Protein AF-0000000075321518 (afdb_homodimer)

Foldseek 3Di:
DPPCVVPPPQFAAAFKDWPLFDPAFAEQVCLQWTKIKGAAGPPDDQQKKKFKDKQRHTADIDRDDPVCHRGIDIDTGHSVSADADKIKMWMWIDDVPDDIHIYDIDIGGYDHAFWLGDAPDPPDLARAQWAEKDFPPCQQPPFAELVPDDPAGKIKTAAGPPDDFQKWKWKDKQPFIDTDGTHHPVCHRHIGIDGHDSVRVVVNDQDQWIWIWMWIAHPRGRTSGIHDIDITGYHHPPPPPPPD/DPPCVVPPPQFAAAFKDWPLFDPAFAEQVCLQWTKIKGAAGPPDDQQKKKFKDKQRHTADIDRDDPVCHRGIDIDTGHSVSADADKIKMWMWIDDVPDDIHIYDIDIGGYDHAFWLGDAPDVPDLARAQWAEKAFPPCQQVPFAELVPDDPAGKIKTAAGPPDDFQKWKWKDKQPFIDTDGTHHPVCHRHIGIDGHDSVRVVVNDQDQWIWIWMWIAHPRGRTSGIHDIDITGYHHPPPPPPPD

Structure (mmCIF, N/CA/C/O backbone):
data_AF-0000000075321518-model_v1
#
loop_
_entity.id
_entity.type
_entity.pdbx_description
1 polymer 'Uncharacterized protein'
#
loop_
_atom_site.group_PDB
_atom_site.id
_atom_site.type_symbol
_atom_site.label_atom_id
_atom_site.label_alt_id
_atom_site.label_comp_id
_atom_site.label_asym_id
_atom_site.label_entity_id
_atom_site.label_seq_id
_atom_site.pdbx_PDB_ins_code
_atom_site.Cartn_x
_atom_site.Cartn_y
_atom_site.Cartn_z
_atom_site.occupancy
_atom_site.B_iso_or_equiv
_atom_site.auth_seq_id
_atom_site.auth_comp_id
_atom_site.auth_asym_id
_atom_site.auth_atom_id
_atom_site.pdbx_PDB_model_num
ATOM 1 N N . MET A 1 1 ? -12.297 -2.121 -39.688 1 29.53 1 MET A N 1
ATOM 2 C CA . MET A 1 1 ? -11.172 -2.217 -38.75 1 29.53 1 MET A CA 1
ATOM 3 C C . MET A 1 1 ? -11.273 -1.158 -37.656 1 29.53 1 MET A C 1
ATOM 5 O O . MET A 1 1 ? -10.75 -0.054 -37.812 1 29.53 1 MET A O 1
ATOM 9 N N . THR A 1 2 ? -12.445 -1.013 -37.031 1 33.06 2 THR A N 1
ATOM 10 C CA . THR A 1 2 ? -12.859 0.023 -36.094 1 33.06 2 THR A CA 1
ATOM 11 C C . THR A 1 2 ? -11.984 0.004 -34.844 1 33.06 2 THR A C 1
ATOM 13 O O . THR A 1 2 ? -11.773 -1.052 -34.25 1 33.06 2 THR A O 1
ATOM 16 N N . ASP A 1 3 ? -10.984 0.856 -34.844 1 35.53 3 ASP A N 1
ATOM 17 C CA . ASP A 1 3 ? -10.055 1.237 -33.781 1 35.53 3 ASP A CA 1
ATOM 18 C C . ASP A 1 3 ? -10.805 1.567 -32.5 1 35.53 3 ASP A C 1
ATOM 20 O O . ASP A 1 3 ? -11.305 2.682 -32.312 1 35.53 3 ASP A O 1
ATOM 24 N N . THR A 1 4 ? -11.766 0.729 -32.062 1 37.41 4 THR A N 1
ATOM 25 C CA . THR A 1 4 ? -12.398 1.045 -30.781 1 37.41 4 THR A CA 1
ATOM 26 C C . THR A 1 4 ? -11.344 1.258 -29.703 1 37.41 4 THR A C 1
ATOM 28 O O . THR A 1 4 ? -10.75 0.297 -29.203 1 37.41 4 THR A O 1
ATOM 31 N N . SER A 1 5 ? -10.516 2.203 -29.844 1 35.72 5 SER A N 1
ATOM 32 C CA . SER A 1 5 ? -9.703 2.793 -28.781 1 35.72 5 SER A CA 1
ATOM 33 C C . SER A 1 5 ? -10.508 2.973 -27.5 1 35.72 5 SER A C 1
ATOM 35 O O . SER A 1 5 ? -11.406 3.818 -27.438 1 35.72 5 SER A O 1
ATOM 37 N N . SER A 1 6 ? -11.18 1.965 -27 1 36.59 6 SER A N 1
ATOM 38 C CA . SER A 1 6 ? -11.828 2.16 -25.703 1 36.59 6 SER A CA 1
ATOM 39 C C . SER A 1 6 ? -10.961 2.984 -24.766 1 36.59 6 SER A C 1
ATOM 41 O O . SER A 1 6 ? -9.844 2.582 -24.438 1 36.59 6 SER A O 1
ATOM 43 N N . ARG A 1 7 ? -11 4.25 -24.984 1 36.53 7 ARG A N 1
ATOM 44 C CA . ARG A 1 7 ? -10.516 5.23 -24.031 1 36.53 7 ARG A CA 1
ATOM 45 C C . ARG A 1 7 ? -10.805 4.785 -22.594 1 36.53 7 ARG A C 1
ATOM 47 O O . ARG A 1 7 ? -11.969 4.68 -22.203 1 36.53 7 ARG A O 1
ATOM 54 N N . THR A 1 8 ? -10.32 3.889 -22.047 1 39.62 8 THR A N 1
ATOM 55 C CA . THR A 1 8 ? -10.438 3.686 -20.609 1 39.62 8 THR A CA 1
ATOM 56 C C . THR A 1 8 ? -10.414 5.02 -19.875 1 39.62 8 THR A C 1
ATOM 58 O O . THR A 1 8 ? -9.438 5.773 -19.969 1 39.62 8 THR A O 1
ATOM 61 N N . LYS A 1 9 ? -11.484 5.723 -19.953 1 46.06 9 LYS A N 1
ATOM 62 C CA . LYS A 1 9 ? -11.727 6.938 -19.188 1 46.06 9 LYS A CA 1
ATOM 63 C C . LYS A 1 9 ? -11.016 6.891 -17.844 1 46.06 9 LYS A C 1
ATOM 65 O O . LYS A 1 9 ? -11.344 6.062 -16.984 1 46.06 9 LYS A O 1
ATOM 70 N N . ARG A 1 10 ? -9.742 7.352 -17.891 1 59.66 10 ARG A N 1
ATOM 71 C CA . ARG A 1 10 ? -8.922 7.516 -16.703 1 59.66 10 ARG A CA 1
ATOM 72 C C . ARG A 1 10 ? -9.742 8.102 -15.555 1 59.66 10 ARG A C 1
ATOM 74 O O . ARG A 1 10 ? -10.367 9.148 -15.703 1 59.66 10 ARG A O 1
ATOM 81 N N . GLN A 1 11 ? -10.203 7.23 -14.719 1 72.94 11 GLN A N 1
ATOM 82 C CA . GLN A 1 11 ? -10.953 7.66 -13.547 1 72.94 11 GLN A CA 1
ATOM 83 C C . GLN A 1 11 ? -10.312 8.883 -12.898 1 72.94 11 GLN A C 1
ATOM 85 O O . GLN A 1 11 ? -9.125 8.867 -12.57 1 72.94 11 GLN A O 1
ATOM 90 N N . LYS A 1 12 ? -11 10.008 -12.961 1 86.62 12 LYS A N 1
ATOM 91 C CA . LYS A 1 12 ? -10.523 11.211 -12.297 1 86.62 12 LYS A CA 1
ATOM 92 C C . LYS A 1 12 ? -10.781 11.148 -10.789 1 86.62 12 LYS A C 1
ATOM 94 O O . LYS A 1 12 ? -11.914 10.961 -10.359 1 86.62 12 LYS A O 1
ATOM 99 N N . LEU A 1 13 ? -9.695 11.078 -10.062 1 95.94 13 LEU A N 1
ATOM 100 C CA . LEU A 1 13 ? -9.805 11.039 -8.609 1 95.94 13 LEU A CA 1
ATOM 101 C C . LEU A 1 13 ? -9.742 12.453 -8.023 1 95.94 13 LEU A C 1
ATOM 103 O O . LEU A 1 13 ? -8.906 13.258 -8.43 1 95.94 13 LEU A O 1
ATOM 107 N N . PHE A 1 14 ? -10.672 12.812 -7.164 1 96.81 14 PHE A N 1
ATOM 108 C CA . PHE A 1 14 ? -10.68 14.109 -6.5 1 96.81 14 PHE A CA 1
ATOM 109 C C . PHE A 1 14 ? -9.477 14.266 -5.582 1 96.81 14 PHE A C 1
ATOM 111 O O . PHE A 1 14 ? -8.961 13.273 -5.059 1 96.81 14 PHE A O 1
ATOM 118 N N . PRO A 1 15 ? -9.078 15.438 -5.395 1 97.44 15 PRO A N 1
ATOM 119 C CA . PRO A 1 15 ? -7.973 15.648 -4.453 1 97.44 15 PRO A CA 1
ATOM 120 C C . PRO A 1 15 ? -8.359 15.328 -3.012 1 97.44 15 PRO A C 1
ATOM 122 O O . PRO A 1 15 ? -9.539 15.398 -2.654 1 97.44 15 PRO A O 1
ATOM 125 N N . PRO A 1 16 ? -7.344 14.938 -2.285 1 97.62 16 PRO A N 1
ATOM 126 C CA . PRO A 1 16 ? -7.629 14.797 -0.854 1 97.62 16 PRO A CA 1
ATOM 127 C C . PRO A 1 16 ? -7.902 16.141 -0.173 1 97.62 16 PRO A C 1
ATOM 129 O O . PRO A 1 16 ? -7.633 17.188 -0.75 1 97.62 16 PRO A O 1
ATOM 132 N N . TYR A 1 17 ? -8.477 16.078 0.976 1 95.5 17 TYR A N 1
ATOM 133 C CA . TYR A 1 17 ? -8.695 17.328 1.693 1 95.5 17 TYR A CA 1
ATOM 134 C C . TYR A 1 17 ? -8.281 17.203 3.154 1 95.5 17 TYR A C 1
ATOM 136 O O . TYR A 1 17 ? -8.07 16.094 3.65 1 95.5 17 TYR A O 1
ATOM 144 N N . VAL A 1 18 ? -8.031 18.312 3.756 1 95.5 18 VAL A N 1
ATOM 145 C CA . VAL A 1 18 ? -7.512 18.422 5.117 1 95.5 18 VAL A CA 1
ATOM 146 C C . VAL A 1 18 ? -8.492 19.203 5.98 1 95.5 18 VAL A C 1
ATOM 148 O O . VAL A 1 18 ? -8.414 20.422 6.066 1 95.5 18 VAL A O 1
ATOM 151 N N . PRO A 1 19 ? -9.344 18.484 6.75 1 93.81 19 PRO A N 1
ATOM 152 C CA . PRO A 1 19 ? -10.367 19.188 7.539 1 93.81 19 PRO A CA 1
ATOM 153 C C . PRO A 1 19 ? -9.766 20.125 8.586 1 93.81 19 PRO A C 1
ATOM 155 O O . PRO A 1 19 ? -10.391 21.109 8.969 1 93.81 19 PRO A O 1
ATOM 158 N N . GLN A 1 20 ? -8.602 19.797 9.055 1 91.88 20 GLN A N 1
ATOM 159 C CA . GLN A 1 20 ? -7.961 20.562 10.117 1 91.88 20 GLN A CA 1
ATOM 160 C C . GLN A 1 20 ? -7.371 21.875 9.586 1 91.88 20 GLN A C 1
ATOM 162 O O . GLN A 1 20 ? -6.984 22.75 10.359 1 91.88 20 GLN A O 1
ATOM 167 N N . ALA A 1 21 ? -7.309 21.844 8.281 1 86.31 21 ALA A N 1
ATOM 168 C CA . ALA A 1 21 ? -6.742 23.047 7.688 1 86.31 21 ALA A CA 1
ATOM 169 C C . ALA A 1 21 ? -7.754 24.188 7.707 1 86.31 21 ALA A C 1
ATOM 171 O O . ALA A 1 21 ? -8.953 23.969 7.539 1 86.31 21 ALA A O 1
ATOM 172 N N . HIS A 1 22 ? -7.297 25.266 8.242 1 72.81 22 HIS A N 1
ATOM 173 C CA . HIS A 1 22 ? -8.086 26.484 8.227 1 72.81 22 HIS A CA 1
ATOM 174 C C . HIS A 1 22 ? -7.914 27.234 6.91 1 72.81 22 HIS A C 1
ATOM 176 O O . HIS A 1 22 ? -7.031 26.906 6.113 1 72.81 22 HIS A O 1
ATOM 182 N N . LYS A 1 23 ? -8.766 28.047 6.535 1 67.06 23 LYS A N 1
ATOM 183 C CA . LYS A 1 23 ? -8.789 28.844 5.309 1 67.06 23 LYS A CA 1
ATOM 184 C C . LYS A 1 23 ? -7.371 29.156 4.836 1 67.06 23 LYS A C 1
ATOM 186 O O . LYS A 1 23 ? -7.098 29.172 3.635 1 67.06 23 LYS A O 1
ATOM 191 N N . HIS A 1 24 ? -6.48 29.172 5.781 1 80.06 24 HIS A N 1
ATOM 192 C CA . HIS A 1 24 ? -5.215 29.703 5.285 1 80.06 24 HIS A CA 1
ATOM 193 C C . HIS A 1 24 ? -4.086 28.688 5.461 1 80.06 24 HIS A C 1
ATOM 195 O O . HIS A 1 24 ? -2.918 29.016 5.223 1 80.06 24 HIS A O 1
ATOM 201 N N . GLY A 1 25 ? -4.402 27.531 5.957 1 93.31 25 GLY A N 1
ATOM 202 C CA . GLY A 1 25 ? -3.33 26.547 5.934 1 93.31 25 GLY A CA 1
ATOM 203 C C . GLY A 1 25 ? -3.248 25.719 7.199 1 93.31 25 GLY A C 1
ATOM 204 O O . GLY A 1 25 ? -4.258 25.516 7.875 1 93.31 25 GLY A O 1
ATOM 205 N N . ILE A 1 26 ? -2.123 25.188 7.348 1 96.12 26 ILE A N 1
ATOM 206 C CA . ILE A 1 26 ? -1.861 24.266 8.445 1 96.12 26 ILE A CA 1
ATOM 207 C C . ILE A 1 26 ? -0.951 24.922 9.477 1 96.12 26 ILE A C 1
ATOM 209 O O . ILE A 1 26 ? 0.173 25.328 9.156 1 96.12 26 ILE A O 1
ATOM 213 N N . GLY A 1 27 ? -1.446 25.078 10.742 1 95.19 27 GLY A N 1
ATOM 214 C CA . GLY A 1 27 ? -0.653 25.609 11.844 1 95.19 27 GLY A CA 1
ATOM 215 C C . GLY A 1 27 ? -0.045 24.547 12.719 1 95.19 27 GLY A C 1
ATOM 216 O O . GLY A 1 27 ? -0.124 23.359 12.398 1 95.19 27 GLY A O 1
ATOM 217 N N . ILE A 1 28 ? 0.465 24.938 13.82 1 93.19 28 ILE A N 1
ATOM 218 C CA . ILE A 1 28 ? 1.22 24.078 14.719 1 93.19 28 ILE A CA 1
ATOM 219 C C . ILE A 1 28 ? 0.3 23 15.297 1 93.19 28 ILE A C 1
ATOM 221 O O . ILE A 1 28 ? 0.66 21.812 15.328 1 93.19 28 ILE A O 1
ATOM 225 N N . ARG A 1 29 ? -0.839 23.406 15.734 1 90.94 29 ARG A N 1
ATOM 226 C CA . ARG A 1 29 ? -1.754 22.469 16.375 1 90.94 29 ARG A CA 1
ATOM 227 C C . ARG A 1 29 ? -2.197 21.375 15.406 1 90.94 29 ARG A C 1
ATOM 229 O O . ARG A 1 29 ? -2.186 20.188 15.742 1 90.94 29 ARG A O 1
ATOM 236 N N . ALA A 1 30 ? -2.568 21.75 14.25 1 93.88 30 ALA A N 1
ATOM 237 C CA . ALA A 1 30 ? -2.994 20.797 13.227 1 93.88 30 ALA A CA 1
ATOM 238 C C . ALA A 1 30 ? -1.84 19.891 12.805 1 93.88 30 ALA A C 1
ATOM 240 O O . ALA A 1 30 ? -2.033 18.703 12.562 1 93.88 30 ALA A O 1
ATOM 241 N N . ALA A 1 31 ? -0.659 20.453 12.727 1 95.38 31 ALA A N 1
ATOM 242 C CA . ALA A 1 31 ? 0.524 19.734 12.258 1 95.38 31 ALA A CA 1
ATOM 243 C C . ALA A 1 31 ? 0.864 18.578 13.18 1 95.38 31 ALA A C 1
ATOM 245 O O . ALA A 1 31 ? 1.396 17.547 12.734 1 95.38 31 ALA A O 1
ATOM 246 N N . ALA A 1 32 ? 0.61 18.766 14.43 1 94.06 32 ALA A N 1
ATOM 247 C CA . ALA A 1 32 ? 0.937 17.734 15.414 1 94.06 32 ALA A CA 1
ATOM 248 C C . ALA A 1 32 ? 0.206 16.422 15.109 1 94.06 32 ALA A C 1
ATOM 250 O O . ALA A 1 32 ? 0.714 15.344 15.398 1 94.06 32 ALA A O 1
ATOM 251 N N . ASN A 1 33 ? -0.949 16.5 14.617 1 96.31 33 ASN A N 1
ATOM 252 C CA . ASN A 1 33 ? -1.752 15.336 14.234 1 96.31 33 ASN A CA 1
ATOM 253 C C . ASN A 1 33 ? -2.557 15.609 12.969 1 96.31 33 ASN A C 1
ATOM 255 O O . ASN A 1 33 ? -3.789 15.617 13 1 96.31 33 ASN A O 1
ATOM 259 N N . LEU A 1 34 ? -1.861 15.625 11.898 1 97.25 34 LEU A N 1
ATOM 260 C CA . LEU A 1 34 ? -2.492 16.031 10.641 1 97.25 34 LEU A CA 1
ATOM 261 C C . LEU A 1 34 ? -3.164 14.828 9.969 1 97.25 34 LEU A C 1
ATOM 263 O O . LEU A 1 34 ? -2.51 13.82 9.688 1 97.25 34 LEU A O 1
ATOM 267 N N . LEU A 1 35 ? -4.434 14.969 9.695 1 97.62 35 LEU A N 1
ATOM 268 C CA . LEU A 1 35 ? -5.219 13.914 9.07 1 97.62 35 LEU A CA 1
ATOM 269 C C . LEU A 1 35 ? -5.664 14.312 7.672 1 97.62 35 LEU A C 1
ATOM 271 O O . LEU A 1 35 ? -6.191 15.414 7.477 1 97.62 35 LEU A O 1
ATOM 275 N N . ILE A 1 36 ? -5.422 13.484 6.727 1 98.19 36 ILE A N 1
ATOM 276 C CA . ILE A 1 36 ? -5.848 13.68 5.344 1 98.19 36 ILE A CA 1
ATOM 277 C C . ILE A 1 36 ? -7.09 12.836 5.062 1 98.19 36 ILE A C 1
ATOM 279 O O . ILE A 1 36 ? -7.117 11.641 5.371 1 98.19 36 ILE A O 1
ATOM 283 N N . HIS A 1 37 ? -8.055 13.461 4.477 1 98.19 37 HIS A N 1
ATOM 284 C CA . HIS A 1 37 ? -9.297 12.773 4.164 1 98.19 37 HIS A CA 1
ATOM 285 C C . HIS A 1 37 ? -9.43 12.531 2.662 1 98.19 37 HIS A C 1
ATOM 287 O O . HIS A 1 37 ? -9.148 13.43 1.858 1 98.19 37 HIS A O 1
ATOM 293 N N . ILE A 1 38 ? -9.789 11.328 2.318 1 98.25 38 ILE A N 1
ATOM 294 C CA . ILE A 1 38 ? -10.055 10.953 0.935 1 98.25 38 ILE A CA 1
ATOM 295 C C . ILE A 1 38 ? -11.477 10.414 0.81 1 98.25 38 ILE A C 1
ATOM 297 O O . ILE A 1 38 ? -11.805 9.383 1.396 1 98.25 38 ILE A O 1
ATOM 301 N N . ASP A 1 39 ? -12.273 11.07 0.047 1 97.69 39 ASP A N 1
ATOM 302 C CA . ASP A 1 39 ? -13.664 10.656 -0.121 1 97.69 39 ASP A CA 1
ATOM 303 C C . ASP A 1 39 ? -13.758 9.391 -0.969 1 97.69 39 ASP A C 1
ATOM 305 O O . ASP A 1 39 ? -12.836 9.062 -1.715 1 97.69 39 ASP A O 1
ATOM 309 N N . PRO A 1 40 ? -14.961 8.703 -0.783 1 97.75 40 PRO A N 1
ATOM 310 C CA . PRO A 1 40 ? -15.164 7.551 -1.666 1 97.75 40 PRO A CA 1
ATOM 311 C C . PRO A 1 40 ? -15.062 7.918 -3.145 1 97.75 40 PRO A C 1
ATOM 313 O O . PRO A 1 40 ? -15.398 9.039 -3.531 1 97.75 40 PRO A O 1
ATOM 316 N N . TYR A 1 41 ? -14.508 7.102 -3.914 1 97.38 41 TYR A N 1
ATOM 317 C CA . TYR A 1 41 ? -14.352 7.312 -5.348 1 97.38 41 TYR A CA 1
ATOM 318 C C . TYR A 1 41 ? -15.117 6.258 -6.141 1 97.38 41 TYR A C 1
ATOM 320 O O . TYR A 1 41 ? -15.531 5.238 -5.586 1 97.38 41 TYR A O 1
ATOM 328 N N . PRO A 1 42 ? -15.297 6.477 -7.43 1 95.06 42 PRO A N 1
ATOM 329 C CA . PRO A 1 42 ? -16.016 5.488 -8.234 1 95.06 42 PRO A CA 1
ATOM 330 C C . PRO A 1 42 ? -15.336 4.121 -8.25 1 95.06 42 PRO A C 1
ATOM 332 O O . PRO A 1 42 ? -14.109 4.043 -8.383 1 95.06 42 PRO A O 1
ATOM 335 N N . GLU A 1 43 ? -16.078 3.059 -8.078 1 95 43 GLU A N 1
ATOM 336 C CA . GLU A 1 43 ? -15.633 1.67 -8.148 1 95 43 GLU A CA 1
ATOM 337 C C . GLU A 1 43 ? -14.688 1.339 -6.996 1 95 43 GLU A C 1
ATOM 339 O O . GLU A 1 43 ? -13.766 0.534 -7.156 1 95 43 GLU A O 1
ATOM 344 N N . MET A 1 44 ? -14.891 2.139 -5.902 1 96.5 44 MET A N 1
ATOM 345 C CA . MET A 1 44 ? -14.156 1.801 -4.691 1 96.5 44 MET A CA 1
ATOM 346 C C . MET A 1 44 ? -14.438 0.364 -4.266 1 96.5 44 MET A C 1
ATOM 348 O O . MET A 1 44 ? -15.594 -0.053 -4.203 1 96.5 44 MET A O 1
ATOM 352 N N . ASP A 1 45 ? -13.336 -0.399 -3.959 1 96.12 45 ASP A N 1
ATOM 353 C CA . ASP A 1 45 ? -13.539 -1.818 -3.688 1 96.12 45 ASP A CA 1
ATOM 354 C C . ASP A 1 45 ? -12.516 -2.336 -2.678 1 96.12 45 ASP A C 1
ATOM 356 O O . ASP A 1 45 ? -11.445 -1.753 -2.52 1 96.12 45 ASP A O 1
ATOM 360 N N . GLU A 1 46 ? -12.938 -3.355 -2.029 1 96.06 46 GLU A N 1
ATOM 361 C CA . GLU A 1 46 ? -11.992 -4.066 -1.176 1 96.06 46 GLU A CA 1
ATOM 362 C C . GLU A 1 46 ? -10.766 -4.523 -1.969 1 96.06 46 GLU A C 1
ATOM 364 O O . GLU A 1 46 ? -10.898 -5 -3.1 1 96.06 46 GLU A O 1
ATOM 369 N N . GLY A 1 47 ? -9.57 -4.316 -1.367 1 93.94 47 GLY A N 1
ATOM 370 C CA . GLY A 1 47 ? -8.359 -4.723 -2.051 1 93.94 47 GLY A CA 1
ATOM 371 C C . GLY A 1 47 ? -7.664 -3.578 -2.77 1 93.94 47 GLY A C 1
ATOM 372 O O . GLY A 1 47 ? -6.516 -3.709 -3.191 1 93.94 47 GLY A O 1
ATOM 373 N N . ASP A 1 48 ? -8.398 -2.475 -2.959 1 96.25 48 ASP A N 1
ATOM 374 C CA . ASP A 1 48 ? -7.746 -1.279 -3.484 1 96.25 48 ASP A CA 1
ATOM 375 C C . ASP A 1 48 ? -6.633 -0.809 -2.555 1 96.25 48 ASP A C 1
ATOM 377 O O . ASP A 1 48 ? -6.766 -0.869 -1.331 1 96.25 48 ASP A O 1
ATOM 381 N N . LEU A 1 49 ? -5.574 -0.351 -3.148 1 97.5 49 LEU A N 1
ATOM 382 C CA . LEU A 1 49 ? -4.477 0.208 -2.367 1 97.5 49 LEU A CA 1
ATOM 383 C C . LEU A 1 49 ? -4.367 1.714 -2.584 1 97.5 49 LEU A C 1
ATOM 385 O O . LEU A 1 49 ? -4.262 2.176 -3.723 1 97.5 49 LEU A O 1
ATOM 389 N N . ILE A 1 50 ? -4.406 2.432 -1.491 1 98.12 50 ILE A N 1
ATOM 390 C CA . ILE A 1 50 ? -4.227 3.879 -1.536 1 98.12 50 ILE A CA 1
ATOM 391 C C . ILE A 1 50 ? -2.865 4.246 -0.95 1 98.12 50 ILE A C 1
ATOM 393 O O . ILE A 1 50 ? -2.521 3.82 0.154 1 98.12 50 ILE A O 1
ATOM 397 N N . GLU A 1 51 ? -2.111 4.949 -1.69 1 97.75 51 GLU A N 1
ATOM 398 C CA . GLU A 1 51 ? -0.852 5.516 -1.22 1 97.75 51 GLU A CA 1
ATOM 399 C C . GLU A 1 51 ? -0.93 7.039 -1.136 1 97.75 51 GLU A C 1
ATOM 401 O O . GLU A 1 51 ? -1.269 7.703 -2.117 1 97.75 51 GLU A O 1
ATOM 406 N N . LEU A 1 52 ? -0.574 7.566 -0.01 1 98.31 52 LEU A N 1
ATOM 407 C CA . LEU A 1 52 ? -0.616 9.008 0.2 1 98.31 52 LEU A CA 1
ATOM 408 C C . LEU A 1 52 ? 0.771 9.625 0.047 1 98.31 52 LEU A C 1
ATOM 410 O O . LEU A 1 52 ? 1.753 9.086 0.566 1 98.31 52 LEU A O 1
ATOM 414 N N . PHE A 1 53 ? 0.809 10.703 -0.644 1 97.88 53 PHE A N 1
ATOM 415 C CA . PHE A 1 53 ? 2.068 11.398 -0.877 1 97.88 53 PHE A CA 1
ATOM 416 C C . PHE A 1 53 ? 1.997 12.836 -0.364 1 97.88 53 PHE A C 1
ATOM 418 O O . PHE A 1 53 ? 0.974 13.508 -0.519 1 97.88 53 PHE A O 1
ATOM 425 N N . TRP A 1 54 ? 3 13.266 0.347 1 97.19 54 TRP A N 1
ATOM 426 C CA . TRP A 1 54 ? 3.191 14.617 0.87 1 97.19 54 TRP A CA 1
ATOM 427 C C . TRP A 1 54 ? 4.445 15.258 0.278 1 97.19 54 TRP A C 1
ATOM 429 O O . TRP A 1 54 ? 5.566 14.867 0.611 1 97.19 54 TRP A O 1
ATOM 439 N N . ASP A 1 55 ? 4.164 16.203 -0.629 1 95.56 55 ASP A N 1
ATOM 440 C CA . ASP A 1 55 ? 5.234 16.875 -1.355 1 95.56 55 ASP A CA 1
ATOM 441 C C . ASP A 1 55 ? 6.141 15.875 -2.066 1 95.56 55 ASP A C 1
ATOM 443 O O . ASP A 1 55 ? 7.363 15.938 -1.94 1 95.56 55 ASP A O 1
ATOM 447 N N . GLY A 1 56 ? 5.504 14.859 -2.672 1 94.56 56 GLY A N 1
ATOM 448 C CA . GLY A 1 56 ? 6.203 13.922 -3.531 1 94.56 56 GLY A CA 1
ATOM 449 C C . GLY A 1 56 ? 6.719 12.703 -2.787 1 94.56 56 GLY A C 1
ATOM 450 O O . GLY A 1 56 ? 7.176 11.734 -3.406 1 94.56 56 GLY A O 1
ATOM 451 N N . CYS A 1 57 ? 6.617 12.719 -1.445 1 95.38 57 CYS A N 1
ATOM 452 C CA . CYS A 1 57 ? 7.133 11.609 -0.655 1 95.38 57 CYS A CA 1
ATOM 453 C C . CYS A 1 57 ? 6 10.734 -0.141 1 95.38 57 CYS A C 1
ATOM 455 O O . CYS A 1 57 ? 4.953 11.234 0.263 1 95.38 57 CYS A O 1
ATOM 457 N N . TYR A 1 58 ? 6.273 9.445 -0.089 1 96.06 58 TYR A N 1
ATOM 458 C CA . TYR A 1 58 ? 5.332 8.5 0.497 1 96.06 58 TYR A CA 1
ATOM 459 C C . TYR A 1 58 ? 5.242 8.688 2.008 1 96.06 58 TYR A C 1
ATOM 461 O O . TYR A 1 58 ? 6.262 8.695 2.699 1 96.06 58 TYR A O 1
ATOM 469 N N . VAL A 1 59 ? 3.969 8.734 2.482 1 97.19 59 VAL A N 1
ATOM 470 C CA . VAL A 1 59 ? 3.887 9.031 3.908 1 97.19 59 VAL A CA 1
ATOM 471 C C . VAL A 1 59 ? 2.973 8.023 4.598 1 97.19 59 VAL A C 1
ATOM 473 O O . VAL A 1 59 ? 3.129 7.746 5.789 1 97.19 59 VAL A O 1
ATOM 476 N N . ALA A 1 60 ? 1.998 7.492 3.873 1 96.94 60 ALA A N 1
ATOM 477 C CA . ALA A 1 60 ? 1.058 6.539 4.457 1 96.94 60 ALA A CA 1
ATOM 478 C C . ALA A 1 60 ? 0.341 5.738 3.373 1 96.94 60 ALA A C 1
ATOM 480 O O . ALA A 1 60 ? 0.35 6.125 2.201 1 96.94 60 ALA A O 1
ATOM 481 N N . SER A 1 61 ? -0.282 4.664 3.773 1 97.19 61 SER A N 1
ATOM 482 C CA . SER A 1 61 ? -1.075 3.861 2.85 1 97.19 61 SER A CA 1
ATOM 483 C C . SER A 1 61 ? -2.193 3.121 3.578 1 97.19 61 SER A C 1
ATOM 485 O O . SER A 1 61 ? -2.205 3.061 4.809 1 97.19 61 SER A O 1
ATOM 487 N N . LYS A 1 62 ? -3.115 2.736 2.727 1 96.94 62 LYS A N 1
ATOM 488 C CA . LYS A 1 62 ? -4.215 1.929 3.246 1 96.94 62 LYS A CA 1
ATOM 489 C C . LYS A 1 62 ? -4.68 0.905 2.215 1 96.94 62 LYS A C 1
ATOM 491 O O . LYS A 1 62 ? -5.004 1.262 1.08 1 96.94 62 LYS A O 1
ATOM 496 N N . LEU A 1 63 ? -4.551 -0.354 2.586 1 96.81 63 LEU A N 1
ATOM 497 C CA . LEU A 1 63 ? -5.215 -1.411 1.832 1 96.81 63 LEU A CA 1
ATOM 498 C C . LEU A 1 63 ? -6.668 -1.559 2.266 1 96.81 63 LEU A C 1
ATOM 500 O O . LEU A 1 63 ? -6.945 -1.865 3.428 1 96.81 63 LEU A O 1
ATOM 504 N N . LEU A 1 64 ? -7.609 -1.359 1.379 1 97.31 64 LEU A N 1
ATOM 505 C CA . LEU A 1 64 ? -9.016 -1.22 1.743 1 97.31 64 LEU A CA 1
ATOM 506 C C . LEU A 1 64 ? -9.617 -2.568 2.125 1 97.31 64 LEU A C 1
ATOM 508 O O . LEU A 1 64 ? -9.453 -3.553 1.399 1 97.31 64 LEU A O 1
ATOM 512 N N . SER A 1 65 ? -10.219 -2.564 3.252 1 96.69 65 SER A N 1
ATOM 513 C CA . SER A 1 65 ? -11.062 -3.674 3.672 1 96.69 65 SER A CA 1
ATOM 514 C C . SER A 1 65 ? -12.516 -3.449 3.254 1 96.69 65 SER A C 1
ATOM 516 O O . SER A 1 65 ? -12.859 -2.385 2.74 1 96.69 65 SER A O 1
ATOM 518 N N . ALA A 1 66 ? -13.328 -4.426 3.512 1 97.06 66 ALA A N 1
ATOM 519 C CA . ALA A 1 66 ? -14.742 -4.324 3.17 1 97.06 66 ALA A CA 1
ATOM 520 C C . ALA A 1 66 ? -15.406 -3.178 3.924 1 97.06 66 ALA A C 1
ATOM 522 O O . ALA A 1 66 ? -16.297 -2.51 3.391 1 97.06 66 ALA A O 1
ATOM 523 N N . SER A 1 67 ? -14.992 -2.957 5.156 1 97.56 67 SER A N 1
ATOM 524 C CA . SER A 1 67 ? -15.594 -1.922 5.988 1 97.56 67 SER A CA 1
ATOM 525 C C . SER A 1 67 ? -15.227 -0.528 5.492 1 97.56 67 SER A C 1
ATOM 527 O O . SER A 1 67 ? -15.898 0.451 5.816 1 97.56 67 SER A O 1
ATOM 529 N N . ASP A 1 68 ? -14.188 -0.398 4.734 1 97.62 68 ASP A N 1
ATOM 530 C CA . ASP A 1 68 ? -13.719 0.892 4.234 1 97.62 68 ASP A CA 1
ATOM 531 C C . ASP A 1 68 ? -14.547 1.344 3.031 1 97.62 68 ASP A C 1
ATOM 533 O O . ASP A 1 68 ? -14.617 2.539 2.734 1 97.62 68 ASP A O 1
ATOM 537 N N . VAL A 1 69 ? -15.117 0.363 2.355 1 97.69 69 VAL A N 1
ATOM 538 C CA . VAL A 1 69 ? -15.781 0.648 1.086 1 97.69 69 VAL A CA 1
ATOM 539 C C . VAL A 1 69 ? -16.969 1.576 1.317 1 97.69 69 VAL A C 1
ATOM 541 O O . VAL A 1 69 ? -17.812 1.306 2.168 1 97.69 69 VAL A O 1
ATOM 544 N N . GLY A 1 70 ? -16.953 2.652 0.575 1 97.5 70 GLY A N 1
ATOM 545 C CA . GLY A 1 70 ? -18.047 3.604 0.652 1 97.5 70 GLY A CA 1
ATOM 546 C C . GLY A 1 70 ? -17.859 4.648 1.736 1 97.5 70 GLY A C 1
ATOM 547 O O . GLY A 1 70 ? -18.703 5.523 1.915 1 97.5 70 GLY A O 1
ATOM 548 N N . ASN A 1 71 ? -16.797 4.566 2.479 1 98.25 71 ASN A N 1
ATOM 549 C CA . ASN A 1 71 ? -16.547 5.508 3.564 1 98.25 71 ASN A CA 1
ATOM 550 C C . ASN A 1 71 ? -15.32 6.375 3.283 1 98.25 71 ASN A C 1
ATOM 552 O O . ASN A 1 71 ? -14.469 6.008 2.471 1 98.25 71 ASN A O 1
ATOM 556 N N . THR A 1 72 ? -15.281 7.516 3.941 1 98.31 72 THR A N 1
ATOM 557 C CA . THR A 1 72 ? -14.125 8.398 3.842 1 98.31 72 THR A CA 1
ATOM 558 C C . THR A 1 72 ? -12.906 7.762 4.508 1 98.31 72 THR A C 1
ATOM 560 O O . THR A 1 72 ? -13.008 7.215 5.609 1 98.31 72 THR A O 1
ATOM 563 N N . LEU A 1 73 ? -11.82 7.766 3.76 1 98.38 73 LEU A N 1
ATOM 564 C CA . LEU A 1 73 ? -10.562 7.277 4.316 1 98.38 73 LEU A CA 1
ATOM 565 C C . LEU A 1 73 ? -9.82 8.391 5.047 1 98.38 73 LEU A C 1
ATOM 567 O O . LEU A 1 73 ? -9.836 9.539 4.605 1 98.38 73 LEU A O 1
ATOM 571 N N . VAL A 1 74 ? -9.211 8.047 6.137 1 98.38 74 VAL A N 1
ATOM 572 C CA . VAL A 1 74 ? -8.422 8.992 6.926 1 98.38 74 VAL A CA 1
ATOM 573 C C . VAL A 1 74 ? -7 8.469 7.102 1 98.38 74 VAL A C 1
ATOM 575 O O . VAL A 1 74 ? -6.797 7.383 7.645 1 98.38 74 VAL A O 1
ATOM 578 N N . LEU A 1 75 ? -6.059 9.203 6.613 1 98.25 75 LEU A N 1
ATOM 579 C CA . LEU A 1 75 ? -4.652 8.828 6.723 1 98.25 75 LEU A CA 1
ATOM 580 C C . LEU A 1 75 ? -3.854 9.93 7.414 1 98.25 75 LEU A C 1
ATOM 582 O O . LEU A 1 75 ? -4.121 11.117 7.215 1 98.25 75 LEU A O 1
ATOM 586 N N . ARG A 1 76 ? -2.822 9.562 8.086 1 97.81 76 ARG A N 1
ATOM 587 C CA . ARG A 1 76 ? -2.053 10.523 8.867 1 97.81 76 ARG A CA 1
ATOM 588 C C . ARG A 1 76 ? -0.73 10.852 8.188 1 97.81 76 ARG A C 1
ATOM 590 O O . ARG A 1 76 ? -0.061 9.969 7.656 1 97.81 76 ARG A O 1
ATOM 597 N N . VAL A 1 77 ? -0.404 12.062 8.227 1 97.5 77 VAL A N 1
ATOM 598 C CA . VAL A 1 77 ? 0.928 12.508 7.82 1 97.5 77 VAL A CA 1
ATOM 599 C C . VAL A 1 77 ? 1.824 12.641 9.047 1 97.5 77 VAL A C 1
ATOM 601 O O . VAL A 1 77 ? 1.503 13.375 9.984 1 97.5 77 VAL A O 1
ATOM 604 N N . PRO A 1 78 ? 2.92 11.914 9.07 1 96.31 78 PRO A N 1
ATOM 605 C CA . PRO A 1 78 ? 3.816 12.07 10.219 1 96.31 78 PRO A CA 1
ATOM 606 C C . PRO A 1 78 ? 4.293 13.508 10.398 1 96.31 78 PRO A C 1
ATOM 608 O O . PRO A 1 78 ? 4.555 14.203 9.414 1 96.31 78 PRO A O 1
ATOM 611 N N . GLU A 1 79 ? 4.457 13.922 11.664 1 95.5 79 GLU A N 1
ATOM 612 C CA . GLU A 1 79 ? 4.809 15.297 12.008 1 95.5 79 GLU A CA 1
ATOM 613 C C . GLU A 1 79 ? 6.168 15.68 11.43 1 95.5 79 GLU A C 1
ATOM 615 O O . GLU A 1 79 ? 6.398 16.844 11.086 1 95.5 79 GLU A O 1
ATOM 620 N N . SER A 1 80 ? 7.035 14.711 11.266 1 94.44 80 SER A N 1
ATOM 621 C CA . SER A 1 80 ? 8.398 14.953 10.805 1 94.44 80 SER A CA 1
ATOM 622 C C . SER A 1 80 ? 8.414 15.445 9.359 1 94.44 80 SER A C 1
ATOM 624 O O . SER A 1 80 ? 9.414 15.992 8.891 1 94.44 80 SER A O 1
ATOM 626 N N . PHE A 1 81 ? 7.316 15.367 8.68 1 95.12 81 PHE A N 1
ATOM 627 C CA . PHE A 1 81 ? 7.238 15.789 7.289 1 95.12 81 PHE A CA 1
ATOM 628 C C . PHE A 1 81 ? 6.766 17.234 7.18 1 95.12 81 PHE A C 1
ATOM 630 O O . PHE A 1 81 ? 6.797 17.828 6.098 1 95.12 81 PHE A O 1
ATOM 637 N N . LEU A 1 82 ? 6.25 17.703 8.227 1 96.06 82 LEU A N 1
ATOM 638 C CA . LEU A 1 82 ? 5.668 19.047 8.18 1 96.06 82 LEU A CA 1
ATOM 639 C C . LEU A 1 82 ? 6.738 20.109 8.398 1 96.06 82 LEU A C 1
ATOM 641 O O . LEU A 1 82 ? 7.449 20.078 9.406 1 96.06 82 LEU A O 1
ATOM 645 N N . GLN A 1 83 ? 6.848 20.969 7.445 1 95.88 83 GLN A N 1
ATOM 646 C CA . GLN A 1 83 ? 7.77 22.094 7.469 1 95.88 83 GLN A CA 1
ATOM 647 C C . GLN A 1 83 ? 7.113 23.344 6.887 1 95.88 83 GLN A C 1
ATOM 649 O O . GLN A 1 83 ? 6.133 23.25 6.145 1 95.88 83 GLN A O 1
ATOM 654 N N . ASN A 1 84 ? 7.66 24.469 7.293 1 95.88 84 ASN A N 1
ATOM 655 C CA . ASN A 1 84 ? 7.121 25.719 6.766 1 95.88 84 ASN A CA 1
ATOM 656 C C . ASN A 1 84 ? 7.176 25.766 5.242 1 95.88 84 ASN A C 1
ATOM 658 O O . ASN A 1 84 ? 8.172 25.344 4.645 1 95.88 84 ASN A O 1
ATOM 662 N N . GLY A 1 85 ? 6.078 26.234 4.605 1 95 85 GLY A N 1
ATOM 663 C CA . GLY A 1 85 ? 6.066 26.391 3.162 1 95 85 GLY A CA 1
ATOM 664 C C . GLY A 1 85 ? 4.793 25.891 2.514 1 95 85 GLY A C 1
ATOM 665 O O . GLY A 1 85 ? 3.834 25.547 3.205 1 95 85 GLY A O 1
ATOM 666 N N . THR A 1 86 ? 4.793 26.031 1.227 1 95.38 86 THR A N 1
ATOM 667 C CA . THR A 1 86 ? 3.684 25.5 0.441 1 95.38 86 THR A CA 1
ATOM 668 C C . THR A 1 86 ? 3.973 24.062 -0.004 1 95.38 86 THR A C 1
ATOM 670 O O . THR A 1 86 ? 5.055 23.781 -0.517 1 95.38 86 THR A O 1
ATOM 673 N N . VAL A 1 87 ? 3.012 23.188 0.206 1 95.88 87 VAL A N 1
ATOM 674 C CA . VAL A 1 87 ? 3.221 21.781 -0.102 1 95.88 87 VAL A CA 1
ATOM 675 C C . VAL A 1 87 ? 2.055 21.25 -0.938 1 95.88 87 VAL A C 1
ATOM 677 O O . VAL A 1 87 ? 0.982 21.859 -0.967 1 95.88 87 VAL A O 1
ATOM 680 N N . LYS A 1 88 ? 2.342 20.172 -1.586 1 96.56 88 LYS A N 1
ATOM 681 C CA . LYS A 1 88 ? 1.316 19.469 -2.359 1 96.56 88 LYS A CA 1
ATOM 682 C C . LYS A 1 88 ? 1.06 18.078 -1.8 1 96.56 88 LYS A C 1
ATOM 684 O O . LYS A 1 88 ? 1.996 17.375 -1.417 1 96.56 88 LYS A O 1
ATOM 689 N N . THR A 1 89 ? -0.208 17.75 -1.732 1 97.44 89 THR A N 1
ATOM 690 C CA . THR A 1 89 ? -0.557 16.375 -1.339 1 97.44 89 THR A CA 1
ATOM 691 C C . THR A 1 89 ? -1.494 15.75 -2.361 1 97.44 89 THR A C 1
ATOM 693 O O . THR A 1 89 ? -2.328 16.438 -2.957 1 97.44 89 THR A O 1
ATOM 696 N N . TYR A 1 90 ? -1.31 14.5 -2.633 1 98.19 90 TYR A N 1
ATOM 697 C CA . TYR A 1 90 ? -2.117 13.68 -3.529 1 98.19 90 TYR A CA 1
ATOM 698 C C . TYR A 1 90 ? -2.023 12.203 -3.152 1 98.19 90 TYR A C 1
ATOM 700 O O . TYR A 1 90 ? -1.298 11.844 -2.225 1 98.19 90 TYR A O 1
ATOM 708 N N . TYR A 1 91 ? -2.809 11.391 -3.781 1 98.38 91 TYR A N 1
ATOM 709 C CA . TYR A 1 91 ? -2.744 9.953 -3.52 1 98.38 91 TYR A CA 1
ATOM 710 C C . TYR A 1 91 ? -2.801 9.164 -4.82 1 98.38 91 TYR A C 1
ATOM 712 O O . TYR A 1 91 ? -3.215 9.688 -5.855 1 98.38 91 TYR A O 1
ATOM 720 N N . ARG A 1 92 ? -2.305 7.988 -4.73 1 97.38 92 ARG A N 1
ATOM 721 C CA . ARG A 1 92 ? -2.318 7.047 -5.844 1 97.38 92 ARG A CA 1
ATOM 722 C C . ARG A 1 92 ? -3.189 5.836 -5.523 1 97.38 92 ARG A C 1
ATOM 724 O O . ARG A 1 92 ? -3.131 5.297 -4.418 1 97.38 92 ARG A O 1
ATOM 731 N N . LEU A 1 93 ? -3.994 5.516 -6.465 1 97.56 93 LEU A N 1
ATOM 732 C CA . LEU A 1 93 ? -4.855 4.344 -6.363 1 97.56 93 LEU A CA 1
ATOM 733 C C . LEU A 1 93 ? -4.328 3.201 -7.227 1 97.56 93 LEU A C 1
ATOM 735 O O . LEU A 1 93 ? -4.098 3.377 -8.422 1 97.56 93 LEU A O 1
ATOM 739 N N . MET A 1 94 ? -4.109 2.074 -6.574 1 95.94 94 MET A N 1
ATOM 740 C CA . MET A 1 94 ? -3.742 0.863 -7.305 1 95.94 94 MET A CA 1
ATOM 741 C C . MET A 1 94 ? -4.836 -0.195 -7.184 1 95.94 94 MET A C 1
ATOM 743 O O . MET A 1 94 ? -5.277 -0.514 -6.078 1 95.94 94 MET A O 1
ATOM 747 N N . LYS A 1 95 ? -5.223 -0.684 -8.297 1 94.69 95 LYS A N 1
ATOM 748 C CA . LYS A 1 95 ? -6.168 -1.792 -8.383 1 94.69 95 LYS A CA 1
ATOM 749 C C . LYS A 1 95 ? -5.516 -3.025 -9 1 94.69 95 LYS A C 1
ATOM 751 O O . LYS A 1 95 ? -4.625 -2.908 -9.844 1 94.69 95 LYS A O 1
ATOM 756 N N . ILE A 1 96 ? -5.988 -4.188 -8.555 1 92.81 96 ILE A N 1
ATOM 757 C CA . ILE A 1 96 ? -5.445 -5.426 -9.102 1 92.81 96 ILE A CA 1
ATOM 758 C C . ILE A 1 96 ? -5.582 -5.43 -10.617 1 92.81 96 ILE A C 1
ATOM 760 O O . ILE A 1 96 ? -6.668 -5.195 -11.148 1 92.81 96 ILE A O 1
ATOM 764 N N . GLY A 1 97 ? -4.445 -5.641 -11.273 1 90.81 97 GLY A N 1
ATOM 765 C CA . GLY A 1 97 ? -4.434 -5.754 -12.719 1 90.81 97 GLY A CA 1
ATOM 766 C C . GLY A 1 97 ? -4.453 -4.41 -13.422 1 90.81 97 GLY A C 1
ATOM 767 O O . GLY A 1 97 ? -4.379 -4.344 -14.656 1 90.81 97 GLY A O 1
ATOM 768 N N . GLY A 1 98 ? -4.586 -3.359 -12.688 1 87.44 98 GLY A N 1
ATOM 769 C CA . GLY A 1 98 ? -4.688 -2.035 -13.281 1 87.44 98 GLY A CA 1
ATOM 770 C C . GLY A 1 98 ? -3.43 -1.205 -13.117 1 87.44 98 GLY A C 1
ATOM 771 O O . GLY A 1 98 ? -2.525 -1.583 -12.367 1 87.44 98 GLY A O 1
ATOM 772 N N . SER A 1 99 ? -3.441 -0.201 -13.922 1 90.25 99 SER A N 1
ATOM 773 C CA . SER A 1 99 ? -2.373 0.782 -13.773 1 90.25 99 SER A CA 1
ATOM 774 C C . SER A 1 99 ? -2.67 1.749 -12.633 1 90.25 99 SER A C 1
ATOM 776 O O . SER A 1 99 ? -3.834 1.974 -12.289 1 90.25 99 SER A O 1
ATOM 778 N N . PRO A 1 100 ? -1.619 2.203 -12.031 1 93.12 100 PRO A N 1
ATOM 779 C CA . PRO A 1 100 ? -1.837 3.199 -10.977 1 93.12 100 PRO A CA 1
ATOM 780 C C . PRO A 1 100 ? -2.582 4.434 -11.477 1 93.12 100 PRO A C 1
ATOM 782 O O . PRO A 1 100 ? -2.365 4.875 -12.609 1 93.12 100 PRO A O 1
ATOM 785 N N . ILE A 1 101 ? -3.508 4.926 -10.695 1 96.44 101 ILE A N 1
ATOM 786 C CA . ILE A 1 101 ? -4.238 6.16 -10.969 1 96.44 101 ILE A CA 1
ATOM 787 C C . ILE A 1 101 ? -3.857 7.223 -9.938 1 96.44 101 ILE A C 1
ATOM 789 O O . ILE A 1 101 ? -3.912 6.98 -8.734 1 96.44 101 ILE A O 1
ATOM 793 N N . VAL A 1 102 ? -3.486 8.336 -10.352 1 97.12 102 VAL A N 1
ATOM 794 C CA . VAL A 1 102 ? -3.055 9.406 -9.453 1 97.12 102 VAL A CA 1
ATOM 795 C C . VAL A 1 102 ? -4.164 10.453 -9.32 1 97.12 102 VAL A C 1
ATOM 797 O O . VAL A 1 102 ? -4.793 10.82 -10.312 1 97.12 102 VAL A O 1
ATOM 800 N N . SER A 1 103 ? -4.371 10.891 -8.18 1 97.88 103 SER A N 1
ATOM 801 C CA . SER A 1 103 ? -5.402 11.891 -7.934 1 97.88 103 SER A CA 1
ATOM 802 C C . SER A 1 103 ? -4.918 13.289 -8.305 1 97.88 103 SER A C 1
ATOM 804 O O . SER A 1 103 ? -3.723 13.5 -8.531 1 97.88 103 SER A O 1
ATOM 806 N N . ALA A 1 104 ? -5.875 14.172 -8.383 1 97.19 104 ALA A N 1
ATOM 807 C CA . ALA A 1 104 ? -5.504 15.578 -8.406 1 97.19 104 ALA A CA 1
ATOM 808 C C . ALA A 1 104 ? -4.789 15.984 -7.117 1 97.19 104 ALA A C 1
ATOM 810 O 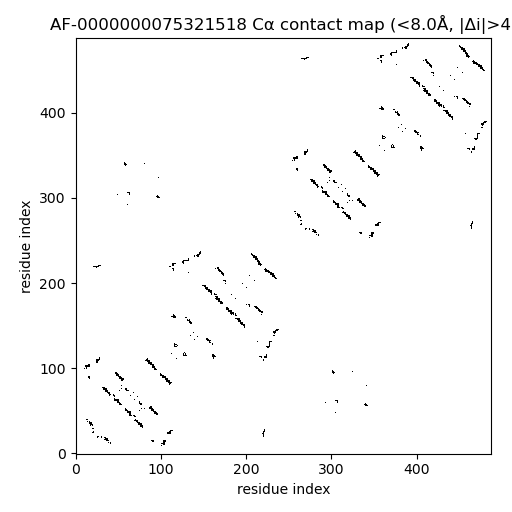O . ALA A 1 104 ? -4.957 15.336 -6.082 1 97.19 104 ALA A O 1
ATOM 811 N N . SER A 1 105 ? -4.043 17.016 -7.18 1 97.06 105 SER A N 1
ATOM 812 C CA . SER A 1 105 ? -3.268 17.453 -6.027 1 97.06 105 SER A CA 1
ATOM 813 C C . SER A 1 105 ? -3.973 18.594 -5.293 1 97.06 105 SER A C 1
ATOM 815 O O . SER A 1 105 ? -4.762 19.328 -5.891 1 97.06 105 SER A O 1
ATOM 817 N N . ARG A 1 106 ? -3.744 18.641 -4.062 1 96 106 ARG A N 1
ATOM 818 C CA . ARG A 1 106 ? -4.141 19.766 -3.213 1 96 106 ARG A CA 1
ATOM 819 C C . ARG A 1 106 ? -2.92 20.531 -2.709 1 96 106 ARG A C 1
ATOM 821 O O . ARG A 1 106 ? -2.002 19.938 -2.141 1 96 106 ARG A O 1
ATOM 828 N N . ARG A 1 107 ? -2.955 21.844 -2.926 1 95.44 107 ARG A N 1
ATOM 829 C CA . ARG A 1 107 ? -1.89 22.688 -2.414 1 95.44 107 ARG A CA 1
ATOM 830 C C . ARG A 1 107 ? -2.26 23.266 -1.052 1 95.44 107 ARG A C 1
ATOM 832 O O . ARG A 1 107 ? -3.395 23.703 -0.842 1 95.44 107 ARG A O 1
ATOM 839 N N . LEU A 1 108 ? -1.294 23.266 -0.15 1 94.94 108 LEU A N 1
ATOM 840 C CA . LEU A 1 108 ? -1.526 23.75 1.205 1 94.94 108 LEU A CA 1
ATOM 841 C C . LEU A 1 108 ? -0.35 24.594 1.688 1 94.94 108 LEU A C 1
ATOM 843 O O . LEU A 1 108 ? 0.798 24.328 1.321 1 94.94 108 LEU A O 1
ATOM 847 N N . ARG A 1 109 ? -0.689 25.578 2.51 1 94.5 109 ARG A N 1
ATOM 848 C CA . ARG A 1 109 ? 0.344 26.344 3.191 1 94.5 109 ARG A CA 1
ATOM 849 C C . ARG A 1 109 ? 0.561 25.844 4.613 1 94.5 109 ARG A C 1
ATOM 851 O O . ARG A 1 109 ? -0.396 25.672 5.371 1 94.5 109 ARG A O 1
ATOM 858 N N . VAL A 1 110 ? 1.793 25.578 4.93 1 96.31 110 VAL A N 1
ATOM 859 C CA . VAL A 1 110 ? 2.16 25.156 6.277 1 96.31 110 VAL A CA 1
ATOM 860 C C . VAL A 1 110 ? 2.967 26.266 6.957 1 96.31 110 VAL A C 1
ATOM 862 O O . VAL A 1 110 ? 3.953 26.75 6.398 1 96.31 110 VAL A O 1
ATOM 865 N N . LYS A 1 111 ? 2.537 26.734 8.086 1 95.69 111 LYS A N 1
ATOM 866 C CA . LYS A 1 111 ? 3.27 27.703 8.898 1 95.69 111 LYS A CA 1
ATOM 867 C C . LYS A 1 111 ? 3.43 27.203 10.336 1 95.69 111 LYS A C 1
ATOM 869 O O . LYS A 1 111 ? 2.482 27.25 11.117 1 95.69 111 LYS A O 1
ATOM 874 N N . LEU A 1 112 ? 4.617 26.938 10.68 1 95.5 112 LEU A N 1
ATOM 875 C CA . LEU A 1 112 ? 4.895 26.375 12 1 95.5 112 LEU A CA 1
ATOM 876 C C . LEU A 1 112 ? 5.543 27.422 12.906 1 95.5 112 LEU A C 1
ATOM 878 O O . LEU A 1 112 ? 5.797 27.156 14.078 1 95.5 112 LEU A O 1
ATOM 882 N N . ASP A 1 113 ? 5.734 28.578 12.352 1 95.31 113 ASP A N 1
ATOM 883 C CA . ASP A 1 113 ? 6.324 29.672 13.117 1 95.31 113 ASP A CA 1
ATOM 884 C C . ASP A 1 113 ? 5.242 30.5 13.82 1 95.31 113 ASP A C 1
ATOM 886 O O . ASP A 1 113 ? 4.609 31.359 13.203 1 95.31 113 ASP A O 1
ATOM 890 N N . MET A 1 114 ? 5.176 30.328 15.102 1 93.75 114 MET A N 1
ATOM 891 C CA . MET A 1 114 ? 4.191 31.047 15.898 1 93.75 114 MET A CA 1
ATOM 892 C C . MET A 1 114 ? 4.621 32.5 16.109 1 93.75 114 MET A C 1
ATOM 894 O O . MET A 1 114 ? 5.801 32.781 16.344 1 93.75 114 MET A O 1
ATOM 898 N N . PRO A 1 115 ? 3.654 33.406 16.031 1 96.5 115 PRO A N 1
ATOM 899 C CA . PRO A 1 115 ? 4.023 34.781 16.406 1 96.5 115 PRO A CA 1
ATOM 900 C C . PRO A 1 115 ? 4.57 34.875 17.828 1 96.5 115 PRO A C 1
ATOM 902 O O . PRO A 1 115 ? 3.975 34.312 18.766 1 96.5 115 PRO A O 1
ATOM 905 N N . GLY A 1 116 ? 5.719 35.5 17.984 1 96.06 116 GLY A N 1
ATOM 906 C CA . GLY A 1 116 ? 6.344 35.625 19.297 1 96.06 116 GLY A CA 1
ATOM 907 C C . GLY A 1 116 ? 7.273 34.469 19.625 1 96.06 116 GLY A C 1
ATOM 908 O O . GLY A 1 116 ? 7.941 34.5 20.656 1 96.06 116 GLY A O 1
ATOM 909 N N . GLY A 1 117 ? 7.25 33.438 18.719 1 93.88 117 GLY A N 1
ATOM 910 C CA . GLY A 1 117 ? 8.125 32.281 18.922 1 93.88 117 GLY A CA 1
ATOM 911 C C . GLY A 1 117 ? 7.531 31.234 19.844 1 93.88 117 GLY A C 1
ATOM 912 O O . GLY A 1 117 ? 6.43 31.406 20.359 1 93.88 117 GLY A O 1
ATOM 913 N N . LEU A 1 118 ? 8.352 30.109 19.984 1 86.56 118 LEU A N 1
ATOM 914 C CA . LEU A 1 118 ? 7.891 29.016 20.844 1 86.56 118 LEU A CA 1
ATOM 915 C C . LEU A 1 118 ? 8.062 29.375 22.312 1 86.56 118 LEU A C 1
ATOM 917 O O . LEU A 1 118 ? 8.992 30.094 22.672 1 86.56 118 LEU A O 1
ATOM 921 N N . LEU A 1 119 ? 7.133 28.875 23.062 1 84.56 119 LEU A N 1
ATOM 922 C CA . LEU A 1 119 ? 7.176 29.141 24.5 1 84.56 119 LEU A CA 1
ATOM 923 C C . LEU A 1 119 ? 8.344 28.406 25.141 1 84.56 119 LEU A C 1
ATOM 925 O O . LEU A 1 119 ? 8.664 27.281 24.766 1 84.56 119 LEU A O 1
ATOM 929 N N . ILE A 1 120 ? 9.031 29.109 25.969 1 76 120 ILE A N 1
ATOM 930 C CA . ILE A 1 120 ? 10.094 28.453 26.719 1 76 120 ILE A CA 1
ATOM 931 C C . ILE A 1 120 ? 9.508 27.312 27.562 1 76 120 ILE A C 1
ATOM 933 O O . ILE A 1 120 ? 10.023 26.203 27.531 1 76 120 ILE A O 1
ATOM 937 N N . ASN A 1 121 ? 8.438 27.578 28.312 1 79.81 121 ASN A N 1
ATOM 938 C CA . ASN A 1 121 ? 7.629 26.594 29.031 1 79.81 121 ASN A CA 1
ATOM 939 C C . ASN A 1 121 ? 6.23 26.484 28.438 1 79.81 121 ASN A C 1
ATOM 941 O O . ASN A 1 121 ? 5.445 27.422 28.484 1 79.81 121 ASN A O 1
ATOM 945 N N . PRO A 1 122 ? 5.891 25.312 27.875 1 75 122 PRO A N 1
ATOM 946 C CA . PRO A 1 122 ? 4.609 25.141 27.203 1 75 122 PRO A CA 1
ATOM 947 C C . PRO A 1 122 ? 3.412 25.406 28.109 1 75 122 PRO A C 1
ATOM 949 O O . PRO A 1 122 ? 2.312 25.672 27.625 1 75 122 PRO A O 1
ATOM 952 N N . ASN A 1 123 ? 3.711 25.391 29.406 1 79.62 123 ASN A N 1
ATOM 953 C CA . ASN A 1 123 ? 2.619 25.594 30.344 1 79.62 123 ASN A CA 1
ATOM 954 C C . ASN A 1 123 ? 2.451 27.062 30.703 1 79.62 123 ASN A C 1
ATOM 956 O O . ASN A 1 123 ? 1.505 27.438 31.406 1 79.62 123 ASN A O 1
ATOM 960 N N . ASP A 1 124 ? 3.316 27.781 30.109 1 82.06 124 ASP A N 1
ATOM 961 C CA . ASP A 1 124 ? 3.225 29.219 30.406 1 82.06 124 ASP A CA 1
ATOM 962 C C . ASP A 1 124 ? 2.053 29.859 29.656 1 82.06 124 ASP A C 1
ATOM 964 O O . ASP A 1 124 ? 1.775 29.5 28.516 1 82.06 124 ASP A O 1
ATOM 968 N N . GLU A 1 125 ? 1.39 30.688 30.328 1 84.5 125 GLU A N 1
ATOM 969 C CA . GLU A 1 125 ? 0.257 31.375 29.719 1 84.5 125 GLU A CA 1
ATOM 970 C C . GLU A 1 125 ? 0.715 32.594 28.938 1 84.5 125 GLU A C 1
ATOM 972 O O . GLU A 1 125 ? -0.014 33.094 28.078 1 84.5 125 GLU A O 1
ATOM 977 N N . GLU A 1 126 ? 1.922 33.031 29.25 1 92.62 126 GLU A N 1
ATOM 978 C CA . GLU A 1 126 ? 2.463 34.219 28.578 1 92.62 126 GLU A CA 1
ATOM 979 C C . GLU A 1 126 ? 3.582 33.844 27.609 1 92.62 126 GLU A C 1
ATOM 981 O O . GLU A 1 126 ? 4.336 32.906 27.859 1 92.62 126 GLU A O 1
ATOM 986 N N . ASN A 1 127 ? 3.635 34.531 26.578 1 95.31 127 ASN A N 1
ATOM 987 C CA . ASN A 1 127 ? 4.715 34.406 25.609 1 95.31 127 ASN A CA 1
ATOM 988 C C . ASN A 1 127 ? 5.789 35.469 25.828 1 95.31 127 ASN A C 1
ATOM 990 O O . ASN A 1 127 ? 5.609 36.625 25.453 1 95.31 127 ASN A O 1
ATOM 994 N N . GLN A 1 128 ? 6.914 35.031 26.328 1 92.94 128 GLN A N 1
ATOM 995 C CA . GLN A 1 128 ? 7.988 35.969 26.672 1 92.94 128 GLN A CA 1
ATOM 996 C C . GLN A 1 128 ? 8.672 36.5 25.422 1 92.94 128 GLN A C 1
ATOM 998 O O . GLN A 1 128 ? 9.453 37.438 25.484 1 92.94 128 GLN A O 1
ATOM 1003 N N . GLY A 1 129 ? 8.312 35.906 24.312 1 93.56 129 GLY A N 1
ATOM 1004 C CA . GLY A 1 129 ? 8.852 36.406 23.047 1 93.56 129 GLY A CA 1
ATOM 1005 C C . GLY A 1 129 ? 8.148 37.625 22.547 1 93.56 129 GLY A C 1
ATOM 1006 O O . GLY A 1 129 ? 8.625 38.281 21.609 1 93.56 129 GLY A O 1
ATOM 1007 N N . LEU A 1 130 ? 7.094 37.969 23.172 1 96.44 130 LEU A N 1
ATOM 1008 C CA . LEU A 1 130 ? 6.375 39.188 22.875 1 96.44 130 LEU A CA 1
ATOM 1009 C C . LEU A 1 130 ? 6.727 40.281 23.891 1 96.44 130 LEU A C 1
ATOM 1011 O O . LEU A 1 130 ? 6.777 40.031 25.094 1 96.44 130 LEU A O 1
ATOM 1015 N N . ALA A 1 131 ? 7.016 41.469 23.391 1 96.81 131 ALA A N 1
ATOM 1016 C CA . ALA A 1 131 ? 7.293 42.594 24.281 1 96.81 131 ALA A CA 1
ATOM 1017 C C . ALA A 1 131 ? 6.004 43.156 24.891 1 96.81 131 ALA A C 1
ATOM 1019 O O . ALA A 1 131 ? 4.965 43.188 24.219 1 96.81 131 ALA A O 1
ATOM 1020 N N . PRO A 1 132 ? 6.102 43.531 26.219 1 97 132 PRO A N 1
ATOM 1021 C CA . PRO A 1 132 ? 4.941 44.25 26.734 1 97 132 PRO A CA 1
ATOM 1022 C C . PRO A 1 132 ? 4.605 45.5 25.922 1 97 132 PRO A C 1
ATOM 1024 O O . PRO A 1 132 ? 5.469 46.031 25.219 1 97 132 PRO A O 1
ATOM 1027 N N . VAL A 1 133 ? 3.336 45.906 26.031 1 97.25 133 VAL A N 1
ATOM 1028 C CA . VAL A 1 133 ? 2.934 47.094 25.312 1 97.25 133 VAL A CA 1
ATOM 1029 C C . VAL A 1 133 ? 3.768 48.281 25.797 1 97.25 133 VAL A C 1
ATOM 1031 O O . VAL A 1 133 ? 4.176 48.344 26.953 1 97.25 133 VAL A O 1
ATOM 1034 N N . SER A 1 134 ? 4.078 49.156 24.875 1 96.06 134 SER A N 1
ATOM 1035 C CA . SER A 1 134 ? 4.777 50.406 25.219 1 96.06 134 SER A CA 1
ATOM 1036 C C . SER A 1 134 ? 3.795 51.531 25.469 1 96.06 134 SER A C 1
ATOM 1038 O O . SER A 1 134 ? 2.904 51.781 24.656 1 96.06 134 SER A O 1
ATOM 1040 N N . LEU A 1 135 ? 3.979 52.188 26.578 1 93.19 135 LEU A N 1
ATOM 1041 C CA . LEU A 1 135 ? 3.146 53.312 26.984 1 93.19 135 LEU A CA 1
ATOM 1042 C C . LEU A 1 135 ? 3.992 54.562 27.219 1 93.19 135 LEU A C 1
ATOM 1044 O O . LEU A 1 135 ? 5.195 54.469 27.469 1 93.19 135 LEU A O 1
ATOM 1048 N N . PRO A 1 136 ? 3.373 55.75 27.047 1 89.62 136 PRO A N 1
ATOM 1049 C CA . PRO A 1 136 ? 4.109 56.969 27.391 1 89.62 136 PRO A CA 1
ATOM 1050 C C . PRO A 1 136 ? 4.645 56.938 28.828 1 89.62 136 PRO A C 1
ATOM 1052 O O . PRO A 1 136 ? 3.965 56.438 29.734 1 89.62 136 PRO A O 1
ATOM 1055 N N . GLU A 1 137 ? 5.836 57.5 29 1 89.06 137 GLU A N 1
ATOM 1056 C CA . GLU A 1 137 ? 6.504 57.469 30.297 1 89.06 137 GLU A CA 1
ATOM 1057 C C . GLU A 1 137 ? 5.641 58.125 31.375 1 89.06 137 GLU A C 1
ATOM 1059 O O . GLU A 1 137 ? 5.648 57.719 32.531 1 89.06 137 GLU A O 1
ATOM 1064 N N . THR A 1 138 ? 4.949 59.094 31.016 1 87.75 138 THR A N 1
ATOM 1065 C CA . THR A 1 138 ? 4.113 59.844 31.953 1 87.75 138 THR A CA 1
ATOM 1066 C C . THR A 1 138 ? 2.998 58.938 32.5 1 87.75 138 THR A C 1
ATOM 1068 O O . THR A 1 138 ? 2.643 59.031 33.688 1 87.75 138 THR A O 1
ATOM 1071 N N . VAL A 1 139 ? 2.537 58.156 31.688 1 86.69 139 VAL A N 1
ATOM 1072 C CA . VAL A 1 139 ? 1.445 57.281 32.094 1 86.69 139 VAL A CA 1
ATOM 1073 C C . VAL A 1 139 ? 1.981 56.188 33 1 86.69 139 VAL A C 1
ATOM 1075 O O . VAL A 1 139 ? 1.324 55.781 33.969 1 86.69 139 VAL A O 1
ATOM 1078 N N . ILE A 1 140 ? 3.125 55.719 32.75 1 84.69 140 ILE A N 1
ATOM 1079 C CA . ILE A 1 140 ? 3.742 54.688 33.531 1 84.69 140 ILE A CA 1
ATOM 1080 C C . ILE A 1 140 ? 4.055 55.188 34.938 1 84.69 140 ILE A C 1
ATOM 1082 O O . ILE A 1 140 ? 3.824 54.5 35.938 1 84.69 140 ILE A O 1
ATOM 1086 N N . ARG A 1 141 ? 4.445 56.438 35 1 85.44 141 ARG A N 1
ATOM 1087 C CA . ARG A 1 141 ? 4.898 57.031 36.25 1 85.44 141 ARG A CA 1
ATOM 1088 C C . ARG A 1 141 ? 3.721 57.562 37.062 1 85.44 141 ARG A C 1
ATOM 1090 O O . ARG A 1 141 ? 3.658 57.406 38.281 1 85.44 141 ARG A O 1
ATOM 1097 N N . ASN A 1 142 ? 2.803 58.25 36.344 1 85.5 142 ASN A N 1
ATOM 1098 C CA . ASN A 1 142 ? 1.806 59.062 37.062 1 85.5 142 ASN A CA 1
ATOM 1099 C C . ASN A 1 142 ? 0.42 58.438 36.969 1 85.5 142 ASN A C 1
ATOM 1101 O O . ASN A 1 142 ? -0.516 58.875 37.656 1 85.5 142 ASN A O 1
ATOM 1105 N N . GLY A 1 143 ? 0.415 57.469 36.219 1 85.38 143 GLY A N 1
ATOM 1106 C CA . GLY A 1 143 ? -0.908 56.906 36 1 85.38 143 GLY A CA 1
ATOM 1107 C C . GLY A 1 143 ? -1.718 57.688 34.969 1 85.38 143 GLY A C 1
ATOM 1108 O O . GLY A 1 143 ? -1.212 58.656 34.344 1 85.38 143 GLY A O 1
ATOM 1109 N N . LEU A 1 144 ? -2.906 57.094 34.719 1 84.5 144 LEU A N 1
ATOM 1110 C CA . LEU A 1 144 ? -3.77 57.688 33.719 1 84.5 144 LEU A CA 1
ATOM 1111 C C . LEU A 1 144 ? -5.039 58.25 34.344 1 84.5 144 LEU A C 1
ATOM 1113 O O . LEU A 1 144 ? -5.707 57.562 35.125 1 84.5 144 LEU A O 1
ATOM 1117 N N . SER A 1 145 ? -5.191 59.5 34.125 1 79.88 145 SER A N 1
ATOM 1118 C CA . SER A 1 145 ? -6.457 60.094 34.531 1 79.88 145 SER A CA 1
ATOM 1119 C C . SER A 1 145 ? -7.426 60.188 33.344 1 79.88 145 SER A C 1
ATOM 1121 O O . SER A 1 145 ? -7.191 60.906 32.375 1 79.88 145 SER A O 1
ATOM 1123 N N . VAL A 1 146 ? -8.461 59.5 33.469 1 76.12 146 VAL A N 1
ATOM 1124 C CA . VAL A 1 146 ? -9.414 59.375 32.375 1 76.12 146 VAL A CA 1
ATOM 1125 C C . VAL A 1 146 ? -10.086 60.719 32.094 1 76.12 146 VAL A C 1
ATOM 1127 O O . VAL A 1 146 ? -10.445 61.031 30.953 1 76.12 146 VAL A O 1
ATOM 1130 N N . SER A 1 147 ? -10.242 61.406 33.156 1 73.69 147 SER A N 1
ATOM 1131 C CA . SER A 1 147 ? -10.945 62.656 33.031 1 73.69 147 SER A CA 1
ATOM 1132 C C . SER A 1 147 ? -10.172 63.625 32.125 1 73.69 147 SER A C 1
ATOM 1134 O O . SER A 1 147 ? -10.766 64.5 31.5 1 73.69 147 SER A O 1
ATOM 1136 N N . GLN A 1 148 ? -8.953 63.375 32.031 1 69.25 148 GLN A N 1
ATOM 1137 C CA . GLN A 1 148 ? -8.109 64.312 31.266 1 69.25 148 GLN A CA 1
ATOM 1138 C C . GLN A 1 148 ? -7.844 63.75 29.875 1 69.25 148 GLN A C 1
ATOM 1140 O O . GLN A 1 148 ? -7.199 64.375 29.062 1 69.25 148 GLN A O 1
ATOM 1145 N N . MET A 1 149 ? -8.547 62.625 29.609 1 74.12 149 MET A N 1
ATOM 1146 C CA . MET A 1 149 ? -8.195 62 28.344 1 74.12 149 MET A CA 1
ATOM 1147 C C . MET A 1 149 ? -9.203 62.406 27.266 1 74.12 149 MET A C 1
ATOM 1149 O O . MET A 1 149 ? -10.414 62.25 27.453 1 74.12 149 MET A O 1
ATOM 1153 N N . THR A 1 150 ? -8.812 63.062 26.266 1 72.81 150 THR A N 1
ATOM 1154 C CA . THR A 1 150 ? -9.719 63.438 25.188 1 72.81 150 THR A CA 1
ATOM 1155 C C . THR A 1 150 ? -9.383 62.719 23.906 1 72.81 150 THR A C 1
ATOM 1157 O O . THR A 1 150 ? -10.273 62.406 23.094 1 72.81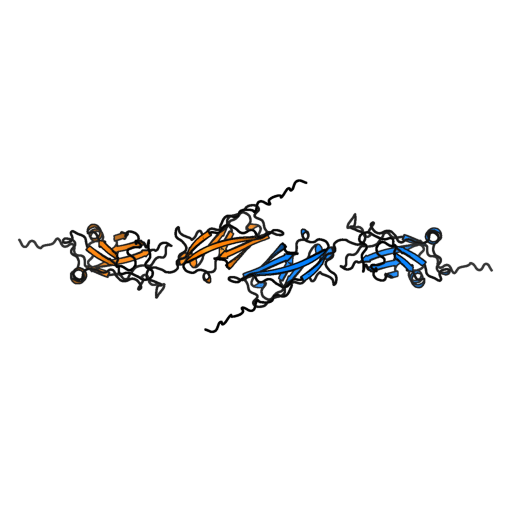 150 THR A O 1
ATOM 1160 N N . ASP A 1 151 ? -8.227 62.375 23.656 1 82.38 151 ASP A N 1
ATOM 1161 C CA . ASP A 1 151 ? -7.82 61.844 22.359 1 82.38 151 ASP A CA 1
ATOM 1162 C C . ASP A 1 151 ? -7.363 60.406 22.484 1 82.38 151 ASP A C 1
ATOM 1164 O O . ASP A 1 151 ? -6.719 59.875 21.562 1 82.38 151 ASP A O 1
ATOM 1168 N N . GLY A 1 152 ? -7.723 59.812 23.547 1 88.75 152 GLY A N 1
ATOM 1169 C CA . GLY A 1 152 ? -7.312 58.406 23.734 1 88.75 152 GLY A CA 1
ATOM 1170 C C . GLY A 1 152 ? -5.875 58.281 24.203 1 88.75 152 GLY A C 1
ATOM 1171 O O . GLY A 1 152 ? -5.199 59.281 24.453 1 88.75 152 GLY A O 1
ATOM 1172 N N . LEU A 1 153 ? -5.453 57.125 24.484 1 90.56 153 LEU A N 1
ATOM 1173 C CA . LEU A 1 153 ? -4.105 56.844 24.969 1 90.56 153 LEU A CA 1
ATOM 1174 C C . LEU A 1 153 ? -3.262 56.188 23.891 1 90.56 153 LEU A C 1
ATOM 1176 O O . LEU A 1 153 ? -3.562 55.062 23.484 1 90.56 153 LEU A O 1
ATOM 1180 N N . PRO A 1 154 ? -2.258 56.844 23.391 1 93.12 154 PRO A N 1
ATOM 1181 C CA . PRO A 1 154 ? -1.374 56.219 22.406 1 93.12 154 PRO A CA 1
ATOM 1182 C C . PRO A 1 154 ? -0.521 55.094 23.016 1 93.12 154 PRO A C 1
ATOM 1184 O O . PRO A 1 154 ? 0.005 55.25 24.125 1 93.12 154 PRO A O 1
ATOM 1187 N N . LEU A 1 155 ? -0.518 53.969 22.375 1 94.25 155 LEU A N 1
ATOM 1188 C CA . LEU A 1 155 ? 0.328 52.812 22.734 1 94.25 155 LEU A CA 1
ATOM 1189 C C . LEU A 1 155 ? 1.02 52.25 21.516 1 94.25 155 LEU A C 1
ATOM 1191 O O . LEU A 1 155 ? 0.634 52.531 20.375 1 94.25 155 LEU A O 1
ATOM 1195 N N . SER A 1 156 ? 2.016 51.406 21.734 1 96.94 156 SER A N 1
ATOM 1196 C CA . SER A 1 156 ? 2.664 50.719 20.625 1 96.94 156 SER A CA 1
ATOM 1197 C C . SER A 1 156 ? 3.047 49.312 21 1 96.94 156 SER A C 1
ATOM 1199 O O . SER A 1 156 ? 3.26 49 22.172 1 96.94 156 SER A O 1
ATOM 1201 N N . ILE A 1 157 ? 3.037 48.469 20.078 1 97.5 157 ILE A N 1
ATOM 1202 C CA . ILE A 1 157 ? 3.516 47.094 20.188 1 97.5 157 ILE A CA 1
ATOM 1203 C C . ILE A 1 157 ? 4.77 46.906 19.328 1 97.5 157 ILE A C 1
ATOM 1205 O O . ILE A 1 157 ? 4.758 47.188 18.125 1 97.5 157 ILE A O 1
ATOM 1209 N N . GLU A 1 158 ? 5.844 46.531 19.984 1 97.69 158 GLU A N 1
ATOM 1210 C CA . GLU A 1 158 ? 7.105 46.344 19.266 1 97.69 158 GLU A CA 1
ATOM 1211 C C . GLU A 1 158 ? 7.008 45.188 18.266 1 97.69 158 GLU A C 1
ATOM 1213 O O . GLU A 1 158 ? 6.254 44.219 18.469 1 97.69 158 GLU A O 1
ATOM 1218 N N . PRO A 1 159 ? 7.762 45.344 17.141 1 97.81 159 PRO A N 1
ATOM 1219 C CA . PRO A 1 159 ? 7.832 44.156 16.25 1 97.81 159 PRO A CA 1
ATOM 1220 C C . PRO A 1 159 ? 8.219 42.875 17 1 97.81 159 PRO A C 1
ATOM 1222 O O . PR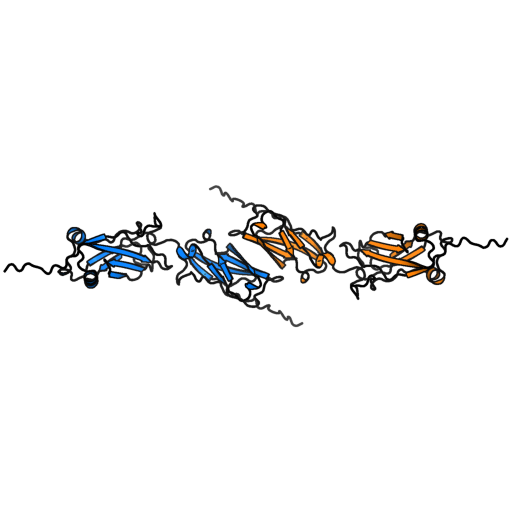O A 1 159 ? 8.961 42.938 17.984 1 97.81 159 PRO A O 1
ATOM 1225 N N . TYR A 1 160 ? 7.672 41.812 16.609 1 97.56 160 TYR A N 1
ATOM 1226 C CA . TYR A 1 160 ? 7.906 40.562 17.312 1 97.56 160 TYR A CA 1
ATOM 1227 C C . TYR A 1 160 ? 8.391 39.469 16.359 1 97.56 160 TYR A C 1
ATOM 1229 O O . TYR A 1 160 ? 8.305 39.656 15.133 1 97.56 160 TYR A O 1
ATOM 1237 N N . LEU A 1 161 ? 8.945 38.438 16.922 1 96.56 161 LEU A N 1
ATOM 1238 C CA . LEU A 1 161 ? 9.438 37.312 16.125 1 96.56 161 LEU A CA 1
ATOM 1239 C C . LEU A 1 161 ? 8.305 36.688 15.305 1 96.56 161 LEU A C 1
ATOM 1241 O O . LEU A 1 161 ? 7.203 36.469 15.812 1 96.56 161 LEU A O 1
ATOM 1245 N N . ASN A 1 162 ? 8.484 36.375 14.047 1 97.12 162 ASN A N 1
ATOM 1246 C CA . ASN A 1 162 ? 7.566 35.75 13.109 1 97.12 162 ASN A CA 1
ATOM 1247 C C . ASN A 1 162 ? 6.359 36.625 12.812 1 97.12 162 ASN A C 1
ATOM 1249 O O . ASN A 1 162 ? 5.25 36.125 12.625 1 97.12 162 ASN A O 1
ATOM 1253 N N . MET A 1 163 ? 6.562 37.969 12.961 1 97.62 163 MET A N 1
ATOM 1254 C CA . MET A 1 163 ? 5.562 38.938 12.531 1 97.62 163 MET A CA 1
ATOM 1255 C C . MET A 1 163 ? 5.234 38.781 11.055 1 97.62 163 MET A C 1
ATOM 1257 O O . MET A 1 163 ? 6.141 38.656 10.227 1 97.62 163 MET A O 1
ATOM 1261 N N . ALA A 1 164 ? 3.998 38.688 10.703 1 96.06 164 ALA A N 1
ATOM 1262 C CA . ALA A 1 164 ? 3.619 38.375 9.32 1 96.06 164 ALA A CA 1
ATOM 1263 C C . ALA A 1 164 ? 2.35 39.125 8.93 1 96.06 164 ALA A C 1
ATOM 1265 O O . ALA A 1 164 ? 1.568 39.531 9.789 1 96.06 164 ALA A O 1
ATOM 1266 N N . PRO A 1 165 ? 2.264 39.312 7.555 1 95.06 165 PRO A N 1
ATOM 1267 C CA . PRO A 1 165 ? 1.008 39.906 7.102 1 95.06 165 PRO A CA 1
ATOM 1268 C C . PRO A 1 165 ? -0.22 39.094 7.547 1 95.06 165 PRO A C 1
ATOM 1270 O O . PRO A 1 165 ? -0.176 37.875 7.605 1 95.06 165 PRO A O 1
ATOM 1273 N N . TYR A 1 166 ? -1.32 39.844 7.891 1 93.69 166 TYR A N 1
ATOM 1274 C CA . TYR A 1 166 ? -2.635 39.312 8.219 1 93.69 166 TYR A CA 1
ATOM 1275 C C . TYR A 1 166 ? -2.666 38.781 9.648 1 93.69 166 TYR A C 1
ATOM 1277 O O . TYR A 1 166 ? -3.65 38.188 10.07 1 93.69 166 TYR A O 1
ATOM 1285 N N . ASP A 1 167 ? -1.569 39.094 10.352 1 96.88 167 ASP A N 1
ATOM 1286 C CA . ASP A 1 167 ? -1.639 38.812 11.781 1 96.88 167 ASP A CA 1
ATOM 1287 C C . ASP A 1 167 ? -2.779 39.594 12.43 1 96.88 167 ASP A C 1
ATOM 1289 O O . ASP A 1 167 ? -2.953 40.781 12.164 1 96.88 167 ASP A O 1
ATOM 1293 N N . GLU A 1 168 ? -3.543 38.875 13.195 1 96.94 168 GLU A N 1
ATOM 1294 C CA . GLU A 1 168 ? -4.617 39.5 13.961 1 96.94 168 GLU A CA 1
ATOM 1295 C C . GLU A 1 168 ? -4.199 39.75 15.414 1 96.94 168 GLU A C 1
ATOM 1297 O O . GLU A 1 168 ? -3.877 38.781 16.125 1 96.94 168 GLU A O 1
ATOM 1302 N N . ILE A 1 169 ? -4.273 41.031 15.82 1 97.75 169 ILE A N 1
ATOM 1303 C CA . ILE A 1 169 ? -3.822 41.375 17.156 1 97.75 169 ILE A CA 1
ATOM 1304 C C . ILE A 1 169 ? -5.016 41.812 18 1 97.75 169 ILE A C 1
ATOM 1306 O O . ILE A 1 169 ? -5.855 42.594 17.547 1 97.75 169 ILE A O 1
ATOM 1310 N N . THR A 1 170 ? -5.105 41.281 19.125 1 97.69 170 THR A N 1
ATOM 1311 C CA . THR A 1 170 ? -6.121 41.688 20.094 1 97.69 170 THR A CA 1
ATOM 1312 C C . THR A 1 170 ? -5.473 42.25 21.344 1 97.69 170 THR A C 1
ATOM 1314 O O . THR A 1 170 ? -4.645 41.625 21.984 1 97.69 170 THR A O 1
ATOM 1317 N N . LEU A 1 171 ? -5.875 43.5 21.672 1 97.25 171 LEU A N 1
ATOM 1318 C CA . LEU A 1 171 ? -5.43 44.156 22.906 1 97.25 171 LEU A CA 1
ATOM 1319 C C . LEU A 1 171 ? -6.426 43.906 24.031 1 97.25 171 LEU A C 1
ATOM 1321 O O . LEU A 1 171 ? -7.637 44.031 23.828 1 97.25 171 LEU A O 1
ATOM 1325 N N . ARG A 1 172 ? -5.836 43.531 25.109 1 95.56 172 ARG A N 1
ATOM 1326 C CA . ARG A 1 172 ? -6.66 43.406 26.297 1 95.56 172 ARG A CA 1
ATOM 1327 C C . ARG A 1 172 ? -6.297 44.469 27.328 1 95.56 172 ARG A C 1
ATOM 1329 O O . ARG A 1 172 ? -5.137 44.594 27.734 1 95.56 172 ARG A O 1
ATOM 1336 N N . TRP A 1 173 ? -7.312 45.219 27.719 1 92.56 173 TRP A N 1
ATOM 1337 C CA . TRP A 1 173 ? -7.215 46.25 28.766 1 92.56 173 TRP A CA 1
ATOM 1338 C C . TRP A 1 173 ? -8.148 45.906 29.938 1 92.56 173 TRP A C 1
ATOM 1340 O O . TRP A 1 173 ? -9.336 46.25 29.891 1 92.56 173 TRP A O 1
ATOM 1350 N N . GLY A 1 174 ? -7.473 45.344 31.016 1 90.12 174 GLY A N 1
ATOM 1351 C CA . GLY A 1 174 ? -8.344 44.812 32.031 1 90.12 174 GLY A CA 1
ATOM 1352 C C . GLY A 1 174 ? -9.297 43.75 31.516 1 90.12 174 GLY A C 1
ATOM 1353 O O . GLY A 1 174 ? -8.867 42.719 30.984 1 90.12 174 GLY A O 1
ATOM 1354 N N . ASP A 1 175 ? -10.617 44.062 31.531 1 89.62 175 ASP A N 1
ATOM 1355 C CA . ASP A 1 175 ? -11.609 43.094 31.031 1 89.62 175 ASP A CA 1
ATOM 1356 C C . ASP A 1 175 ? -12.094 43.469 29.641 1 89.62 175 ASP A C 1
ATOM 1358 O O . ASP A 1 175 ? -12.836 42.719 29 1 89.62 175 ASP A O 1
ATOM 1362 N N . ALA A 1 176 ? -11.625 44.625 29.203 1 91.44 176 ALA A N 1
ATOM 1363 C CA . ALA A 1 176 ? -12.031 45.094 27.875 1 91.44 176 ALA A CA 1
ATOM 1364 C C . ALA A 1 176 ? -11.055 44.594 26.797 1 91.44 176 ALA A C 1
ATOM 1366 O O . ALA A 1 176 ? -9.859 44.438 27.062 1 91.44 176 ALA A O 1
ATOM 1367 N N . ARG A 1 177 ? -11.617 44.344 25.609 1 93.81 177 ARG A N 1
ATOM 1368 C CA . ARG A 1 177 ? -10.805 43.875 24.5 1 93.81 177 ARG A CA 1
ATOM 1369 C C . ARG A 1 177 ? -10.961 44.75 23.266 1 93.81 177 ARG A C 1
ATOM 1371 O O . ARG A 1 177 ? -12.023 45.344 23.047 1 93.81 177 ARG A O 1
ATOM 1378 N N . MET A 1 178 ? -9.891 44.906 22.562 1 95.31 178 MET A N 1
ATOM 1379 C CA . MET A 1 178 ? -9.875 45.656 21.312 1 95.31 178 MET A CA 1
ATOM 1380 C C . MET A 1 178 ? -9.117 44.875 20.234 1 95.31 178 MET A C 1
ATOM 1382 O O . MET A 1 178 ? -7.961 44.531 20.422 1 95.31 178 MET A O 1
ATOM 1386 N N . ASP A 1 179 ? -9.844 44.625 19.125 1 96.81 179 ASP A N 1
ATOM 1387 C CA . ASP A 1 179 ? -9.211 43.969 17.984 1 96.81 179 ASP A CA 1
ATOM 1388 C C . ASP A 1 179 ? -8.648 45 17.016 1 96.81 179 ASP A C 1
ATOM 1390 O O . ASP A 1 179 ? -9.328 45.969 16.672 1 96.81 179 ASP A O 1
ATOM 1394 N N . LEU A 1 180 ? -7.461 44.781 16.672 1 96.38 180 LEU A N 1
ATOM 1395 C CA . LEU A 1 180 ? -6.84 45.656 15.68 1 96.38 180 LEU A CA 1
ATOM 1396 C C . LEU A 1 180 ? -7.086 45.125 14.273 1 96.38 180 LEU A C 1
ATOM 1398 O O . LEU A 1 180 ? -7.441 43.938 14.102 1 96.38 180 LEU A O 1
ATOM 1402 N N . ALA A 1 181 ? -6.918 46.031 13.312 1 94.88 181 ALA A N 1
ATOM 1403 C CA . ALA A 1 181 ? -6.945 45.562 11.93 1 94.88 181 ALA A CA 1
ATOM 1404 C C . ALA A 1 181 ? -5.801 44.594 11.656 1 94.88 181 ALA A C 1
ATOM 1406 O O . ALA A 1 181 ? -4.715 44.75 12.219 1 94.88 181 ALA A O 1
ATOM 1407 N N . PRO A 1 182 ? -6.055 43.594 10.797 1 95.5 182 PRO A N 1
ATOM 1408 C CA . PRO A 1 182 ? -4.965 42.688 10.445 1 95.5 182 PRO A CA 1
ATOM 1409 C C . PRO A 1 182 ? -3.729 43.406 9.922 1 95.5 182 PRO A C 1
ATOM 1411 O O . PRO A 1 182 ? -3.85 44.406 9.211 1 95.5 182 PRO A O 1
ATOM 1414 N N . LEU A 1 183 ? -2.617 42.875 10.305 1 96.38 183 LEU A N 1
ATOM 1415 C CA . LEU A 1 183 ? -1.358 43.531 9.984 1 96.38 183 LEU A CA 1
ATOM 1416 C C . LEU A 1 183 ? -1.148 43.594 8.477 1 96.38 183 LEU A C 1
ATOM 1418 O O . LEU A 1 183 ? -1.274 42.594 7.785 1 96.38 183 LEU A O 1
ATOM 1422 N N . ALA A 1 184 ? -0.866 44.781 8 1 95.81 184 ALA A N 1
ATOM 1423 C CA . ALA A 1 184 ? -0.574 45 6.582 1 95.81 184 ALA A CA 1
ATOM 1424 C C . ALA A 1 184 ? 0.893 44.688 6.281 1 95.81 184 ALA A C 1
ATOM 1426 O O . ALA A 1 184 ? 1.762 44.906 7.133 1 95.81 184 ALA A O 1
ATOM 1427 N N . GLU A 1 185 ? 1.148 44.312 5.055 1 95.44 185 GLU A N 1
ATOM 1428 C CA . GLU A 1 185 ? 2.496 43.969 4.613 1 95.44 185 GLU A CA 1
ATOM 1429 C C . GLU A 1 185 ? 3.451 45.125 4.785 1 95.44 185 GLU A C 1
ATOM 1431 O O . GLU A 1 185 ? 4.625 44.938 5.113 1 95.44 185 GLU A O 1
ATOM 1436 N N . GLU A 1 186 ? 2.994 46.344 4.633 1 95.19 186 GLU A N 1
ATOM 1437 C CA . GLU A 1 186 ? 3.814 47.562 4.684 1 95.19 186 GLU A CA 1
ATOM 1438 C C . GLU A 1 186 ? 4.273 47.844 6.105 1 95.19 186 GLU A C 1
ATOM 1440 O O . GLU A 1 186 ? 5.23 48.594 6.312 1 95.19 186 GLU A O 1
ATOM 1445 N N . ASN A 1 187 ? 3.625 47.25 7.02 1 93.88 187 ASN A N 1
ATOM 1446 C CA . ASN A 1 187 ? 3.92 47.562 8.414 1 93.88 187 ASN A CA 1
ATOM 1447 C C . ASN A 1 187 ? 4.809 46.5 9.055 1 93.88 187 ASN A C 1
ATOM 1449 O O . ASN A 1 187 ? 5.066 46.562 10.258 1 93.88 187 ASN A O 1
ATOM 1453 N N . LEU A 1 188 ? 5.316 45.562 8.242 1 95.25 188 LEU A N 1
ATOM 1454 C CA . LEU A 1 188 ? 6.164 44.5 8.773 1 95.25 188 LEU A CA 1
ATOM 1455 C C . LEU A 1 188 ? 7.465 45.094 9.328 1 95.25 188 LEU A C 1
ATOM 1457 O O . LEU A 1 188 ? 8.055 45.969 8.734 1 95.25 188 LEU A O 1
ATOM 1461 N N . GLY A 1 189 ? 7.816 44.625 10.492 1 96.06 189 GLY A N 1
ATOM 1462 C CA . GLY A 1 189 ? 9.078 45 11.094 1 96.06 189 GLY A CA 1
ATOM 1463 C C . GLY A 1 189 ? 9.016 46.375 11.758 1 96.06 189 GLY A C 1
ATOM 1464 O O . GLY A 1 189 ? 10.031 46.875 12.234 1 96.06 189 GLY A O 1
ATOM 1465 N N . LYS A 1 190 ? 7.918 47 11.773 1 97.19 190 LYS A N 1
ATOM 1466 C CA . LYS A 1 190 ? 7.719 48.312 12.414 1 97.19 190 LYS A CA 1
ATOM 1467 C C . LYS A 1 190 ? 6.828 48.188 13.648 1 97.19 190 LYS A C 1
ATOM 1469 O O . LYS A 1 190 ? 6.016 47.25 13.742 1 97.19 190 LYS A O 1
ATOM 1474 N N . PRO A 1 191 ? 7.094 49.062 14.594 1 97.38 191 PRO A N 1
ATOM 1475 C CA . PRO A 1 191 ? 6.172 49.062 15.727 1 97.38 191 PRO A CA 1
ATOM 1476 C C . PRO A 1 191 ? 4.727 49.312 15.312 1 97.38 191 PRO A C 1
ATOM 1478 O O . PRO A 1 191 ? 4.477 50.125 14.406 1 97.38 191 PRO A O 1
ATOM 1481 N N . ILE A 1 192 ? 3.859 48.656 15.906 1 97.44 192 ILE A N 1
ATOM 1482 C CA . ILE A 1 192 ? 2.438 48.844 15.656 1 97.44 192 ILE A CA 1
ATOM 1483 C C . ILE A 1 192 ? 1.9 49.938 16.578 1 97.44 192 ILE A C 1
ATOM 1485 O O . ILE A 1 192 ? 1.797 49.75 17.781 1 97.44 192 ILE A O 1
ATOM 1489 N N . GLU A 1 193 ? 1.565 51.031 15.938 1 96 193 GLU A N 1
ATOM 1490 C CA . GLU A 1 193 ? 1.018 52.156 16.703 1 96 193 GLU A CA 1
ATOM 1491 C C . GLU A 1 193 ? -0.504 52.062 16.781 1 96 193 GLU A C 1
ATOM 1493 O O . GLU A 1 193 ? -1.17 51.75 15.805 1 96 193 GLU A O 1
ATOM 1498 N N . LEU A 1 194 ? -0.969 52.25 18.016 1 94.94 194 LEU A N 1
ATOM 1499 C CA . LEU A 1 194 ? -2.418 52.25 18.172 1 94.94 194 LEU A CA 1
ATOM 1500 C C . LEU A 1 194 ? -2.842 53.25 19.234 1 94.94 194 LEU A C 1
ATOM 1502 O O . LEU A 1 194 ? -2 53.781 19.969 1 94.94 194 LEU A O 1
ATOM 1506 N N . VAL A 1 195 ? -4.105 53.594 19.141 1 94.19 195 VAL A N 1
ATOM 1507 C CA . VAL A 1 195 ? -4.695 54.469 20.125 1 94.19 195 VAL A CA 1
ATOM 1508 C C . VAL A 1 195 ? -5.855 53.781 20.828 1 94.19 195 VAL A C 1
ATOM 1510 O O . VAL A 1 195 ? -6.766 53.25 20.172 1 94.19 195 VAL A O 1
ATOM 1513 N N . VAL A 1 196 ? -5.789 53.688 22.109 1 92.56 196 VAL A N 1
ATOM 1514 C CA . VAL A 1 196 ? -6.883 53.125 22.875 1 92.56 196 VAL A CA 1
ATOM 1515 C C . VAL A 1 196 ? -7.922 54.219 23.172 1 92.56 196 VAL A C 1
ATOM 1517 O O . VAL A 1 196 ? -7.621 55.188 23.844 1 92.56 196 VAL A O 1
ATOM 1520 N N . PRO A 1 197 ? -9.062 54 22.719 1 90.75 197 PRO A N 1
ATOM 1521 C CA . PRO A 1 197 ? -10.086 55.031 22.953 1 90.75 197 PRO A CA 1
ATOM 1522 C C . PRO A 1 197 ? -10.445 55.156 24.422 1 90.75 197 PRO A C 1
ATOM 1524 O O . PRO A 1 197 ? -10.367 54.188 25.188 1 90.75 197 PRO A O 1
ATOM 1527 N N . ASP A 1 198 ? -10.906 56.344 24.766 1 85.69 198 ASP A N 1
ATOM 1528 C CA . ASP A 1 198 ? -11.297 56.594 26.141 1 85.69 198 ASP A CA 1
ATOM 1529 C C . ASP A 1 198 ? -12.477 55.719 26.562 1 85.69 198 ASP A C 1
ATOM 1531 O O . ASP A 1 198 ? -12.57 55.312 27.719 1 85.69 198 ASP A O 1
ATOM 1535 N N . THR A 1 199 ? -13.305 55.5 25.641 1 86.06 199 THR A N 1
ATOM 1536 C CA . THR A 1 199 ? -14.477 54.656 25.922 1 86.06 199 THR A CA 1
ATOM 1537 C C . THR A 1 199 ? -14.062 53.281 26.422 1 86.06 199 THR A C 1
ATOM 1539 O O . THR A 1 199 ? -14.68 52.75 27.344 1 86.06 199 THR A O 1
ATOM 1542 N N . LEU A 1 200 ? -13 52.719 25.859 1 88.31 200 LEU A N 1
ATOM 1543 C CA . LEU A 1 200 ? -12.516 51.406 26.266 1 88.31 200 LEU A CA 1
ATOM 1544 C C . LEU A 1 200 ? -11.922 51.438 27.672 1 88.31 200 LEU A C 1
ATOM 1546 O O . LEU A 1 200 ? -12.125 50.5 28.453 1 88.31 200 LEU A O 1
ATOM 1550 N N . ILE A 1 201 ? -11.211 52.5 27.922 1 83.75 201 ILE A N 1
ATOM 1551 C CA . ILE A 1 201 ? -10.562 52.656 29.219 1 83.75 201 ILE A CA 1
ATOM 1552 C C . ILE A 1 201 ? -11.617 52.812 30.312 1 83.75 201 ILE A C 1
ATOM 1554 O O . ILE A 1 201 ? -11.484 52.25 31.391 1 83.75 201 ILE A O 1
ATOM 1558 N N . ARG A 1 202 ? -12.633 53.531 30 1 82.56 202 ARG A N 1
ATOM 1559 C CA . ARG A 1 202 ? -13.719 53.75 30.953 1 82.56 202 ARG A CA 1
ATOM 1560 C C . ARG A 1 202 ? -14.453 52.438 31.234 1 82.56 202 ARG A C 1
ATOM 1562 O O . ARG A 1 202 ? -14.852 52.188 32.375 1 82.56 202 ARG A O 1
ATOM 1569 N N . GLU A 1 203 ? -14.625 51.75 30.234 1 82 203 GLU A N 1
ATOM 1570 C CA . GLU A 1 203 ? -15.328 50.469 30.359 1 82 203 GLU A CA 1
ATOM 1571 C C . GLU A 1 203 ? -14.562 49.5 31.25 1 82 203 GLU A C 1
ATOM 1573 O O . GLU A 1 203 ? -15.164 48.719 31.969 1 82 203 GLU A O 1
ATOM 1578 N N . ALA A 1 204 ? -13.273 49.531 31.141 1 79.56 204 ALA A N 1
ATOM 1579 C CA . ALA A 1 204 ? -12.43 48.625 31.922 1 79.56 204 ALA A CA 1
ATOM 1580 C C . ALA A 1 204 ? -12.5 48.969 33.406 1 79.56 204 ALA A C 1
ATOM 1582 O O . ALA A 1 204 ? -12.219 48.094 34.25 1 79.56 204 ALA A O 1
ATOM 1583 N N . GLY A 1 205 ? -13.039 50.094 33.781 1 70.69 205 GLY A N 1
ATOM 1584 C CA . GLY A 1 205 ? -13.281 50.438 35.188 1 70.69 205 GLY A CA 1
ATOM 1585 C C . GLY A 1 205 ? -12.086 51.125 35.844 1 70.69 205 GLY A C 1
ATOM 1586 O O . GLY A 1 205 ? -11.086 51.406 35.156 1 70.69 205 GLY A O 1
ATOM 1587 N N . ASP A 1 206 ? -12.352 51.625 37.062 1 64.56 206 ASP A N 1
ATOM 1588 C CA . ASP A 1 206 ? -11.406 52.406 37.875 1 64.56 206 ASP A CA 1
ATOM 1589 C C . ASP A 1 206 ? -10.617 51.5 38.812 1 64.56 206 ASP A C 1
ATOM 1591 O O . ASP A 1 206 ? -10.547 51.781 40 1 64.56 206 ASP A O 1
ATOM 1595 N N . GLU A 1 207 ? -10.367 50.344 38.219 1 64.62 207 GLU A N 1
ATOM 1596 C CA . GLU A 1 207 ? -9.578 49.625 39.219 1 64.62 207 GLU A CA 1
ATOM 1597 C C . GLU A 1 207 ? -8.164 50.219 39.312 1 64.62 207 GLU A C 1
ATOM 1599 O O . GLU A 1 207 ? -7.609 50.688 38.312 1 64.62 207 GLU A O 1
ATOM 1604 N N . ALA A 1 208 ? -7.648 50.312 40.469 1 65 208 ALA A N 1
ATOM 1605 C CA . ALA A 1 208 ? -6.379 50.969 40.812 1 65 208 ALA A CA 1
ATOM 1606 C C . ALA A 1 208 ? -5.25 50.469 39.906 1 65 208 ALA A C 1
ATOM 1608 O O . ALA A 1 208 ? -4.367 51.219 39.531 1 65 208 ALA A O 1
ATOM 1609 N N . GLN A 1 209 ? -5.273 49.25 39.469 1 81.75 209 GLN A N 1
ATOM 1610 C CA . GLN A 1 209 ? -4.219 48.719 38.625 1 81.75 209 GLN A CA 1
ATOM 1611 C C . GLN A 1 209 ? -4.793 47.812 37.531 1 81.75 209 GLN A C 1
ATOM 1613 O O . GLN A 1 209 ? -5.297 46.719 37.844 1 81.75 209 GLN A O 1
ATOM 1618 N N . LEU A 1 210 ? -4.832 48.344 36.344 1 87.12 210 LEU A N 1
ATOM 1619 C CA . LEU A 1 210 ? -5.344 47.531 35.25 1 87.12 210 LEU A CA 1
ATOM 1620 C C . LEU A 1 210 ? -4.203 46.938 34.438 1 87.12 210 LEU A C 1
ATOM 1622 O O . LEU A 1 210 ? -3.186 47.625 34.219 1 87.12 210 LEU A O 1
ATOM 1626 N N . GLU A 1 211 ? -4.371 45.688 33.969 1 91.88 211 GLU A N 1
ATOM 1627 C CA . GLU A 1 211 ? -3.375 45.031 33.156 1 91.88 211 GLU A CA 1
ATOM 1628 C C . GLU A 1 211 ? -3.654 45.25 31.672 1 91.88 211 GLU A C 1
ATOM 1630 O O . GLU A 1 211 ? -4.801 45.156 31.234 1 91.88 211 GLU A O 1
ATOM 1635 N N . VAL A 1 212 ? -2.609 45.625 30.953 1 94.38 212 VAL A N 1
ATOM 1636 C CA . VAL A 1 212 ? -2.697 45.781 29.5 1 94.38 212 VAL A CA 1
ATOM 1637 C C . VAL A 1 212 ? -1.793 44.75 28.828 1 94.38 212 VAL A C 1
ATOM 1639 O O . VAL A 1 212 ? -0.604 44.656 29.141 1 94.38 212 VAL A O 1
ATOM 1642 N N . THR A 1 213 ? -2.342 43.875 28 1 96.62 213 THR A N 1
ATOM 1643 C CA . THR A 1 213 ? -1.606 42.875 27.266 1 96.62 213 THR A CA 1
ATOM 1644 C C . THR A 1 213 ? -2.207 42.656 25.875 1 96.62 213 THR A C 1
ATOM 1646 O O . THR A 1 213 ? -3.1 43.406 25.469 1 96.62 213 THR A O 1
ATOM 1649 N N . TYR A 1 214 ? -1.624 41.844 25.078 1 98 214 TYR A N 1
ATOM 1650 C CA . TYR A 1 214 ? -2.137 41.562 23.734 1 98 214 TYR A CA 1
ATOM 1651 C C . TYR A 1 214 ? -1.76 40.156 23.297 1 98 214 TYR A C 1
ATOM 1653 O O . TYR A 1 214 ? -0.897 39.531 23.906 1 98 214 TYR A O 1
ATOM 1661 N N . CYS A 1 215 ? -2.391 39.656 22.344 1 97.75 215 CYS A N 1
ATOM 1662 C CA . CYS A 1 215 ? -2.053 38.375 21.703 1 97.75 215 CYS A CA 1
ATOM 1663 C C . CYS A 1 215 ? -2.184 38.469 20.188 1 97.75 215 CYS A C 1
ATOM 1665 O O . CYS A 1 215 ? -2.787 39.406 19.672 1 97.75 215 CYS A O 1
ATOM 1667 N N . VAL A 1 216 ? -1.556 37.594 19.562 1 97.19 216 VAL A N 1
ATOM 1668 C CA . VAL A 1 216 ? -1.525 37.594 18.109 1 97.19 216 VAL A CA 1
ATOM 1669 C C . VAL A 1 216 ? -1.992 36.219 17.594 1 97.19 216 VAL A C 1
ATOM 1671 O O . VAL A 1 216 ? -1.576 35.188 18.109 1 97.19 216 VAL A O 1
ATOM 1674 N N . ILE A 1 217 ? -2.881 36.156 16.625 1 95.38 217 ILE A N 1
ATOM 1675 C CA . ILE A 1 217 ? -3.264 34.969 15.891 1 95.38 217 ILE A CA 1
ATOM 1676 C C . ILE A 1 217 ? -2.895 35.125 14.414 1 95.38 217 ILE A C 1
ATOM 1678 O O . ILE A 1 217 ? -3.322 36.062 13.758 1 95.38 217 ILE A O 1
ATOM 1682 N N . ASP A 1 218 ? -2.074 34.25 13.969 1 94.62 218 ASP A N 1
ATOM 1683 C CA . ASP A 1 218 ? -1.651 34.406 12.578 1 94.62 218 ASP A CA 1
ATOM 1684 C C . ASP A 1 218 ? -2.666 33.781 11.625 1 94.62 218 ASP A C 1
ATOM 1686 O O . ASP A 1 218 ? -3.74 33.344 12.047 1 94.62 218 ASP A O 1
ATOM 1690 N N . ARG A 1 219 ? -2.303 33.781 10.32 1 91.5 219 ARG A N 1
ATOM 1691 C CA . ARG A 1 219 ? -3.246 33.469 9.25 1 91.5 219 ARG A CA 1
ATOM 1692 C C . ARG A 1 219 ? -3.656 32 9.305 1 91.5 219 ARG A C 1
ATOM 1694 O O . ARG A 1 219 ? -4.738 31.625 8.836 1 91.5 219 ARG A O 1
ATOM 1701 N N . VAL A 1 220 ? -2.881 31.125 9.875 1 93.31 220 VAL A N 1
ATOM 1702 C CA . VAL A 1 220 ? -3.186 29.688 9.891 1 93.31 220 VAL A CA 1
ATOM 1703 C C . VAL A 1 220 ? -3.738 29.297 11.258 1 93.31 220 VAL A C 1
ATOM 1705 O O . VAL A 1 220 ? -3.947 28.109 11.523 1 93.31 220 VAL A O 1
ATOM 1708 N N . GLY A 1 221 ? -3.852 30.328 12.125 1 91.69 221 GLY A N 1
ATOM 1709 C CA . GLY A 1 221 ? -4.52 30.078 13.391 1 91.69 221 GLY A CA 1
ATOM 1710 C C . GLY A 1 221 ? -3.559 29.828 14.539 1 91.69 221 GLY A C 1
ATOM 1711 O O . GLY A 1 221 ? -3.977 29.484 15.641 1 91.69 221 GLY A O 1
ATOM 1712 N N . ASN A 1 222 ? -2.289 29.984 14.359 1 93.75 222 ASN A N 1
ATOM 1713 C CA . ASN A 1 222 ? -1.363 29.922 15.484 1 93.75 222 ASN A CA 1
ATOM 1714 C C . ASN A 1 222 ? -1.62 31.047 16.484 1 93.75 222 ASN A C 1
ATOM 1716 O O . ASN A 1 222 ? -1.681 32.219 16.109 1 93.75 222 ASN A O 1
ATOM 1720 N N . ASN A 1 223 ? -1.717 30.703 17.656 1 93.5 223 ASN A N 1
ATOM 1721 C CA . ASN A 1 223 ? -1.971 31.656 18.734 1 93.5 223 ASN A CA 1
ATOM 1722 C C . ASN A 1 223 ? -0.711 31.922 19.547 1 93.5 223 ASN A C 1
ATOM 1724 O O . ASN A 1 223 ? -0.137 31 20.141 1 93.5 223 ASN A O 1
ATOM 1728 N N . SER A 1 224 ? -0.352 33.125 19.672 1 95.31 224 SER A N 1
ATOM 1729 C CA . SER A 1 224 ? 0.884 33.531 20.344 1 95.31 224 SER A CA 1
ATOM 1730 C C . SER A 1 224 ? 0.743 33.406 21.859 1 95.31 224 SER A C 1
ATOM 1732 O O . SER A 1 224 ? 1.737 33.469 22.594 1 95.31 224 SER A O 1
ATOM 1734 N N . ARG A 1 225 ? -0.408 33.188 22.375 1 94.75 225 ARG A N 1
ATOM 1735 C CA . ARG A 1 225 ? -0.689 33.438 23.781 1 94.75 225 ARG A CA 1
ATOM 1736 C C . ARG A 1 225 ? -0.509 34.906 24.141 1 94.75 225 ARG A C 1
ATOM 1738 O O . ARG A 1 225 ? -0.423 35.75 23.25 1 94.75 225 ARG A O 1
ATOM 1745 N N . TRP A 1 226 ? -0.666 35.219 25.469 1 96.19 226 TRP A N 1
ATOM 1746 C CA . TRP A 1 226 ? -0.665 36.625 25.859 1 96.19 226 TRP A CA 1
ATOM 1747 C C . TRP A 1 226 ? 0.759 37.125 26.062 1 96.19 226 TRP A C 1
ATOM 1749 O O . TRP A 1 226 ? 1.619 36.438 26.578 1 96.19 226 TRP A O 1
ATOM 1759 N N . ALA A 1 227 ? 0.962 38.406 25.641 1 97.06 227 ALA A N 1
ATOM 1760 C CA . ALA A 1 227 ? 2.215 39.062 25.953 1 97.06 227 ALA A CA 1
ATOM 1761 C C . ALA A 1 227 ? 2.303 39.375 27.453 1 97.06 227 ALA A C 1
ATOM 1763 O O . ALA A 1 227 ? 1.283 39.438 28.141 1 97.06 227 ALA A O 1
ATOM 1764 N N . PRO A 1 228 ? 3.633 39.469 27.938 1 95.69 228 PRO A N 1
ATOM 1765 C CA . PRO A 1 228 ? 3.727 39.969 29.312 1 95.69 228 PRO A CA 1
ATOM 1766 C C . PRO A 1 228 ? 2.916 41.25 29.531 1 95.69 228 PRO A C 1
ATOM 1768 O O . PRO A 1 228 ? 2.92 42.156 28.672 1 95.69 228 PRO A O 1
ATOM 1771 N N . SER A 1 229 ? 2.227 41.344 30.641 1 95.12 229 SER A N 1
ATOM 1772 C CA . SER A 1 229 ? 1.294 42.438 30.891 1 95.12 229 SER A CA 1
ATOM 1773 C C . SER A 1 229 ? 2.01 43.656 31.453 1 95.12 229 SER A C 1
ATOM 1775 O O . SER A 1 229 ? 3.055 43.531 32.094 1 95.12 229 SER A O 1
ATOM 1777 N N . ARG A 1 230 ? 1.454 44.781 31.141 1 93.31 230 ARG A N 1
ATOM 1778 C CA . ARG A 1 230 ? 1.821 46.031 31.766 1 93.31 230 ARG A CA 1
ATOM 1779 C C . ARG A 1 230 ? 0.698 46.562 32.656 1 93.31 230 ARG A C 1
ATOM 1781 O O . ARG A 1 230 ? -0.465 46.594 32.25 1 93.31 230 ARG A O 1
ATOM 1788 N N . GLU A 1 231 ? 1.138 46.938 33.844 1 90.81 231 GLU A N 1
ATOM 1789 C CA . GLU A 1 231 ? 0.143 47.469 34.781 1 90.81 231 GLU A CA 1
ATOM 1790 C C . GLU A 1 231 ? 0.023 49 34.625 1 90.81 231 GLU A C 1
ATOM 1792 O O . GLU A 1 231 ? 1.032 49.688 34.531 1 90.81 231 GLU A O 1
ATOM 1797 N N . VAL A 1 232 ? -1.182 49.469 34.562 1 89.06 232 VAL A N 1
ATOM 1798 C CA . VAL A 1 232 ? -1.432 50.906 34.438 1 89.06 232 VAL A CA 1
ATOM 1799 C C . VAL A 1 232 ? -2.416 51.344 35.531 1 89.06 232 VAL A C 1
ATOM 1801 O O . VAL A 1 232 ? -3.473 50.719 35.688 1 89.06 232 VAL A O 1
ATOM 1804 N N . SER A 1 233 ? -1.984 52.344 36.281 1 86.5 233 SER A N 1
ATOM 1805 C CA . SER A 1 233 ? -2.893 52.938 37.25 1 86.5 233 SER A CA 1
ATOM 1806 C C . SER A 1 233 ? -3.865 53.906 36.594 1 86.5 233 SER A C 1
ATOM 1808 O O . SER A 1 233 ? -3.445 54.844 35.906 1 86.5 233 SER A O 1
ATOM 1810 N N . VAL A 1 234 ? -5.16 53.625 36.781 1 83.69 234 VAL A N 1
ATOM 1811 C CA . VAL A 1 234 ? -6.168 54.469 36.156 1 83.69 234 VAL A CA 1
ATOM 1812 C C . VAL A 1 234 ? -7.008 55.156 37.219 1 83.69 234 VAL A C 1
ATOM 1814 O O . VAL A 1 234 ? -7.477 54.5 38.156 1 83.69 234 VAL A O 1
ATOM 1817 N N . SER A 1 235 ? -7.09 56.438 37.281 1 77.81 235 SER A N 1
ATOM 1818 C CA . SER A 1 235 ? -7.914 57.188 38.219 1 77.81 235 SER A CA 1
ATOM 1819 C C . SER A 1 235 ? -9.039 57.938 37.5 1 77.81 235 SER A C 1
ATOM 1821 O O . SER A 1 235 ? -8.836 58.5 36.438 1 77.81 235 SER A O 1
ATOM 1823 N N . THR A 1 236 ? -10.305 57.688 38.031 1 66.62 236 THR A N 1
ATOM 1824 C CA . THR A 1 236 ? -11.453 58.438 37.531 1 66.62 236 THR A CA 1
ATOM 1825 C C . THR A 1 236 ? -11.742 59.625 38.406 1 66.62 236 THR A C 1
ATOM 1827 O O . THR A 1 236 ? -12.781 60.281 38.25 1 66.62 236 THR A O 1
ATOM 1830 N N . LEU A 1 237 ? -11.086 60.062 39.438 1 56.66 237 LEU A N 1
ATOM 1831 C CA . LEU A 1 237 ? -11.469 60.969 40.531 1 56.66 237 LEU A CA 1
ATOM 1832 C C . LEU A 1 237 ? -12.016 62.281 39.969 1 56.66 237 LEU A C 1
ATOM 1834 O O . LEU A 1 237 ? -11.32 62.969 39.219 1 56.66 237 LEU A O 1
ATOM 1838 N N . GLU A 1 238 ? -13.312 62.5 39.594 1 49.72 238 GLU A N 1
ATOM 1839 C CA . GLU A 1 238 ? -13.961 63.781 39.75 1 49.72 238 GLU A CA 1
ATOM 1840 C C . GLU A 1 238 ? -13.68 64.375 41.125 1 49.72 238 GLU A C 1
ATOM 1842 O O . GLU A 1 238 ? -14.156 65.438 41.438 1 49.72 238 GLU A O 1
ATOM 1847 N N . ASN A 1 239 ? -13.344 63.688 42.219 1 44.94 239 ASN A N 1
ATOM 1848 C CA . ASN A 1 239 ? -13.633 64.188 43.562 1 44.94 239 ASN A CA 1
ATOM 1849 C C . ASN A 1 239 ? -12.688 65.375 43.938 1 44.94 239 ASN A C 1
ATOM 1851 O O . ASN A 1 239 ? -11.586 65.125 44.438 1 44.94 239 ASN A O 1
ATOM 1855 N N . ARG A 1 240 ? -12.633 66.5 43.219 1 44.47 240 ARG A N 1
ATOM 1856 C CA . ARG A 1 240 ? -12.047 67.625 43.875 1 44.47 240 ARG A CA 1
ATOM 1857 C C . ARG A 1 240 ? -12.703 67.938 45.219 1 44.47 240 ARG A C 1
ATOM 1859 O O . ARG A 1 240 ? -13.93 68 45.312 1 44.47 240 ARG A O 1
ATOM 1866 N N . PRO A 1 241 ? -12.117 67.625 46.344 1 42.09 241 PRO A N 1
ATOM 1867 C CA . PRO A 1 241 ? -12.734 68.25 47.5 1 42.09 241 PRO A CA 1
ATOM 1868 C C . PRO A 1 241 ? -13.023 69.688 47.281 1 42.09 241 PRO A C 1
ATOM 1870 O O . PRO A 1 241 ? -12.148 70.438 46.844 1 42.09 241 PRO A O 1
ATOM 1873 N N . ARG A 1 242 ? -14.266 70.125 46.75 1 39.47 242 ARG A N 1
ATOM 1874 C CA . ARG A 1 242 ? -14.68 71.5 46.906 1 39.47 242 ARG A CA 1
ATOM 1875 C C . ARG A 1 242 ? -14.453 72 48.344 1 39.47 242 ARG A C 1
ATOM 1877 O O . ARG A 1 242 ? -15.078 71.5 49.281 1 39.47 242 ARG A O 1
ATOM 1884 N N . TYR A 1 243 ? -13.234 72.25 48.719 1 32.84 243 TYR A N 1
ATOM 1885 C CA . TYR A 1 243 ? -13.133 73 49.938 1 32.84 243 TYR A CA 1
ATOM 1886 C C . TYR A 1 243 ? -14.008 74.25 49.844 1 32.84 243 TYR A C 1
ATOM 1888 O O . TYR A 1 243 ? -13.836 75.125 48.938 1 32.84 243 TYR A O 1
ATOM 1896 N N . ASP A 1 244 ? -15.367 74.125 50.031 1 26.36 244 ASP A N 1
ATOM 1897 C CA . ASP A 1 244 ? -16.062 75.188 50.781 1 26.36 244 ASP A CA 1
ATOM 1898 C C . ASP A 1 244 ? -15.391 75.438 52.125 1 26.36 244 ASP A C 1
ATOM 1900 O O . ASP A 1 244 ? -15 74.5 52.812 1 26.36 244 ASP A O 1
ATOM 1904 N N . MET B 1 1 ? 35.406 21.375 -0.29 1 28.5 1 MET B N 1
ATOM 1905 C CA . MET B 1 1 ? 34.031 21.25 -0.776 1 28.5 1 MET B CA 1
ATOM 1906 C C . MET B 1 1 ? 33.688 19.797 -1.105 1 28.5 1 MET B C 1
ATOM 1908 O O . MET B 1 1 ? 33.906 19.344 -2.234 1 28.5 1 MET B O 1
ATOM 1912 N N . THR B 1 2 ? 33.969 18.859 -0.166 1 32.94 2 THR B N 1
ATOM 1913 C CA . THR B 1 2 ? 33.906 17.406 -0.282 1 32.94 2 THR B CA 1
ATOM 1914 C C . THR B 1 2 ? 32.5 16.938 -0.562 1 32.94 2 THR B C 1
ATOM 1916 O O . THR B 1 2 ? 31.562 17.344 0.131 1 32.94 2 THR B O 1
ATOM 1919 N N . ASP B 1 3 ? 32.188 16.734 -1.823 1 35.69 3 ASP B N 1
ATOM 1920 C CA . ASP B 1 3 ? 31 16.141 -2.438 1 35.69 3 ASP B CA 1
ATOM 1921 C C . ASP B 1 3 ? 30.625 14.828 -1.772 1 35.69 3 ASP B C 1
ATOM 1923 O O . ASP B 1 3 ? 31.266 13.797 -2.023 1 35.69 3 ASP B O 1
ATOM 1927 N N . THR B 1 4 ? 30.562 14.758 -0.431 1 36.84 4 THR B N 1
ATOM 1928 C CA . THR B 1 4 ? 30.109 13.5 0.155 1 36.84 4 THR B CA 1
ATOM 1929 C C . THR B 1 4 ? 28.766 13.07 -0.457 1 36.84 4 THR B C 1
ATOM 1931 O O . THR B 1 4 ? 27.719 13.633 -0.126 1 36.84 4 THR B O 1
ATOM 1934 N N . SER B 1 5 ? 28.75 12.875 -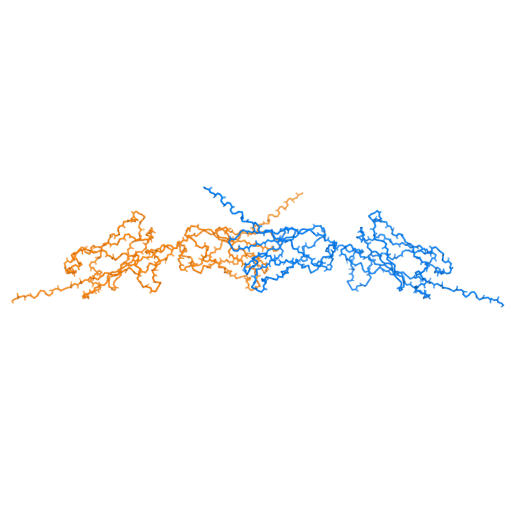1.689 1 35.62 5 SER B N 1
ATOM 1935 C CA . SER B 1 5 ? 27.703 12.117 -2.365 1 35.62 5 SER B CA 1
ATOM 1936 C C . SER B 1 5 ? 27.344 10.852 -1.595 1 35.62 5 SER B C 1
ATOM 1938 O O . SER B 1 5 ? 28.141 9.906 -1.539 1 35.62 5 SER B O 1
ATOM 1940 N N . SER B 1 6 ? 27.047 10.93 -0.309 1 36.78 6 SER B N 1
ATOM 1941 C CA . SER B 1 6 ? 26.578 9.711 0.349 1 36.78 6 SER B CA 1
ATOM 1942 C C . SER B 1 6 ? 25.688 8.891 -0.571 1 36.78 6 SER B C 1
ATOM 1944 O O . SER B 1 6 ? 24.641 9.367 -1.009 1 36.78 6 SER B O 1
ATOM 1946 N N . ARG B 1 7 ? 26.328 8.172 -1.415 1 36.53 7 ARG B N 1
ATOM 1947 C CA . ARG B 1 7 ? 25.688 7.09 -2.152 1 36.53 7 ARG B CA 1
ATOM 1948 C C . ARG B 1 7 ? 24.672 6.363 -1.279 1 36.53 7 ARG B C 1
ATOM 1950 O O . ARG B 1 7 ? 25.031 5.738 -0.282 1 36.53 7 ARG B O 1
ATOM 1957 N N . THR B 1 8 ? 23.672 6.809 -0.892 1 39.5 8 THR B N 1
ATOM 1958 C CA . THR B 1 8 ? 22.625 5.973 -0.299 1 39.5 8 THR B CA 1
ATOM 1959 C C . THR B 1 8 ? 22.562 4.617 -0.992 1 39.5 8 THR B C 1
ATOM 1961 O O . THR B 1 8 ? 22.328 4.539 -2.199 1 39.5 8 THR B O 1
ATOM 1964 N N . LYS B 1 9 ? 23.516 3.805 -0.701 1 46.31 9 LYS B N 1
ATOM 1965 C CA . LYS B 1 9 ? 23.531 2.404 -1.114 1 46.31 9 LYS B CA 1
ATOM 1966 C C . LYS B 1 9 ? 22.125 1.85 -1.261 1 46.31 9 LYS B C 1
ATOM 1968 O O . LYS B 1 9 ? 21.391 1.729 -0.276 1 46.31 9 LYS B O 1
ATOM 1973 N N . ARG B 1 10 ? 21.594 2.037 -2.482 1 59.81 10 ARG B N 1
ATOM 1974 C CA . ARG B 1 10 ? 20.297 1.473 -2.875 1 59.81 10 ARG B CA 1
ATOM 1975 C C . ARG B 1 10 ? 20.156 0.037 -2.379 1 59.81 10 ARG B C 1
ATOM 1977 O O . ARG B 1 10 ? 21.016 -0.805 -2.645 1 59.81 10 ARG B O 1
ATOM 1984 N N . GLN B 1 11 ? 19.5 -0.098 -1.27 1 72.75 11 GLN B N 1
ATOM 1985 C CA . GLN B 1 11 ? 19.25 -1.422 -0.708 1 72.75 11 GLN B CA 1
ATOM 1986 C C . GLN B 1 11 ? 18.859 -2.416 -1.798 1 72.75 11 GLN B C 1
ATOM 1988 O O . GLN B 1 11 ? 17.922 -2.17 -2.561 1 72.75 11 GLN B O 1
ATOM 1993 N N . LYS B 1 12 ? 19.719 -3.387 -2.051 1 86.44 12 LYS B N 1
ATOM 1994 C CA . LYS B 1 12 ? 19.406 -4.445 -3.006 1 86.44 12 LYS B CA 1
ATOM 1995 C C . LYS B 1 12 ? 18.438 -5.461 -2.4 1 86.44 12 LYS B C 1
ATOM 1997 O O . LYS B 1 12 ? 18.719 -6.039 -1.349 1 86.44 12 LYS B O 1
ATOM 2002 N N . LEU B 1 13 ? 17.25 -5.484 -2.957 1 95.94 13 LEU B N 1
ATOM 2003 C CA . LEU B 1 13 ? 16.25 -6.434 -2.488 1 95.94 13 LEU B CA 1
ATOM 2004 C C . LEU B 1 13 ? 16.312 -7.73 -3.287 1 95.94 13 LEU B C 1
ATOM 2006 O O . LEU B 1 13 ? 16.422 -7.703 -4.516 1 95.94 13 LEU B O 1
ATOM 2010 N N . PHE B 1 14 ? 16.359 -8.859 -2.637 1 96.81 14 PHE B N 1
ATOM 2011 C CA . PHE B 1 14 ? 16.375 -10.164 -3.289 1 96.81 14 P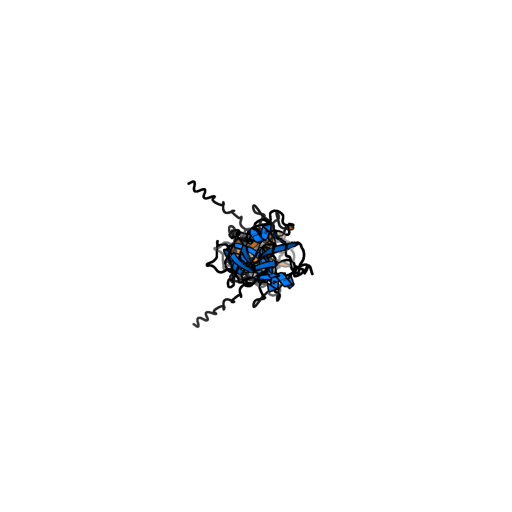HE B CA 1
ATOM 2012 C C . PHE B 1 14 ? 15.062 -10.414 -4.023 1 96.81 14 PHE B C 1
ATOM 2014 O O . PHE B 1 14 ? 14.016 -9.891 -3.631 1 96.81 14 PHE B O 1
ATOM 2021 N N . PRO B 1 15 ? 15.125 -11.188 -5.02 1 97.44 15 PRO B N 1
ATOM 2022 C CA . PRO B 1 15 ? 13.883 -11.523 -5.715 1 97.44 15 PRO B CA 1
ATOM 2023 C C . PRO B 1 15 ? 12.945 -12.383 -4.863 1 97.44 15 PRO B C 1
ATOM 2025 O O . PRO B 1 15 ? 13.398 -13.094 -3.965 1 97.44 15 PRO B O 1
ATOM 2028 N N . PRO B 1 16 ? 11.68 -12.203 -5.16 1 97.62 16 PRO B N 1
ATOM 2029 C CA . PRO B 1 16 ? 10.766 -13.133 -4.5 1 97.62 16 PRO B CA 1
ATOM 2030 C C . PRO B 1 16 ? 10.922 -14.57 -4.988 1 97.62 16 PRO B C 1
ATOM 2032 O O . PRO B 1 16 ? 11.578 -14.812 -6.004 1 97.62 16 PRO B O 1
ATOM 2035 N N . TYR B 1 17 ? 10.406 -15.469 -4.23 1 95.44 17 TYR B N 1
ATOM 2036 C CA . TYR B 1 17 ? 10.469 -16.859 -4.699 1 95.44 17 TYR B CA 1
ATOM 2037 C C . TYR B 1 17 ? 9.125 -17.547 -4.543 1 95.44 17 TYR B C 1
ATOM 2039 O O . TYR B 1 17 ? 8.234 -17.047 -3.854 1 95.44 17 TYR B O 1
ATOM 2047 N N . VAL B 1 18 ? 8.961 -18.594 -5.293 1 95.38 18 VAL B N 1
ATOM 2048 C CA . VAL B 1 18 ? 7.711 -19.344 -5.387 1 95.38 18 VAL B CA 1
ATOM 2049 C C . VAL B 1 18 ? 7.949 -20.781 -4.961 1 95.38 18 VAL B C 1
ATOM 2051 O O . VAL B 1 18 ? 8.32 -21.625 -5.781 1 95.38 18 VAL B O 1
ATOM 2054 N N . PRO B 1 19 ? 7.617 -21.109 -3.688 1 93.69 19 PRO B N 1
ATOM 2055 C CA . PRO B 1 19 ? 7.895 -22.453 -3.193 1 93.69 19 PRO B CA 1
ATOM 2056 C C . PRO B 1 19 ? 7.141 -23.531 -3.969 1 93.69 19 PRO B C 1
ATOM 2058 O O . PRO B 1 19 ? 7.602 -24.672 -4.047 1 93.69 19 PRO B O 1
ATOM 2061 N N . GLN B 1 20 ? 6.012 -23.203 -4.5 1 91.69 20 GLN B N 1
ATOM 2062 C CA . GLN B 1 20 ? 5.16 -24.156 -5.188 1 91.69 20 GLN B CA 1
ATOM 2063 C C . GLN B 1 20 ? 5.695 -24.469 -6.582 1 91.69 20 GLN B C 1
ATOM 2065 O O . GLN B 1 20 ? 5.238 -25.422 -7.234 1 91.69 20 GLN B O 1
ATOM 2070 N N . ALA B 1 21 ? 6.574 -23.594 -6.941 1 86.06 21 ALA B N 1
ATOM 2071 C CA . ALA B 1 21 ? 7.129 -23.812 -8.273 1 86.06 21 ALA B CA 1
ATOM 2072 C C . ALA B 1 21 ? 8.141 -24.938 -8.273 1 86.06 21 ALA B C 1
ATOM 2074 O O . ALA B 1 21 ? 8.883 -25.125 -7.301 1 86.06 21 ALA B O 1
ATOM 2075 N N . HIS B 1 22 ? 7.926 -25.828 -9.156 1 72.69 22 HIS B N 1
ATOM 2076 C CA . HIS B 1 22 ? 8.875 -26.906 -9.383 1 72.69 22 HIS B CA 1
ATOM 2077 C C . HIS B 1 22 ? 9.992 -26.469 -10.32 1 72.69 22 HIS B C 1
ATOM 2079 O O . HIS B 1 22 ? 9.914 -25.406 -10.938 1 72.69 22 HIS B O 1
ATOM 2085 N N . LYS B 1 23 ? 11.086 -27.109 -10.328 1 67.06 23 LYS B N 1
ATOM 2086 C CA . LYS B 1 23 ? 12.258 -26.812 -11.148 1 67.06 23 LYS B CA 1
ATOM 2087 C C . LYS B 1 23 ? 11.852 -26.266 -12.516 1 67.06 23 LYS B C 1
ATOM 2089 O O . LYS B 1 23 ? 12.547 -25.406 -13.078 1 67.06 23 LYS B O 1
ATOM 2094 N N . HIS B 1 24 ? 10.641 -26.562 -12.859 1 80.31 24 HIS B N 1
ATOM 2095 C CA . HIS B 1 24 ? 10.414 -26.188 -14.258 1 80.31 24 HIS B CA 1
ATOM 2096 C C . HIS B 1 24 ? 9.25 -25.203 -14.383 1 80.31 24 HIS B C 1
ATOM 2098 O O . HIS B 1 24 ? 8.836 -24.875 -15.492 1 80.31 24 HIS B O 1
ATOM 2104 N N . GLY B 1 25 ? 8.68 -24.828 -13.289 1 93.31 25 GLY B N 1
ATOM 2105 C CA . GLY B 1 25 ? 7.703 -23.766 -13.438 1 93.31 25 GLY B CA 1
ATOM 2106 C C . GLY B 1 25 ? 6.434 -24 -12.641 1 93.31 25 GLY B C 1
ATOM 2107 O O . GLY B 1 25 ? 6.461 -24.656 -11.602 1 93.31 25 GLY B O 1
ATOM 2108 N N . ILE B 1 26 ? 5.469 -23.328 -13.07 1 96.06 26 ILE B N 1
ATOM 2109 C CA . ILE B 1 26 ? 4.18 -23.312 -12.391 1 96.06 26 ILE B CA 1
ATOM 2110 C C . ILE B 1 26 ? 3.152 -24.094 -13.211 1 96.06 26 ILE B C 1
ATOM 2112 O O . ILE B 1 26 ? 2.877 -23.734 -14.359 1 96.06 26 ILE B O 1
ATOM 2116 N N . GLY B 1 27 ? 2.582 -25.172 -12.633 1 95 27 GLY B N 1
ATOM 2117 C CA . GLY B 1 27 ? 1.527 -25.953 -13.273 1 95 27 GLY B CA 1
ATOM 2118 C C . GLY B 1 27 ? 0.138 -25.562 -12.797 1 95 27 GLY B C 1
ATOM 2119 O O . GLY B 1 27 ? -0.025 -24.578 -12.062 1 95 27 GLY B O 1
ATOM 2120 N N . ILE B 1 28 ? -0.806 -26.344 -13.148 1 93.06 28 ILE B N 1
ATOM 2121 C CA . ILE B 1 28 ? -2.219 -26.062 -12.914 1 93.06 28 ILE B CA 1
ATOM 2122 C C . ILE B 1 28 ? -2.496 -26.062 -11.414 1 93.06 28 ILE B C 1
ATOM 2124 O O . ILE B 1 28 ? -3.16 -25.141 -10.906 1 93.06 28 ILE B O 1
ATOM 2128 N N . ARG B 1 29 ? -2.006 -27.031 -10.727 1 90.81 29 ARG B N 1
ATOM 2129 C CA . ARG B 1 29 ? -2.287 -27.156 -9.297 1 90.81 29 ARG B CA 1
ATOM 2130 C C . ARG B 1 29 ? -1.726 -25.969 -8.523 1 90.81 29 ARG B C 1
ATOM 2132 O O . ARG B 1 29 ? -2.418 -25.391 -7.688 1 90.81 29 ARG B O 1
ATOM 2139 N N . ALA B 1 30 ? -0.542 -25.625 -8.797 1 93.69 30 ALA B N 1
ATOM 2140 C CA . ALA B 1 30 ? 0.099 -24.484 -8.141 1 93.69 30 ALA B CA 1
ATOM 2141 C C . ALA B 1 30 ? -0.596 -23.172 -8.5 1 93.69 30 ALA B C 1
ATOM 2143 O O . ALA B 1 30 ? -0.756 -22.297 -7.648 1 93.69 30 ALA B O 1
ATOM 2144 N N . ALA B 1 31 ? -1.026 -23.062 -9.727 1 95.31 31 ALA B N 1
ATOM 2145 C CA . ALA B 1 31 ? -1.638 -21.828 -10.242 1 95.31 31 ALA B CA 1
ATOM 2146 C C . ALA B 1 31 ? -2.936 -21.516 -9.508 1 95.31 31 ALA B C 1
ATOM 2148 O O . ALA B 1 31 ? -3.301 -20.344 -9.352 1 95.31 31 ALA B O 1
ATOM 2149 N N . ALA B 1 32 ? -3.623 -22.547 -9.117 1 93.94 32 ALA B N 1
ATOM 2150 C CA . ALA B 1 32 ? -4.906 -22.359 -8.445 1 93.94 32 ALA B CA 1
ATOM 2151 C C . ALA B 1 32 ? -4.746 -21.562 -7.16 1 93.94 32 ALA B C 1
ATOM 2153 O O . ALA B 1 32 ? -5.652 -20.828 -6.758 1 93.94 32 ALA B O 1
ATOM 2154 N N . ASN B 1 33 ? -3.695 -21.719 -6.492 1 96.19 33 ASN B N 1
ATOM 2155 C CA . ASN B 1 33 ? -3.381 -21 -5.266 1 96.19 33 ASN B CA 1
ATOM 2156 C C . ASN B 1 33 ? -1.896 -20.656 -5.18 1 96.19 33 ASN B C 1
ATOM 2158 O O . ASN B 1 33 ? -1.195 -21.141 -4.285 1 96.19 33 ASN B O 1
ATOM 2162 N N . LEU B 1 34 ? -1.52 -19.719 -5.969 1 97.19 34 LEU B N 1
ATOM 2163 C CA . LEU B 1 34 ? -0.099 -19.422 -6.086 1 97.19 34 LEU B CA 1
ATOM 2164 C C . LEU B 1 34 ? 0.337 -18.438 -5.004 1 97.19 34 LEU B C 1
ATOM 2166 O O . LEU B 1 34 ? -0.213 -17.328 -4.898 1 97.19 34 LEU B O 1
ATOM 2170 N N . LEU B 1 35 ? 1.329 -18.828 -4.25 1 97.62 35 LEU B N 1
ATOM 2171 C CA . LEU B 1 35 ? 1.842 -18.016 -3.158 1 97.62 35 LEU B CA 1
ATOM 2172 C C . LEU B 1 35 ? 3.266 -17.547 -3.445 1 97.62 35 LEU B C 1
ATOM 2174 O O . LEU B 1 35 ? 4.125 -18.359 -3.809 1 97.62 35 LEU B O 1
ATOM 2178 N N . ILE B 1 36 ? 3.498 -16.297 -3.324 1 98.12 36 ILE B N 1
ATOM 2179 C CA . ILE B 1 36 ? 4.82 -15.695 -3.488 1 98.12 36 ILE B CA 1
ATOM 2180 C C . ILE B 1 36 ? 5.43 -15.406 -2.119 1 98.12 36 ILE B C 1
ATOM 2182 O O . ILE B 1 36 ? 4.781 -14.812 -1.254 1 98.12 36 ILE B O 1
ATOM 2186 N N . HIS B 1 37 ? 6.656 -15.797 -1.978 1 98.19 37 HIS B N 1
ATOM 2187 C CA . HIS B 1 37 ? 7.355 -15.594 -0.714 1 98.19 37 HIS B CA 1
ATOM 2188 C C . HIS B 1 37 ? 8.43 -14.523 -0.846 1 98.19 37 HIS B C 1
ATOM 2190 O O . HIS B 1 37 ? 9.172 -14.5 -1.829 1 98.19 37 HIS B O 1
ATOM 2196 N N . ILE B 1 38 ? 8.445 -13.641 0.093 1 98.31 38 ILE B N 1
ATOM 2197 C CA . ILE B 1 38 ? 9.461 -12.594 0.175 1 98.31 38 ILE B CA 1
ATOM 2198 C C . ILE B 1 38 ? 10.18 -12.68 1.52 1 98.31 38 ILE B C 1
ATOM 2200 O O . ILE B 1 38 ? 9.57 -12.484 2.572 1 98.31 38 ILE B O 1
ATOM 2204 N N . ASP B 1 39 ? 11.438 -12.906 1.494 1 97.62 39 ASP B N 1
ATOM 2205 C CA . ASP B 1 39 ? 12.211 -13.031 2.723 1 97.62 39 ASP B CA 1
ATOM 2206 C C . ASP B 1 39 ? 12.414 -11.672 3.387 1 97.62 39 ASP B C 1
ATOM 2208 O O . ASP B 1 39 ? 12.289 -10.633 2.732 1 97.62 39 ASP B O 1
ATOM 2212 N N . PRO B 1 40 ? 12.727 -11.781 4.746 1 97.75 40 PRO B N 1
ATOM 2213 C CA . PRO B 1 40 ? 13.055 -10.516 5.402 1 97.75 40 PRO B CA 1
ATOM 2214 C C . PRO B 1 40 ? 14.203 -9.773 4.719 1 97.75 40 PRO B C 1
ATOM 2216 O O . PRO B 1 40 ? 15.094 -10.406 4.137 1 97.75 40 PRO B O 1
ATOM 2219 N N . TYR B 1 41 ? 14.148 -8.531 4.656 1 97.38 41 TYR B N 1
ATOM 2220 C CA . TYR B 1 41 ? 15.172 -7.695 4.039 1 97.38 41 TYR B CA 1
ATOM 2221 C C . TYR B 1 41 ? 15.797 -6.758 5.062 1 97.38 41 TYR B C 1
ATOM 2223 O O . TYR B 1 41 ? 15.258 -6.578 6.16 1 97.38 41 TYR B O 1
ATOM 2231 N N . PRO B 1 42 ? 16.906 -6.137 4.723 1 95.12 42 PRO B N 1
ATOM 2232 C CA . PRO B 1 42 ? 17.547 -5.223 5.672 1 95.12 42 PRO B CA 1
ATOM 2233 C C . PRO B 1 42 ? 16.641 -4.043 6.043 1 95.12 42 PRO B C 1
ATOM 2235 O O . PRO B 1 42 ? 16 -3.453 5.172 1 95.12 42 PRO B O 1
ATOM 2238 N N . GLU B 1 43 ? 16.562 -3.715 7.293 1 95 43 GLU B N 1
ATOM 2239 C CA . GLU B 1 43 ? 15.836 -2.57 7.84 1 95 43 GLU B CA 1
ATOM 2240 C C . GLU B 1 43 ? 14.328 -2.738 7.66 1 95 43 GLU B C 1
ATOM 2242 O O . GLU B 1 43 ? 13.609 -1.756 7.477 1 95 43 GLU B O 1
ATOM 2247 N N . MET B 1 44 ? 13.953 -4.047 7.57 1 96.62 44 MET B N 1
ATOM 2248 C CA . MET B 1 44 ? 12.523 -4.328 7.559 1 96.62 44 MET B CA 1
ATOM 2249 C C . MET B 1 44 ? 11.844 -3.738 8.797 1 96.62 44 MET B C 1
ATOM 2251 O O . MET B 1 44 ? 12.32 -3.924 9.914 1 96.62 44 MET B O 1
ATOM 2255 N N . ASP B 1 45 ? 10.711 -3.016 8.57 1 96.19 45 ASP B N 1
ATOM 2256 C CA . ASP B 1 45 ? 10.102 -2.311 9.695 1 96.19 45 ASP B CA 1
ATOM 2257 C C . ASP B 1 45 ? 8.586 -2.234 9.547 1 96.19 45 ASP B C 1
ATOM 2259 O O . ASP B 1 45 ? 8.062 -2.336 8.438 1 96.19 45 ASP B O 1
ATOM 2263 N N . GLU B 1 46 ? 7.98 -2.111 10.664 1 96.06 46 GLU B N 1
ATOM 2264 C CA . GLU B 1 46 ? 6.547 -1.833 10.656 1 96.06 46 GLU B CA 1
ATOM 2265 C C . GLU B 1 46 ? 6.238 -0.568 9.859 1 96.06 46 GLU B C 1
ATOM 2267 O O . GLU B 1 46 ? 6.953 0.431 9.969 1 96.06 46 GLU B O 1
ATOM 2272 N N . GLY B 1 47 ? 5.184 -0.647 9.016 1 93.94 47 GLY B N 1
ATOM 2273 C CA . GLY B 1 47 ? 4.816 0.512 8.219 1 93.94 47 GLY B CA 1
ATOM 2274 C C . GLY B 1 47 ? 5.359 0.458 6.801 1 93.94 47 GLY B C 1
ATOM 2275 O O . GLY B 1 47 ? 4.949 1.243 5.941 1 93.94 47 GLY B O 1
ATOM 2276 N N . ASP B 1 48 ? 6.34 -0.446 6.578 1 96.31 48 ASP B N 1
ATOM 2277 C CA . ASP B 1 48 ? 6.781 -0.672 5.203 1 96.31 48 ASP B CA 1
ATOM 2278 C C . ASP B 1 48 ? 5.633 -1.171 4.332 1 96.31 48 ASP B C 1
ATOM 2280 O O . ASP B 1 48 ? 4.809 -1.97 4.777 1 96.31 48 ASP B O 1
ATOM 2284 N N . LEU B 1 49 ? 5.617 -0.712 3.127 1 97.56 49 LEU B N 1
ATOM 2285 C CA . LEU B 1 49 ? 4.617 -1.183 2.172 1 97.56 49 LEU B CA 1
ATOM 2286 C C . LEU B 1 49 ? 5.27 -2.016 1.072 1 97.56 49 LEU B C 1
ATOM 2288 O O . LEU B 1 49 ? 6.203 -1.556 0.411 1 97.56 49 LEU B O 1
ATOM 2292 N N . ILE B 1 50 ? 4.754 -3.211 0.916 1 98.12 50 ILE B N 1
ATOM 2293 C CA . ILE B 1 50 ? 5.215 -4.086 -0.155 1 98.12 50 ILE B CA 1
ATOM 2294 C C . ILE B 1 50 ? 4.137 -4.203 -1.229 1 98.12 50 ILE B C 1
ATOM 2296 O O . ILE B 1 50 ? 2.98 -4.5 -0.926 1 98.12 50 ILE B O 1
ATOM 2300 N N . GLU B 1 51 ? 4.496 -3.916 -2.412 1 97.69 51 GLU B N 1
ATOM 2301 C CA . GLU B 1 51 ? 3.635 -4.137 -3.57 1 97.69 51 GLU B CA 1
ATOM 2302 C C . GLU B 1 51 ? 4.184 -5.242 -4.465 1 97.69 51 GLU B C 1
ATOM 2304 O O . GLU B 1 51 ? 5.336 -5.184 -4.898 1 97.69 51 GLU B O 1
ATOM 2309 N N . LEU B 1 52 ? 3.354 -6.184 -4.77 1 98.31 52 LEU B N 1
ATOM 2310 C CA . LEU B 1 52 ? 3.762 -7.305 -5.605 1 98.31 52 LEU B CA 1
ATOM 2311 C C . LEU B 1 52 ? 3.291 -7.109 -7.043 1 98.31 52 LEU B C 1
ATOM 2313 O O . LEU B 1 52 ? 2.145 -6.719 -7.277 1 98.31 52 LEU B O 1
ATOM 2317 N N . PHE B 1 53 ? 4.184 -7.383 -7.945 1 97.81 53 PHE B N 1
ATOM 2318 C CA . PHE B 1 53 ? 3.877 -7.238 -9.367 1 97.81 53 PHE B CA 1
ATOM 2319 C C . PHE B 1 53 ? 4.078 -8.555 -10.102 1 97.81 53 PHE B C 1
ATOM 2321 O O . PHE B 1 53 ? 5.035 -9.289 -9.828 1 97.81 53 PHE B O 1
ATOM 2328 N N . TRP B 1 54 ? 3.141 -8.93 -10.93 1 97.19 54 TRP B N 1
ATOM 2329 C CA . TRP B 1 54 ? 3.148 -10.102 -11.797 1 97.19 54 TRP B CA 1
ATOM 2330 C C . TRP B 1 54 ? 3.086 -9.688 -13.266 1 97.19 54 TRP B C 1
ATOM 2332 O O . TRP B 1 54 ? 2.049 -9.219 -13.742 1 97.19 54 TRP B O 1
ATOM 2342 N N . ASP B 1 55 ? 4.25 -9.844 -13.891 1 95.62 55 ASP B N 1
ATOM 2343 C CA . ASP B 1 55 ? 4.402 -9.438 -15.289 1 95.62 55 ASP B CA 1
ATOM 2344 C C . ASP B 1 55 ? 4.02 -7.977 -15.484 1 95.62 55 ASP B C 1
ATOM 2346 O O . ASP B 1 55 ? 3.236 -7.648 -16.375 1 95.62 55 ASP B O 1
ATOM 2350 N N . GLY B 1 56 ? 4.457 -7.148 -14.531 1 94.69 56 GLY B N 1
ATOM 2351 C CA . GLY B 1 56 ? 4.32 -5.703 -14.648 1 94.69 56 GLY B CA 1
ATOM 2352 C C . GLY B 1 56 ? 3.031 -5.172 -14.055 1 94.69 56 GLY B C 1
ATOM 2353 O O . GLY B 1 56 ? 2.854 -3.959 -13.93 1 94.69 56 GLY B O 1
ATOM 2354 N N . CYS B 1 57 ? 2.137 -6.078 -13.641 1 95.31 57 CYS B N 1
ATOM 2355 C CA . CYS B 1 57 ? 0.849 -5.648 -13.109 1 95.31 57 CYS B CA 1
ATOM 2356 C C . CYS B 1 57 ? 0.811 -5.801 -11.594 1 95.31 57 CYS B C 1
ATOM 2358 O O . CYS B 1 57 ? 1.317 -6.785 -11.047 1 95.31 57 CYS B O 1
ATOM 2360 N N . TYR B 1 58 ? 0.131 -4.875 -10.961 1 95.94 58 TYR B N 1
ATOM 2361 C CA . TYR B 1 58 ? -0.097 -4.961 -9.523 1 95.94 58 TYR B CA 1
ATOM 2362 C C . TYR B 1 58 ? -1.069 -6.086 -9.195 1 95.94 58 TYR B C 1
ATOM 2364 O O . TYR B 1 58 ? -2.162 -6.156 -9.766 1 95.94 58 TYR B O 1
ATOM 2372 N N . VAL B 1 59 ? -0.659 -6.898 -8.188 1 97.19 59 VAL B N 1
ATOM 2373 C CA . VAL B 1 59 ? -1.531 -8.047 -7.957 1 97.19 59 VAL B CA 1
ATOM 2374 C C . VAL B 1 59 ? -1.877 -8.141 -6.473 1 97.19 59 VAL B C 1
ATOM 2376 O O . VAL B 1 59 ? -2.934 -8.664 -6.105 1 97.19 59 VAL B O 1
ATOM 2379 N N . ALA B 1 60 ? -0.988 -7.68 -5.602 1 96.88 60 ALA B N 1
ATOM 2380 C CA . ALA B 1 60 ? -1.221 -7.758 -4.164 1 96.88 60 ALA B CA 1
ATOM 2381 C C . ALA B 1 60 ? -0.312 -6.793 -3.406 1 96.88 60 ALA B C 1
ATOM 2383 O O . ALA B 1 60 ? 0.675 -6.301 -3.955 1 96.88 60 ALA B O 1
ATOM 2384 N N . SER B 1 61 ? -0.635 -6.559 -2.164 1 97.12 61 SER B N 1
ATOM 2385 C CA . SER B 1 61 ? 0.202 -5.723 -1.311 1 97.12 61 SER B CA 1
ATOM 2386 C C . SER B 1 61 ? 0.055 -6.105 0.157 1 97.12 61 SER B C 1
ATOM 2388 O O . SER B 1 61 ? -0.851 -6.859 0.519 1 97.12 61 SER B O 1
ATOM 2390 N N . LYS B 1 62 ? 1.066 -5.633 0.859 1 96.88 62 LYS B N 1
ATOM 2391 C CA . LYS B 1 62 ? 1.034 -5.832 2.305 1 96.88 62 LYS B CA 1
ATOM 2392 C C . LYS B 1 62 ? 1.669 -4.652 3.037 1 96.88 62 LYS B C 1
ATOM 2394 O O . LYS B 1 62 ? 2.811 -4.281 2.754 1 96.88 62 LYS B O 1
ATOM 2399 N N . LEU B 1 63 ? 0.87 -4.004 3.842 1 96.81 63 LEU B N 1
ATOM 2400 C CA . LEU B 1 63 ? 1.408 -3.053 4.809 1 96.81 63 LEU B CA 1
ATOM 2401 C C . LEU B 1 63 ? 1.884 -3.768 6.066 1 96.81 63 LEU B C 1
ATOM 2403 O O . LEU B 1 63 ? 1.089 -4.406 6.762 1 96.81 63 LEU B O 1
ATOM 2407 N N . LEU B 1 64 ? 3.146 -3.688 6.395 1 97.38 64 LEU B N 1
ATOM 2408 C CA . LEU B 1 64 ? 3.752 -4.535 7.418 1 97.38 64 LEU B CA 1
ATOM 2409 C C . LEU B 1 64 ? 3.322 -4.094 8.812 1 97.38 64 LEU B C 1
ATOM 2411 O O . LEU B 1 64 ? 3.391 -2.91 9.141 1 97.38 64 LEU B O 1
ATOM 2415 N N . SER B 1 65 ? 2.861 -5.039 9.531 1 96.75 65 SER B N 1
ATOM 2416 C CA . SER B 1 65 ? 2.641 -4.875 10.961 1 96.75 65 SER B CA 1
ATOM 2417 C C . SER B 1 65 ? 3.869 -5.293 11.766 1 96.75 65 SER B C 1
ATOM 2419 O O . SER B 1 65 ? 4.84 -5.805 11.203 1 96.75 65 SER B O 1
ATOM 2421 N N . ALA B 1 66 ? 3.797 -5.098 13.047 1 97.12 66 ALA B N 1
ATOM 2422 C CA . ALA B 1 66 ? 4.906 -5.469 13.922 1 97.12 66 ALA B CA 1
ATOM 2423 C C . ALA B 1 66 ? 5.172 -6.973 13.859 1 97.12 66 ALA B C 1
ATOM 2425 O O . ALA B 1 66 ? 6.324 -7.41 13.938 1 97.12 66 ALA B O 1
ATOM 2426 N N . SER B 1 67 ? 4.109 -7.754 13.734 1 97.5 67 SER B N 1
ATOM 2427 C CA . SER B 1 67 ? 4.238 -9.203 13.727 1 97.5 67 SER B CA 1
ATOM 2428 C C . SER B 1 67 ? 4.895 -9.688 12.43 1 97.5 67 SER B C 1
ATOM 2430 O O . SER B 1 67 ? 5.418 -10.805 12.375 1 97.5 67 SER B O 1
ATOM 2432 N N . ASP B 1 68 ? 4.891 -8.914 11.398 1 97.62 68 ASP B N 1
ATOM 2433 C CA . ASP B 1 68 ? 5.461 -9.289 10.109 1 97.62 68 ASP B CA 1
ATOM 2434 C C . ASP B 1 68 ? 6.977 -9.125 10.109 1 97.62 68 ASP B C 1
ATOM 2436 O O . ASP B 1 68 ? 7.676 -9.766 9.32 1 97.62 68 ASP B O 1
ATOM 2440 N N . VAL B 1 69 ? 7.441 -8.234 10.977 1 97.75 69 VAL B N 1
ATOM 2441 C CA . VAL B 1 69 ? 8.852 -7.859 10.945 1 97.75 69 VAL B CA 1
ATOM 2442 C C . VAL B 1 69 ? 9.719 -9.078 11.273 1 97.75 69 VAL B C 1
ATOM 2444 O O . VAL B 1 69 ? 9.492 -9.75 12.281 1 97.75 69 VAL B O 1
ATOM 2447 N N . GLY B 1 70 ? 10.648 -9.32 10.375 1 97.5 70 GLY B N 1
ATOM 2448 C CA . GLY B 1 70 ? 11.586 -10.414 10.586 1 97.5 70 GLY B CA 1
ATOM 2449 C C . GLY B 1 70 ? 11.078 -11.742 10.055 1 97.5 70 GLY B C 1
ATOM 2450 O O . GLY B 1 70 ? 11.766 -12.758 10.148 1 97.5 70 GLY B O 1
ATOM 2451 N N . ASN B 1 71 ? 9.891 -11.766 9.547 1 98.19 71 ASN B N 1
ATOM 2452 C CA . ASN B 1 71 ? 9.305 -13 9.039 1 98.19 71 ASN B CA 1
ATOM 2453 C C . ASN B 1 71 ? 9.117 -12.953 7.523 1 98.19 71 ASN B C 1
ATOM 2455 O O . ASN B 1 71 ? 9.07 -11.875 6.934 1 98.19 71 ASN B O 1
ATOM 2459 N N . THR B 1 72 ? 9.047 -14.133 6.93 1 98.31 72 THR B N 1
ATOM 2460 C CA . THR B 1 72 ? 8.766 -14.234 5.5 1 98.31 72 THR B CA 1
ATOM 2461 C C . THR B 1 72 ? 7.34 -13.789 5.191 1 98.31 72 THR B C 1
ATOM 2463 O O . THR B 1 72 ? 6.398 -14.164 5.898 1 98.31 72 THR B O 1
ATOM 2466 N N . LEU B 1 73 ? 7.246 -12.906 4.227 1 98.38 73 LEU B N 1
ATOM 2467 C CA . LEU B 1 73 ? 5.934 -12.469 3.771 1 98.38 73 LEU B CA 1
ATOM 2468 C C . LEU B 1 73 ? 5.383 -13.406 2.703 1 98.38 73 LEU B C 1
ATOM 2470 O O . LEU B 1 73 ? 6.137 -13.906 1.86 1 98.38 73 LEU B O 1
ATOM 2474 N N . VAL B 1 74 ? 4.117 -13.648 2.752 1 98.38 74 VAL B N 1
ATOM 2475 C CA . VAL B 1 74 ? 3.439 -14.5 1.776 1 98.38 74 VAL B CA 1
ATOM 2476 C C . VAL B 1 74 ? 2.295 -13.727 1.125 1 98.38 74 VAL B C 1
ATOM 2478 O O . VAL B 1 74 ? 1.38 -13.266 1.811 1 98.38 74 VAL B O 1
ATOM 2481 N N . LEU B 1 75 ? 2.361 -13.562 -0.153 1 98.19 75 LEU B N 1
ATOM 2482 C CA . LEU B 1 75 ? 1.329 -12.867 -0.911 1 98.19 75 LEU B CA 1
ATOM 2483 C C . LEU B 1 75 ? 0.77 -13.758 -2.016 1 98.19 75 LEU B C 1
ATOM 2485 O O . LEU B 1 75 ? 1.509 -14.531 -2.629 1 98.19 75 LEU B O 1
ATOM 2489 N N . ARG B 1 76 ? -0.458 -13.547 -2.355 1 97.75 76 ARG B N 1
ATOM 2490 C CA . ARG B 1 76 ? -1.12 -14.414 -3.324 1 97.75 76 ARG B CA 1
ATOM 2491 C C . ARG B 1 76 ? -1.274 -13.711 -4.672 1 97.75 76 ARG B C 1
ATOM 2493 O O . ARG B 1 76 ? -1.607 -12.523 -4.723 1 97.75 76 ARG B O 1
ATOM 2500 N N . VAL B 1 77 ? -1.036 -14.438 -5.68 1 97.44 77 VAL B N 1
ATOM 2501 C CA . VAL B 1 77 ? -1.354 -13.977 -7.027 1 97.44 77 VAL B CA 1
ATOM 2502 C C . VAL B 1 77 ? -2.715 -14.531 -7.453 1 97.44 77 VAL B C 1
ATOM 2504 O O . VAL B 1 77 ? -2.922 -15.742 -7.465 1 97.44 77 VAL B O 1
ATOM 2507 N N . PRO B 1 78 ? -3.641 -13.641 -7.77 1 96.25 78 PRO B N 1
ATOM 2508 C CA . PRO B 1 78 ? -4.93 -14.156 -8.234 1 96.25 78 PRO B CA 1
ATOM 2509 C C . PRO B 1 78 ? -4.797 -15.062 -9.453 1 96.25 78 PRO B C 1
ATOM 2511 O O . PRO B 1 78 ? -3.977 -14.797 -10.336 1 96.25 78 PRO B O 1
ATOM 2514 N N . GLU B 1 79 ? -5.656 -16.094 -9.516 1 95.44 79 GLU B N 1
ATOM 2515 C CA . GLU B 1 79 ? -5.594 -17.109 -10.57 1 95.44 79 GLU B CA 1
ATOM 2516 C C . GLU B 1 79 ? -5.832 -16.484 -11.945 1 95.44 79 GLU B C 1
ATOM 2518 O O . GLU B 1 79 ? -5.289 -16.953 -12.945 1 95.44 79 GLU B O 1
ATOM 2523 N N . SER B 1 80 ? -6.586 -15.414 -11.992 1 94.44 80 SER B N 1
ATOM 2524 C CA . SER B 1 80 ? -6.953 -14.766 -13.25 1 94.44 80 SER B CA 1
ATOM 2525 C C . SER B 1 80 ? -5.734 -14.172 -13.938 1 94.44 80 SER B C 1
ATOM 2527 O O . SER B 1 80 ? -5.781 -13.859 -15.133 1 94.44 80 SER B O 1
ATOM 2529 N N . PHE B 1 81 ? -4.633 -14.086 -13.266 1 95.12 81 PHE B N 1
ATOM 2530 C CA . PHE B 1 81 ? -3.426 -13.5 -13.828 1 95.12 81 PHE B CA 1
ATOM 2531 C C . PHE B 1 81 ? -2.533 -14.57 -14.445 1 95.12 81 PHE B C 1
ATOM 2533 O O . PHE B 1 81 ? -1.549 -14.258 -15.109 1 95.12 81 PHE B O 1
ATOM 2540 N N . LEU B 1 82 ? -2.812 -15.758 -14.117 1 96 82 LEU B N 1
ATOM 2541 C CA . LEU B 1 82 ? -1.948 -16.844 -14.562 1 96 82 LEU B CA 1
ATOM 2542 C C . LEU B 1 82 ? -2.33 -17.297 -15.969 1 96 82 LEU B C 1
ATOM 2544 O O . LEU B 1 82 ? -3.482 -17.656 -16.219 1 96 82 LEU B O 1
ATOM 2548 N N . GLN B 1 83 ? -1.381 -17.203 -16.844 1 95.81 83 GLN B N 1
ATOM 2549 C CA . GLN B 1 83 ? -1.51 -17.641 -18.234 1 95.81 83 GLN B CA 1
ATOM 2550 C C . GLN B 1 83 ? -0.245 -18.359 -18.703 1 95.81 83 GLN B C 1
ATOM 2552 O O . GLN B 1 83 ? 0.828 -18.172 -18.125 1 95.81 83 GLN B O 1
ATOM 2557 N N . ASN B 1 84 ? -0.449 -19.188 -19.703 1 95.81 84 ASN B N 1
ATOM 2558 C CA . ASN B 1 84 ? 0.707 -19.891 -20.25 1 95.81 84 ASN B CA 1
ATOM 2559 C C . ASN B 1 84 ? 1.793 -18.922 -20.703 1 95.81 84 ASN B C 1
ATOM 2561 O O . ASN B 1 84 ? 1.497 -17.891 -21.312 1 95.81 84 ASN B O 1
ATOM 2565 N N . GLY B 1 85 ? 3.07 -19.234 -20.375 1 94.94 85 GLY B N 1
ATOM 2566 C CA . GLY B 1 85 ? 4.188 -18.422 -20.844 1 94.94 85 GLY B CA 1
ATOM 2567 C C . GLY B 1 85 ? 5.211 -18.141 -19.766 1 94.94 85 GLY B C 1
ATOM 2568 O O . GLY B 1 85 ? 5.145 -18.719 -18.672 1 94.94 85 GLY B O 1
ATOM 2569 N N . THR B 1 86 ? 6.195 -17.422 -20.172 1 95.31 86 THR B N 1
ATOM 2570 C CA . THR B 1 86 ? 7.211 -16.969 -19.219 1 95.31 86 THR B CA 1
ATOM 2571 C C . THR B 1 86 ? 6.84 -15.609 -18.625 1 95.31 86 THR B C 1
ATOM 2573 O O . THR B 1 86 ? 6.477 -14.688 -19.359 1 95.31 86 THR B O 1
ATOM 2576 N N . VAL B 1 87 ? 6.922 -15.508 -17.328 1 95.88 87 VA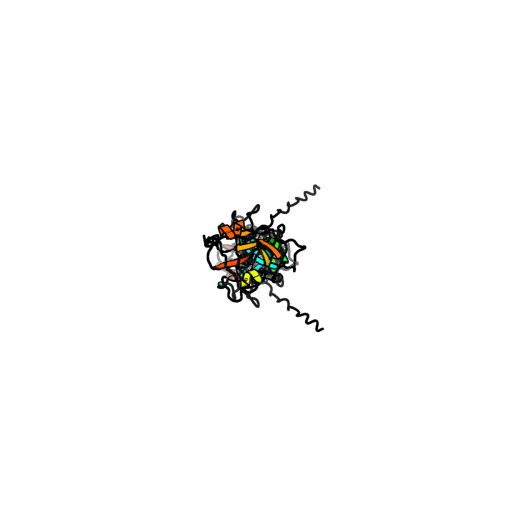L B N 1
ATOM 2577 C CA . VAL B 1 87 ? 6.504 -14.281 -16.656 1 95.88 87 VAL B CA 1
ATOM 2578 C C . VAL B 1 87 ? 7.59 -13.828 -15.68 1 95.88 87 VAL B C 1
ATOM 2580 O O . VAL B 1 87 ? 8.461 -14.609 -15.305 1 95.88 87 VAL B O 1
ATOM 2583 N N . LYS B 1 88 ? 7.488 -12.578 -15.352 1 96.56 88 LYS B N 1
ATOM 2584 C CA . LYS B 1 88 ? 8.383 -12 -14.359 1 96.56 88 LYS B CA 1
ATOM 2585 C C . LYS B 1 88 ? 7.613 -11.516 -13.133 1 96.56 88 LYS B C 1
ATOM 2587 O O . LYS B 1 88 ? 6.531 -10.938 -13.266 1 96.56 88 LYS B O 1
ATOM 2592 N N . THR B 1 89 ? 8.172 -11.805 -11.984 1 97.44 89 THR B N 1
ATOM 2593 C CA . THR B 1 89 ? 7.582 -11.273 -10.758 1 97.44 89 THR B CA 1
ATOM 2594 C C . THR B 1 89 ? 8.633 -10.539 -9.93 1 97.44 89 THR B C 1
ATOM 2596 O O . THR B 1 89 ? 9.797 -10.93 -9.906 1 97.44 89 THR B O 1
ATOM 2599 N N . TYR B 1 90 ? 8.258 -9.453 -9.336 1 98.19 90 TYR B N 1
ATOM 2600 C CA . TYR B 1 90 ? 9.07 -8.625 -8.453 1 98.19 90 TYR B CA 1
ATOM 2601 C C . TYR B 1 90 ? 8.203 -7.836 -7.48 1 98.19 90 TYR B C 1
ATOM 2603 O O . TYR B 1 90 ? 6.969 -7.914 -7.539 1 98.19 90 TYR B O 1
ATOM 2611 N N . TYR B 1 91 ? 8.812 -7.172 -6.555 1 98.38 91 TYR B N 1
ATOM 2612 C CA . TYR B 1 91 ? 8.055 -6.352 -5.617 1 98.38 91 TYR B CA 1
ATOM 2613 C C . TYR B 1 91 ? 8.734 -5.004 -5.398 1 98.38 91 TYR B C 1
ATOM 2615 O O . TYR B 1 91 ? 9.922 -4.848 -5.691 1 98.38 91 TYR B O 1
ATOM 2623 N N . ARG B 1 92 ? 7.953 -4.094 -4.988 1 97.38 92 ARG B N 1
ATOM 2624 C CA . ARG B 1 92 ? 8.414 -2.752 -4.656 1 97.38 92 ARG B CA 1
ATOM 2625 C C . ARG B 1 92 ? 8.242 -2.465 -3.168 1 97.38 92 ARG B C 1
ATOM 2627 O O . ARG B 1 92 ? 7.207 -2.795 -2.584 1 97.38 92 ARG B O 1
ATOM 2634 N N . LEU B 1 93 ? 9.266 -1.932 -2.619 1 97.56 93 LEU B N 1
ATOM 2635 C CA . LEU B 1 93 ? 9.266 -1.531 -1.217 1 97.56 93 LEU B CA 1
ATOM 2636 C C . LEU B 1 93 ? 9.156 -0.016 -1.085 1 97.56 93 LEU B C 1
ATOM 2638 O O . LEU B 1 93 ? 9.953 0.721 -1.672 1 97.56 93 LEU B O 1
ATOM 2642 N N . MET B 1 94 ? 8.141 0.401 -0.349 1 96 94 MET B N 1
ATOM 2643 C CA . MET B 1 94 ? 8.008 1.817 -0.023 1 96 94 MET B CA 1
ATOM 2644 C C . MET B 1 94 ? 8.164 2.049 1.477 1 96 94 MET B C 1
ATOM 2646 O O . MET B 1 94 ? 7.508 1.389 2.283 1 96 94 MET B O 1
ATOM 2650 N N . LYS B 1 95 ? 9.016 2.951 1.776 1 94.81 95 LYS B N 1
ATOM 2651 C CA . LYS B 1 95 ? 9.219 3.402 3.15 1 94.81 95 LYS B CA 1
ATOM 2652 C C . LYS B 1 95 ? 8.828 4.867 3.311 1 94.81 95 LYS B C 1
ATOM 2654 O O . LYS B 1 95 ? 8.953 5.656 2.373 1 94.81 95 LYS B O 1
ATOM 2659 N N . ILE B 1 96 ? 8.352 5.188 4.508 1 92.94 96 ILE B N 1
ATOM 2660 C CA . ILE B 1 96 ? 7.965 6.57 4.77 1 92.94 96 ILE B CA 1
ATOM 2661 C C . ILE B 1 96 ? 9.141 7.496 4.484 1 92.94 96 ILE B C 1
ATOM 2663 O O . ILE B 1 96 ? 10.25 7.277 4.988 1 92.94 96 ILE B O 1
ATOM 2667 N N . GLY B 1 97 ? 8.875 8.469 3.637 1 90.94 97 GLY B N 1
ATOM 2668 C CA . GLY B 1 97 ? 9.875 9.477 3.332 1 90.94 97 GLY B CA 1
ATOM 2669 C C . GLY B 1 97 ? 10.898 9.016 2.305 1 90.94 97 GLY B C 1
ATOM 2670 O O . GLY B 1 97 ? 11.766 9.789 1.896 1 90.94 97 GLY B O 1
ATOM 2671 N N . GLY B 1 98 ? 10.836 7.793 1.921 1 87.5 98 GLY B N 1
ATOM 2672 C CA . GLY B 1 98 ? 11.812 7.246 0.996 1 87.5 98 GLY B CA 1
ATOM 2673 C C . GLY B 1 98 ? 11.266 7.047 -0.405 1 87.5 98 GLY B C 1
ATOM 2674 O O . GLY B 1 98 ? 10.062 7.148 -0.625 1 87.5 98 GLY B O 1
ATOM 2675 N N . SER B 1 99 ? 12.234 6.891 -1.253 1 90.25 99 SER B N 1
ATOM 2676 C CA . SER B 1 99 ? 11.859 6.531 -2.617 1 90.25 99 SER B CA 1
ATOM 2677 C C . SER B 1 99 ? 11.562 5.039 -2.736 1 90.25 99 SER B C 1
ATOM 2679 O O . SER B 1 99 ? 12.07 4.234 -1.95 1 90.25 99 SER B O 1
ATOM 2681 N N . PRO B 1 100 ? 10.688 4.734 -3.639 1 93.12 100 PRO B N 1
ATOM 2682 C CA . PRO B 1 100 ? 10.422 3.311 -3.854 1 93.12 100 PRO B CA 1
ATOM 2683 C C . PRO B 1 100 ? 11.68 2.523 -4.23 1 93.12 100 PRO B C 1
ATOM 2685 O O . PRO B 1 100 ? 12.539 3.035 -4.953 1 93.12 100 PRO B O 1
ATOM 2688 N N . ILE B 1 101 ? 11.82 1.354 -3.66 1 96.44 101 ILE B N 1
ATOM 2689 C CA . ILE B 1 101 ? 12.906 0.432 -3.992 1 96.44 101 ILE B CA 1
ATOM 2690 C C . ILE B 1 101 ? 12.336 -0.802 -4.688 1 96.44 101 ILE B C 1
ATOM 2692 O O . ILE B 1 101 ? 11.398 -1.431 -4.184 1 96.44 101 ILE B O 1
ATOM 2696 N N . VAL B 1 102 ? 12.836 -1.161 -5.785 1 97.12 102 VAL B N 1
ATOM 2697 C CA . VAL B 1 102 ? 12.328 -2.293 -6.555 1 97.12 102 VAL B CA 1
ATOM 2698 C C . VAL B 1 102 ? 13.266 -3.488 -6.387 1 97.12 102 VAL B C 1
ATOM 2700 O O . VAL B 1 102 ? 14.492 -3.336 -6.422 1 97.12 102 VAL B O 1
ATOM 2703 N N . SER B 1 103 ? 12.719 -4.586 -6.215 1 97.88 103 SER B N 1
ATOM 2704 C CA . SER B 1 103 ? 13.516 -5.801 -6.047 1 97.88 103 SER B CA 1
ATOM 2705 C C . SER B 1 103 ? 14.016 -6.32 -7.387 1 97.88 103 SER B C 1
ATOM 2707 O O . SER B 1 103 ? 13.555 -5.883 -8.445 1 97.88 103 SER B O 1
ATOM 2709 N N . ALA B 1 104 ? 14.969 -7.227 -7.277 1 97.25 104 ALA B N 1
ATOM 2710 C CA . ALA B 1 104 ? 15.289 -8.023 -8.461 1 97.25 104 ALA B CA 1
ATOM 2711 C C . ALA B 1 104 ? 14.086 -8.859 -8.898 1 97.25 104 ALA B C 1
ATOM 2713 O O . ALA B 1 104 ? 13.195 -9.148 -8.094 1 97.25 104 ALA B O 1
ATOM 2714 N N . SER B 1 105 ? 14.086 -9.242 -10.117 1 97 105 SER B N 1
ATOM 2715 C CA . SER B 1 105 ? 12.961 -9.992 -10.672 1 97 105 SER B CA 1
ATOM 2716 C C . SER B 1 105 ? 13.258 -11.492 -10.703 1 97 105 SER B C 1
ATOM 2718 O O . SER B 1 105 ? 14.422 -11.891 -10.758 1 97 105 SER B O 1
ATOM 2720 N N . ARG B 1 106 ? 12.242 -12.234 -10.586 1 96 106 ARG B N 1
ATOM 2721 C CA . ARG B 1 106 ? 12.273 -13.672 -10.805 1 96 106 ARG B CA 1
ATOM 2722 C C . ARG B 1 106 ? 11.484 -14.062 -12.047 1 96 106 ARG B C 1
ATOM 2724 O O . ARG B 1 106 ? 10.312 -13.688 -12.188 1 96 106 ARG B O 1
ATOM 2731 N N . ARG B 1 107 ? 12.148 -14.812 -12.914 1 95.44 107 ARG B N 1
ATOM 2732 C CA . ARG B 1 107 ? 11.477 -15.32 -14.102 1 95.44 107 ARG B CA 1
ATOM 2733 C C . ARG B 1 107 ? 10.922 -16.719 -13.867 1 95.44 107 ARG B C 1
ATOM 2735 O O . ARG B 1 107 ? 11.586 -17.562 -13.266 1 95.44 107 ARG B O 1
ATOM 2742 N N . LEU B 1 108 ? 9.703 -16.938 -14.328 1 94.88 108 LEU B N 1
ATOM 2743 C CA . LEU B 1 108 ? 9.039 -18.219 -14.133 1 94.88 108 LEU B CA 1
ATOM 2744 C C . LEU B 1 108 ? 8.312 -18.656 -15.406 1 94.88 108 LEU B C 1
ATOM 2746 O O . LEU B 1 108 ? 7.82 -17.812 -16.156 1 94.88 108 LEU B O 1
ATOM 2750 N N . ARG B 1 109 ? 8.281 -19.969 -15.57 1 94.38 109 ARG B N 1
ATOM 2751 C CA . ARG B 1 109 ? 7.465 -20.531 -16.641 1 94.38 109 ARG B CA 1
ATOM 2752 C C . ARG B 1 109 ? 6.121 -21.016 -16.109 1 94.38 109 ARG B C 1
ATOM 2754 O O . ARG B 1 109 ? 6.066 -21.734 -15.117 1 94.38 109 ARG B O 1
ATOM 2761 N N . VAL B 1 110 ? 5.09 -20.594 -16.766 1 96.25 110 VAL B N 1
ATOM 2762 C CA . VAL B 1 110 ? 3.744 -21.047 -16.422 1 96.25 110 VAL B CA 1
ATOM 2763 C C . VAL B 1 110 ? 3.193 -21.922 -17.547 1 96.25 110 VAL B C 1
ATOM 2765 O O . VAL B 1 110 ? 3.205 -21.531 -18.719 1 96.25 110 VAL B O 1
ATOM 2768 N N . LYS B 1 111 ? 2.795 -23.109 -17.25 1 95.56 111 LYS B N 1
ATOM 2769 C CA . LYS B 1 111 ? 2.141 -24.016 -18.203 1 95.56 111 LYS B CA 1
ATOM 2770 C C . LYS B 1 111 ? 0.825 -24.531 -17.641 1 95.56 111 LYS B C 1
ATOM 2772 O O . LYS B 1 111 ? 0.822 -25.422 -16.781 1 95.56 111 LYS B O 1
ATOM 2777 N N . LEU B 1 112 ? -0.212 -24.156 -18.234 1 95.38 112 LEU B N 1
ATOM 2778 C CA . LEU B 1 112 ? -1.535 -24.516 -17.75 1 95.38 112 LEU B CA 1
ATOM 2779 C C . LEU B 1 112 ? -2.186 -25.547 -18.656 1 95.38 112 LEU B C 1
ATOM 2781 O O . LEU B 1 112 ? -3.289 -26.031 -18.375 1 95.38 112 LEU B O 1
ATOM 2785 N N . ASP B 1 113 ? -1.469 -25.891 -19.672 1 95.25 113 ASP B N 1
ATOM 2786 C CA . ASP B 1 113 ? -1.961 -26.906 -20.609 1 95.25 113 ASP B CA 1
ATOM 2787 C C . ASP B 1 113 ? -1.535 -28.312 -20.172 1 95.25 113 ASP B C 1
ATOM 2789 O O . ASP B 1 113 ? -0.399 -28.719 -20.422 1 95.25 113 ASP B O 1
ATOM 2793 N N . MET B 1 114 ? -2.48 -29.047 -19.703 1 93.62 114 MET B N 1
ATOM 2794 C CA . MET B 1 114 ? -2.211 -30.406 -19.25 1 93.62 114 MET B CA 1
ATOM 2795 C C . MET B 1 114 ? -2.078 -31.359 -20.438 1 93.62 114 MET B C 1
ATOM 2797 O O . MET B 1 114 ? -2.828 -31.25 -21.406 1 93.62 114 MET B O 1
ATOM 2801 N N . PRO B 1 115 ? -1.124 -32.281 -20.312 1 96.5 115 PRO B N 1
ATOM 2802 C CA . PRO B 1 115 ? -1.094 -33.281 -21.375 1 96.5 115 PRO B CA 1
ATOM 2803 C C . PRO B 1 115 ? -2.402 -34.062 -21.484 1 96.5 115 PRO B C 1
ATOM 2805 O O . PRO B 1 115 ? -2.938 -34.531 -20.469 1 96.5 115 PRO B O 1
ATOM 2808 N N . GLY B 1 116 ? -2.957 -34.156 -22.688 1 95.94 116 GLY B N 1
ATOM 2809 C CA . GLY B 1 116 ? -4.219 -34.875 -22.891 1 95.94 116 GLY B CA 1
ATOM 2810 C C . GLY B 1 116 ? -5.426 -33.969 -22.75 1 95.94 116 GLY B C 1
ATOM 2811 O O . GLY B 1 116 ? -6.559 -34.375 -22.984 1 95.94 116 GLY B O 1
ATOM 2812 N N . GLY B 1 117 ? -5.145 -32.688 -22.266 1 93.75 117 GLY B N 1
ATOM 2813 C CA . GLY B 1 117 ? -6.23 -31.734 -22.125 1 93.75 117 GLY B CA 1
ATOM 2814 C C . GLY B 1 117 ? -6.957 -31.844 -20.797 1 93.75 117 GLY B C 1
ATOM 2815 O O . GLY B 1 117 ? -6.625 -32.688 -19.984 1 93.75 117 GLY B O 1
ATOM 2816 N N . LEU B 1 118 ? -7.961 -30.875 -20.656 1 85.94 118 LEU B N 1
ATOM 2817 C CA . LEU B 1 118 ? -8.734 -30.875 -19.406 1 85.94 118 LEU B CA 1
ATOM 2818 C C . LEU B 1 118 ? -9.75 -32 -19.391 1 85.94 118 LEU B C 1
ATOM 2820 O O . LEU B 1 118 ? -10.266 -32.406 -20.453 1 85.94 118 LEU B O 1
ATOM 2824 N N . LEU B 1 119 ? -9.938 -32.5 -18.219 1 84.12 119 LEU B N 1
ATOM 2825 C CA . LEU B 1 119 ? -10.891 -33.594 -18.062 1 84.12 119 LEU B CA 1
ATOM 2826 C C . LEU B 1 119 ? -12.312 -33.094 -18.297 1 84.12 119 LEU B C 1
ATOM 2828 O O . LEU B 1 119 ? -12.672 -31.984 -17.906 1 84.12 119 LEU B O 1
ATOM 2832 N N . ILE B 1 120 ? -13.031 -33.875 -19.031 1 75.81 120 ILE B N 1
ATOM 2833 C CA . ILE B 1 120 ? -14.445 -33.562 -19.219 1 75.81 120 ILE B CA 1
ATOM 2834 C C . ILE B 1 120 ? -15.148 -33.531 -17.859 1 75.81 120 ILE B C 1
ATOM 2836 O O . ILE B 1 120 ? -15.867 -32.594 -17.547 1 75.81 120 ILE B O 1
ATOM 2840 N N . ASN B 1 121 ? -14.969 -34.594 -17.047 1 79.5 121 ASN B N 1
ATOM 2841 C CA . ASN B 1 121 ? -15.398 -34.688 -15.656 1 79.5 121 ASN B CA 1
ATOM 2842 C C . ASN B 1 121 ? -14.211 -34.719 -14.703 1 79.5 121 ASN B C 1
ATOM 2844 O O . ASN B 1 121 ? -13.43 -35.688 -14.711 1 79.5 121 ASN B O 1
ATOM 2848 N N . PRO B 1 122 ? -14.062 -33.719 -13.867 1 75 122 PRO B N 1
ATOM 2849 C CA . PRO B 1 122 ? -12.906 -33.594 -12.984 1 75 122 PRO B CA 1
ATOM 2850 C C . PRO B 1 122 ? -12.766 -34.812 -12.047 1 75 122 PRO B C 1
ATOM 2852 O O . PRO B 1 122 ? -11.672 -35.062 -11.539 1 75 122 PRO B O 1
ATOM 2855 N N . ASN B 1 123 ? -13.875 -35.5 -11.922 1 79.69 123 ASN B N 1
ATOM 2856 C CA . ASN B 1 123 ? -13.844 -36.656 -11.008 1 79.69 123 ASN B CA 1
ATOM 2857 C C . ASN B 1 123 ? -13.445 -37.938 -11.727 1 79.69 123 ASN B C 1
ATOM 2859 O O . ASN B 1 123 ? -13.25 -38.969 -11.094 1 79.69 123 ASN B O 1
ATOM 2863 N N . ASP B 1 124 ? -13.242 -37.719 -12.977 1 81.88 124 ASP B N 1
ATOM 2864 C CA . ASP B 1 124 ? -12.859 -38.906 -13.742 1 81.88 124 ASP B CA 1
ATOM 2865 C C . ASP B 1 124 ? -11.398 -39.281 -13.484 1 81.88 124 ASP B C 1
ATOM 2867 O O . ASP B 1 124 ? -10.539 -38.406 -13.359 1 81.88 124 ASP B O 1
ATOM 2871 N N . GLU B 1 125 ? -11.172 -40.531 -13.359 1 84.38 125 GLU B N 1
ATOM 2872 C CA . GLU B 1 125 ? -9.805 -41 -13.133 1 84.38 125 GLU B CA 1
ATOM 2873 C C . GLU B 1 125 ? -9.047 -41.125 -14.445 1 84.38 125 GLU B C 1
ATOM 2875 O O . GLU B 1 125 ? -7.816 -41.188 -14.453 1 84.38 125 GLU B O 1
ATOM 2880 N N . GLU B 1 126 ? -9.797 -41.156 -15.516 1 92.5 126 GLU B N 1
ATOM 2881 C CA . GLU B 1 126 ? -9.188 -41.344 -16.828 1 92.5 126 GLU B CA 1
ATOM 2882 C C . GLU B 1 126 ? -9.281 -40.062 -17.656 1 92.5 126 GLU B C 1
ATOM 2884 O O . GLU B 1 126 ? -10.25 -39.281 -17.531 1 92.5 126 GLU B O 1
ATOM 2889 N N . ASN B 1 127 ? -8.312 -39.844 -18.391 1 95.25 127 ASN B N 1
ATOM 2890 C CA . ASN B 1 127 ? -8.281 -38.719 -19.344 1 95.25 127 ASN B CA 1
ATOM 2891 C C . ASN B 1 127 ? -8.664 -39.156 -20.75 1 95.25 127 ASN B C 1
ATOM 2893 O O . ASN B 1 127 ? -7.859 -39.781 -21.453 1 95.25 127 ASN B O 1
ATOM 2897 N N . GLN B 1 128 ? -9.852 -38.781 -21.141 1 92.88 128 GLN B N 1
ATOM 2898 C CA . GLN B 1 128 ? -10.383 -39.219 -22.438 1 92.88 128 GLN B CA 1
ATOM 2899 C C . GLN B 1 128 ? -9.672 -38.531 -23.578 1 92.88 128 GLN B C 1
ATOM 2901 O O . GLN B 1 128 ? -9.836 -38.906 -24.75 1 92.88 128 GLN B O 1
ATOM 2906 N N . GLY B 1 129 ? -8.891 -37.562 -23.234 1 93.56 129 GLY B N 1
ATOM 2907 C CA . GLY B 1 129 ? -8.109 -36.875 -24.25 1 93.56 129 GLY B CA 1
ATOM 2908 C C . GLY B 1 129 ? -6.879 -37.656 -24.672 1 93.56 129 GLY B C 1
ATOM 2909 O O . GLY B 1 129 ? -6.238 -37.312 -25.672 1 93.56 129 GLY B O 1
ATOM 2910 N N . LEU B 1 130 ? -6.59 -38.656 -23.953 1 96.44 130 LEU B N 1
ATOM 2911 C CA . LEU B 1 130 ? -5.5 -39.562 -24.297 1 96.44 130 LEU B CA 1
ATOM 2912 C C . LEU B 1 130 ? -6.031 -40.812 -25 1 96.44 130 LEU B C 1
ATOM 2914 O O . LEU B 1 130 ? -7.027 -41.375 -24.562 1 96.44 130 LEU B O 1
ATOM 2918 N N . ALA B 1 131 ? -5.395 -41.156 -26.094 1 96.81 131 ALA B N 1
ATOM 2919 C CA . ALA B 1 131 ? -5.781 -42.375 -26.781 1 96.81 131 ALA B CA 1
ATOM 2920 C C . ALA B 1 131 ? -5.258 -43.625 -26.062 1 96.81 131 ALA B C 1
ATOM 2922 O O . ALA B 1 131 ? -4.16 -43.594 -25.5 1 96.81 131 ALA B O 1
ATOM 2923 N N . PRO B 1 132 ? -6.133 -44.719 -26.047 1 97 132 PRO B N 1
ATOM 2924 C CA . PRO B 1 132 ? -5.562 -45.969 -25.531 1 97 132 PRO B CA 1
ATOM 2925 C C . PRO B 1 132 ? -4.312 -46.406 -26.297 1 97 132 PRO B C 1
ATOM 2927 O O . PRO B 1 132 ? -4.109 -45.969 -27.438 1 97 132 PRO B O 1
ATOM 2930 N N . VAL B 1 133 ? -3.51 -47.219 -25.609 1 97.25 133 VAL B N 1
ATOM 2931 C CA . VAL B 1 133 ? -2.307 -47.688 -26.266 1 97.25 133 VAL B CA 1
ATOM 2932 C C . VAL B 1 133 ? -2.688 -48.5 -27.516 1 97.25 133 VAL B C 1
ATOM 2934 O O . VAL B 1 133 ? -3.746 -49.125 -27.562 1 97.25 133 VAL B O 1
ATOM 2937 N N . SER B 1 134 ? -1.883 -48.375 -28.547 1 96.12 134 SER B N 1
ATOM 2938 C CA . SER B 1 134 ? -2.074 -49.156 -29.75 1 96.12 134 SER B CA 1
ATOM 2939 C C . SER B 1 134 ? -1.258 -50.438 -29.703 1 96.12 134 SER B C 1
ATOM 2941 O O . SER B 1 134 ? -0.059 -50.406 -29.422 1 96.12 134 SER B O 1
ATOM 2943 N N . LEU B 1 135 ? -1.925 -51.531 -29.984 1 93.31 135 LEU B N 1
ATOM 2944 C CA . LEU B 1 135 ? -1.311 -52.875 -30 1 93.31 135 LEU B CA 1
ATOM 2945 C C . LEU B 1 135 ? -1.497 -53.531 -31.359 1 93.31 135 LEU B C 1
ATOM 2947 O O . LEU B 1 135 ? -2.416 -53.188 -32.094 1 93.31 135 LEU B O 1
ATOM 2951 N N . PRO B 1 136 ? -0.564 -54.438 -31.719 1 89.75 136 PRO B N 1
ATOM 2952 C CA . PRO B 1 136 ? -0.796 -55.219 -32.938 1 89.75 136 PRO B CA 1
ATOM 2953 C C . PRO B 1 136 ? -2.152 -55.906 -32.938 1 89.75 136 PRO B C 1
ATOM 2955 O O . PRO B 1 136 ? -2.6 -56.406 -31.906 1 89.75 136 PRO B O 1
ATOM 2958 N N . GLU B 1 137 ? -2.771 -55.938 -34.125 1 89.25 137 GLU B N 1
ATOM 2959 C CA . GLU B 1 137 ? -4.105 -56.531 -34.25 1 89.25 137 GLU B CA 1
ATOM 2960 C C . GLU B 1 137 ? -4.133 -57.969 -33.781 1 89.25 137 GLU B C 1
ATOM 2962 O O . GLU B 1 137 ? -5.133 -58.438 -33.219 1 89.25 137 GLU B O 1
ATOM 2967 N N . THR B 1 138 ? -3.119 -58.625 -34 1 87.81 138 THR B N 1
ATOM 2968 C CA . THR B 1 138 ? -3.039 -60.031 -33.625 1 87.81 138 THR B CA 1
ATOM 2969 C C . THR B 1 138 ? -3.115 -60.219 -32.125 1 87.81 138 THR B C 1
ATOM 2971 O O . THR B 1 138 ? -3.727 -61.156 -31.625 1 87.81 138 THR B O 1
ATOM 2974 N N . VAL B 1 139 ? -2.549 -59.344 -31.484 1 86.88 139 VAL B N 1
ATOM 2975 C CA . VAL B 1 139 ? -2.537 -59.406 -30.016 1 86.88 139 VAL B CA 1
ATOM 2976 C C . VAL B 1 139 ? -3.92 -59.062 -29.469 1 86.88 139 VAL B C 1
ATOM 2978 O O . VAL B 1 139 ? -4.383 -59.688 -28.516 1 86.88 139 VAL B O 1
ATOM 2981 N N . ILE B 1 140 ? -4.562 -58.156 -30.078 1 84.88 140 ILE B N 1
ATOM 2982 C CA . ILE B 1 140 ? -5.891 -57.75 -29.656 1 84.88 140 ILE B CA 1
ATOM 2983 C C . ILE B 1 140 ? -6.891 -58.875 -29.859 1 84.88 140 ILE B C 1
ATOM 2985 O O . ILE B 1 140 ? -7.73 -59.156 -29 1 84.88 140 ILE B O 1
ATOM 2989 N N . ARG B 1 141 ? -6.695 -59.594 -30.938 1 85.5 141 ARG B N 1
ATOM 2990 C CA . ARG B 1 141 ? -7.652 -60.625 -31.312 1 85.5 141 ARG B CA 1
ATOM 2991 C C . ARG B 1 141 ? -7.352 -61.938 -30.609 1 85.5 141 ARG B C 1
ATOM 2993 O O . ARG B 1 141 ? -8.266 -62.625 -30.141 1 85.5 141 ARG B O 1
ATOM 3000 N N . ASN B 1 142 ? -6.051 -62.281 -30.562 1 85.62 142 ASN B N 1
ATOM 3001 C CA . ASN B 1 142 ? -5.695 -63.656 -30.172 1 85.62 142 ASN B CA 1
ATOM 3002 C C . ASN B 1 142 ? -5.062 -63.688 -28.781 1 85.62 142 ASN B C 1
ATOM 3004 O O . ASN B 1 142 ? -4.82 -64.75 -28.219 1 85.62 142 ASN B O 1
ATOM 3008 N N . GLY B 1 143 ? -4.852 -62.562 -28.344 1 85.31 143 GLY B N 1
ATOM 3009 C CA . GLY B 1 143 ? -4.129 -62.531 -27.094 1 85.31 143 GLY B CA 1
ATOM 3010 C C . GLY B 1 143 ? -2.629 -62.719 -27.266 1 85.31 143 GLY B C 1
ATOM 3011 O O . GLY B 1 143 ? -2.127 -62.75 -28.391 1 85.31 143 GLY B O 1
ATOM 3012 N N . LEU B 1 144 ? -1.984 -62.562 -26.078 1 84.69 144 LEU B N 1
ATOM 3013 C CA . LEU B 1 144 ? -0.528 -62.656 -26.094 1 84.69 144 LEU B CA 1
ATOM 3014 C C . LEU B 1 144 ? -0.04 -63.906 -25.391 1 84.69 144 LEU B C 1
ATOM 3016 O O . LEU B 1 144 ? -0.465 -64.188 -24.266 1 84.69 144 LEU B O 1
ATOM 3020 N N . SER B 1 145 ? 0.678 -64.688 -26.141 1 79.69 145 SER B N 1
ATOM 3021 C CA . SER B 1 145 ? 1.351 -65.812 -25.516 1 79.69 145 SER B CA 1
ATOM 3022 C C . SER B 1 145 ? 2.793 -65.438 -25.156 1 79.69 145 SER B C 1
ATOM 3024 O O . SER B 1 145 ? 3.627 -65.25 -26.047 1 79.69 145 SER B O 1
ATOM 3026 N N . VAL B 1 146 ? 3.057 -65.438 -23.953 1 76.06 146 VAL B N 1
ATOM 3027 C CA . VAL B 1 146 ? 4.352 -65 -23.438 1 76.06 146 VAL B CA 1
ATOM 3028 C C . VAL B 1 146 ? 5.441 -66 -23.891 1 76.06 146 VAL B C 1
ATOM 3030 O O . VAL B 1 146 ? 6.586 -65.625 -24.109 1 76.06 146 VAL B O 1
ATOM 3033 N N . SER B 1 147 ? 4.996 -67.188 -23.953 1 73.62 147 SER B N 1
ATOM 3034 C CA . SER B 1 147 ? 5.98 -68.25 -24.297 1 73.62 147 SER B CA 1
ATOM 3035 C C . SER B 1 147 ? 6.543 -68 -25.688 1 73.62 147 SER B C 1
ATOM 3037 O O . SER B 1 147 ? 7.672 -68.375 -25.984 1 73.62 147 SER B O 1
ATOM 3039 N N . GLN B 1 148 ? 5.789 -67.312 -26.453 1 69.25 148 GLN B N 1
ATOM 3040 C CA . GLN B 1 148 ? 6.191 -67.125 -27.844 1 69.25 148 GLN B CA 1
ATOM 3041 C C . GLN B 1 148 ? 6.848 -65.75 -28.031 1 69.25 148 GLN B C 1
ATOM 3043 O O . GLN B 1 148 ? 7.305 -65.438 -29.125 1 69.25 148 GLN B O 1
ATOM 3048 N N . MET B 1 149 ? 7.043 -65.125 -26.875 1 73.94 149 MET B N 1
ATOM 3049 C CA . MET B 1 149 ? 7.527 -63.75 -27.047 1 73.94 149 MET B CA 1
ATOM 3050 C C . MET B 1 149 ? 9.039 -63.656 -26.828 1 73.94 149 MET B C 1
ATOM 3052 O O . MET B 1 149 ? 9.547 -64.125 -25.812 1 73.94 149 MET B O 1
ATOM 3056 N N . THR B 1 150 ? 9.797 -63.344 -27.797 1 72.94 150 THR B N 1
ATOM 3057 C CA . THR B 1 150 ? 11.242 -63.281 -27.641 1 72.94 150 THR B CA 1
ATOM 3058 C C . THR B 1 150 ? 11.703 -61.812 -27.719 1 72.94 150 THR B C 1
ATOM 3060 O O . THR B 1 150 ? 12.695 -61.438 -27.094 1 72.94 150 THR B O 1
ATOM 3063 N N . ASP B 1 151 ? 11.094 -60.969 -28.422 1 82 151 ASP B N 1
ATOM 3064 C CA . ASP B 1 151 ? 11.609 -59.656 -28.688 1 82 151 ASP B CA 1
ATOM 3065 C C . ASP B 1 151 ? 10.711 -58.562 -28.062 1 82 151 ASP B C 1
ATOM 3067 O O . ASP B 1 151 ? 10.805 -57.406 -28.406 1 82 151 ASP B O 1
ATOM 3071 N N . GLY B 1 152 ? 9.914 -59 -27.125 1 88.69 152 GLY B N 1
ATOM 3072 C CA . GLY B 1 152 ? 9.023 -58.031 -26.484 1 88.69 152 GLY B CA 1
ATOM 3073 C C . GLY B 1 152 ? 7.801 -57.719 -27.328 1 88.69 152 GLY B C 1
ATOM 3074 O O . GLY B 1 152 ? 7.598 -58.312 -28.391 1 88.69 152 GLY B O 1
ATOM 3075 N N . LEU B 1 153 ? 6.926 -57 -26.812 1 90.56 153 LEU B N 1
ATOM 3076 C CA . LEU B 1 153 ? 5.688 -56.625 -27.484 1 90.56 153 LEU B CA 1
ATOM 3077 C C . LEU B 1 153 ? 5.719 -55.156 -27.938 1 90.56 153 LEU B C 1
ATOM 3079 O O . LEU B 1 153 ? 5.77 -54.25 -27.094 1 90.56 153 LEU B O 1
ATOM 3083 N N . PRO B 1 154 ? 5.754 -54.906 -29.234 1 93.06 154 PRO B N 1
ATOM 3084 C CA . PRO B 1 154 ? 5.711 -53.531 -29.719 1 93.06 154 PRO B CA 1
ATOM 3085 C C . PRO B 1 154 ? 4.359 -52.844 -29.469 1 93.06 154 PRO B C 1
ATOM 3087 O O . PRO B 1 154 ? 3.314 -53.469 -29.656 1 93.06 154 PRO B O 1
ATOM 3090 N N . LEU B 1 155 ? 4.391 -51.656 -28.891 1 94.19 155 LEU B N 1
ATOM 3091 C CA . LEU B 1 155 ? 3.213 -50.844 -28.688 1 94.19 155 LEU B CA 1
ATOM 3092 C C . LEU B 1 155 ? 3.482 -49.406 -29.109 1 94.19 155 LEU B C 1
ATOM 3094 O O . LEU B 1 155 ? 4.637 -49 -29.328 1 94.19 155 LEU B O 1
ATOM 3098 N N . SER B 1 156 ? 2.43 -48.625 -29.266 1 96.94 156 SER B N 1
ATOM 3099 C CA . SER B 1 156 ? 2.604 -47.188 -29.578 1 96.94 156 SER B CA 1
ATOM 3100 C C . SER B 1 156 ? 1.577 -46.344 -28.844 1 96.94 156 SER B C 1
ATOM 3102 O O . SER B 1 156 ? 0.491 -46.812 -28.516 1 96.94 156 SER B O 1
ATOM 3104 N N . ILE B 1 157 ? 1.932 -45.188 -28.516 1 97.5 157 ILE B N 1
ATOM 3105 C CA . ILE B 1 157 ? 1.061 -44.156 -27.953 1 97.5 157 ILE B CA 1
ATOM 3106 C C . ILE B 1 157 ? 0.879 -43.031 -28.969 1 97.5 157 ILE B C 1
ATOM 3108 O O . ILE B 1 157 ? 1.859 -42.438 -29.438 1 97.5 157 ILE B O 1
ATOM 3112 N N . GLU B 1 158 ? -0.345 -42.781 -29.344 1 97.69 158 GLU B N 1
ATOM 3113 C CA . GLU B 1 158 ? -0.631 -41.75 -30.328 1 97.69 158 GLU B CA 1
ATOM 3114 C C . GLU B 1 158 ? -0.275 -40.344 -29.766 1 97.69 158 GLU B C 1
ATOM 3116 O O . GLU B 1 158 ? -0.348 -40.125 -28.562 1 97.69 158 GLU B O 1
ATOM 3121 N N . PRO B 1 159 ? 0.155 -39.438 -30.688 1 97.81 159 PRO B N 1
ATOM 3122 C CA . PRO B 1 159 ? 0.312 -38.062 -30.203 1 97.81 159 PRO B CA 1
ATOM 3123 C C . PRO B 1 159 ? -0.926 -37.562 -29.484 1 97.81 159 PRO B C 1
ATOM 3125 O O . PRO B 1 159 ? -2.047 -37.969 -29.797 1 97.81 159 PRO B O 1
ATOM 3128 N N . TYR B 1 160 ? -0.737 -36.781 -28.5 1 97.56 160 TYR B N 1
ATOM 3129 C CA . TYR B 1 160 ? -1.85 -36.312 -27.688 1 97.56 160 TYR B CA 1
ATOM 3130 C C . TYR B 1 160 ? -1.836 -34.781 -27.578 1 97.56 160 TYR B C 1
ATOM 3132 O O . TYR B 1 160 ? -0.842 -34.156 -27.938 1 97.56 160 TYR B O 1
ATOM 3140 N N . LEU B 1 161 ? -2.965 -34.25 -27.172 1 96.56 161 LEU B N 1
ATOM 3141 C CA . LEU B 1 161 ? -3.096 -32.781 -27 1 96.56 161 LEU B CA 1
ATOM 3142 C C . LEU B 1 161 ? -2.078 -32.281 -26 1 96.56 161 LEU B C 1
ATOM 3144 O O . LEU B 1 161 ? -1.879 -32.875 -24.938 1 96.56 161 LEU B O 1
ATOM 3148 N N . ASN B 1 162 ? -1.377 -31.188 -26.25 1 97.12 162 ASN B N 1
ATOM 3149 C CA . ASN B 1 162 ? -0.406 -30.516 -25.406 1 97.12 162 ASN B CA 1
ATOM 3150 C C . ASN B 1 162 ? 0.836 -31.359 -25.172 1 97.12 162 ASN B C 1
ATOM 3152 O O . ASN B 1 162 ? 1.435 -31.312 -24.094 1 97.12 162 ASN B O 1
ATOM 3156 N N . MET B 1 163 ? 1.116 -32.281 -26.141 1 97.56 163 MET B N 1
ATOM 3157 C CA . MET B 1 163 ? 2.373 -33.031 -26.141 1 97.56 163 MET B CA 1
ATOM 3158 C C . MET B 1 163 ? 3.566 -32.062 -26.172 1 97.56 163 MET B C 1
ATOM 3160 O O . MET B 1 163 ? 3.596 -31.125 -26.953 1 97.56 163 MET B O 1
ATOM 3164 N N . ALA B 1 164 ? 4.512 -32.25 -25.312 1 96 164 ALA B N 1
ATOM 3165 C CA . ALA B 1 164 ? 5.617 -31.312 -25.188 1 96 164 ALA B CA 1
ATOM 3166 C C . ALA B 1 164 ? 6.918 -32.031 -24.844 1 96 164 ALA B C 1
ATOM 3168 O O . ALA B 1 164 ? 6.898 -33.156 -24.312 1 96 164 ALA B O 1
ATOM 3169 N N . PRO B 1 165 ? 8.023 -31.281 -25.234 1 95.06 165 PRO B N 1
ATOM 3170 C CA . PRO B 1 165 ? 9.305 -31.859 -24.828 1 95.06 165 PRO B CA 1
ATOM 3171 C C . PRO B 1 165 ? 9.406 -32.062 -23.312 1 95.06 165 PRO B C 1
ATOM 3173 O O . PRO B 1 165 ? 8.867 -31.266 -22.547 1 95.06 165 PRO B O 1
ATOM 3176 N N . TYR B 1 166 ? 10.062 -33.188 -22.906 1 93.62 166 TYR B N 1
ATOM 3177 C CA . TYR B 1 166 ? 10.383 -33.531 -21.516 1 93.62 166 TYR B CA 1
ATOM 3178 C C . TYR B 1 166 ? 9.164 -34.094 -20.797 1 93.62 166 TYR B C 1
ATOM 3180 O O . TYR B 1 166 ? 9.203 -34.344 -19.594 1 93.62 166 TYR B O 1
ATOM 3188 N N . ASP B 1 167 ? 8.133 -34.344 -21.609 1 96.81 167 ASP B N 1
ATOM 3189 C CA . ASP B 1 167 ? 7.039 -35.125 -21.031 1 96.81 167 ASP B CA 1
ATOM 3190 C C . ASP B 1 167 ? 7.523 -36.5 -20.547 1 96.81 167 ASP B C 1
ATOM 3192 O O . ASP B 1 167 ? 8.258 -37.188 -21.25 1 96.81 167 ASP B O 1
ATOM 3196 N N . GLU B 1 168 ? 7.148 -36.781 -19.344 1 96.94 168 GLU B N 1
ATOM 3197 C CA . GLU B 1 168 ? 7.453 -38.094 -18.766 1 96.94 168 GLU B CA 1
ATOM 3198 C C . GLU B 1 168 ? 6.246 -39.031 -18.859 1 96.94 168 GLU B C 1
ATOM 3200 O O . GLU B 1 168 ? 5.188 -38.719 -18.297 1 96.94 168 GLU B O 1
ATOM 3205 N N . ILE B 1 169 ? 6.484 -40.188 -19.516 1 97.75 169 ILE B N 1
ATOM 3206 C CA . ILE B 1 169 ? 5.383 -41.094 -19.75 1 97.75 169 ILE B CA 1
ATOM 3207 C C . ILE B 1 169 ? 5.629 -42.375 -18.953 1 97.75 169 ILE B C 1
ATOM 3209 O O . ILE B 1 169 ? 6.738 -42.938 -18.953 1 97.75 169 ILE B O 1
ATOM 3213 N N . THR B 1 170 ? 4.672 -42.781 -18.25 1 97.69 170 THR B N 1
ATOM 3214 C CA . THR B 1 170 ? 4.707 -44.062 -17.531 1 97.69 170 THR B CA 1
ATOM 3215 C C . THR B 1 170 ? 3.645 -45 -18.062 1 97.69 170 THR B C 1
ATOM 3217 O O . THR B 1 170 ? 2.459 -44.688 -18.094 1 97.69 170 THR B O 1
ATOM 3220 N N . LEU B 1 171 ? 4.086 -46.188 -18.469 1 97.19 171 LEU B N 1
ATOM 3221 C CA . LEU B 1 171 ? 3.188 -47.25 -18.906 1 97.19 171 LEU B CA 1
ATOM 3222 C C . LEU B 1 171 ? 2.863 -48.188 -17.766 1 97.19 171 LEU B C 1
ATOM 3224 O O . LEU B 1 171 ? 3.752 -48.594 -17 1 97.19 171 LEU B O 1
ATOM 3228 N N . ARG B 1 172 ? 1.615 -48.406 -17.688 1 95.5 172 ARG B N 1
ATOM 3229 C CA . ARG B 1 172 ? 1.178 -49.406 -16.703 1 95.5 172 ARG B CA 1
ATOM 3230 C C . ARG B 1 172 ? 0.615 -50.656 -17.391 1 95.5 172 ARG B C 1
ATOM 3232 O O . ARG B 1 172 ? -0.301 -50.562 -18.203 1 95.5 172 ARG B O 1
ATOM 3239 N N . TRP B 1 173 ? 1.197 -51.781 -17.031 1 92.38 173 TRP B N 1
ATOM 3240 C CA . TRP B 1 173 ? 0.76 -53.094 -17.484 1 92.38 173 TRP B CA 1
ATOM 3241 C C . TRP B 1 173 ? 0.335 -53.969 -16.312 1 92.38 173 TRP B C 1
ATOM 3243 O O . TRP B 1 173 ? 1.172 -54.594 -15.672 1 92.38 173 TRP B O 1
ATOM 3253 N N . GLY B 1 174 ? -1.048 -54.031 -16.172 1 90 174 GLY B N 1
ATOM 3254 C CA . GLY B 1 174 ? -1.488 -54.656 -14.93 1 90 174 GLY B CA 1
ATOM 3255 C C . GLY B 1 174 ? -0.954 -53.969 -13.688 1 90 174 GLY B C 1
ATOM 3256 O O . GLY B 1 174 ? -1.204 -52.781 -13.477 1 90 174 GLY B O 1
ATOM 3257 N N . ASP B 1 175 ? -0.082 -54.656 -12.93 1 89.5 175 ASP B N 1
ATOM 3258 C CA . ASP B 1 175 ? 0.497 -54.062 -11.727 1 89.5 175 ASP B CA 1
ATOM 3259 C C . ASP B 1 175 ? 1.931 -53.625 -11.977 1 89.5 175 ASP B C 1
ATOM 3261 O O 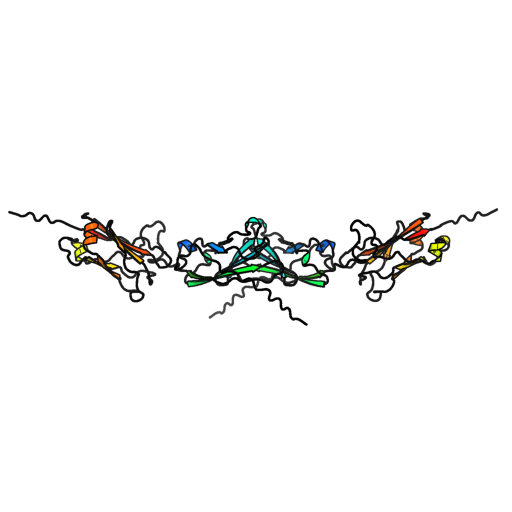. ASP B 1 175 ? 2.547 -52.969 -11.109 1 89.5 175 ASP B O 1
ATOM 3265 N N . ALA B 1 176 ? 2.406 -53.906 -13.164 1 91.31 176 ALA B N 1
ATOM 3266 C CA . ALA B 1 176 ? 3.773 -53.531 -13.5 1 91.31 176 ALA B CA 1
ATOM 3267 C C . ALA B 1 176 ? 3.805 -52.156 -14.156 1 91.31 176 ALA B C 1
ATOM 3269 O O . ALA B 1 176 ? 2.859 -51.75 -14.852 1 91.31 176 ALA B O 1
ATOM 3270 N N . ARG B 1 177 ? 4.902 -51.406 -13.883 1 93.75 177 ARG B N 1
ATOM 3271 C CA . ARG B 1 177 ? 5.059 -50.062 -14.43 1 93.75 177 ARG B CA 1
ATOM 3272 C C . ARG B 1 177 ? 6.371 -49.938 -15.203 1 93.75 177 ARG B C 1
ATOM 3274 O O . ARG B 1 177 ? 7.363 -50.594 -14.852 1 93.75 177 ARG B O 1
ATOM 3281 N N . MET B 1 178 ? 6.312 -49.188 -16.234 1 95.25 178 MET B N 1
ATOM 3282 C CA . MET B 1 178 ? 7.488 -48.875 -17.047 1 95.25 178 MET B CA 1
ATOM 3283 C C . MET B 1 178 ? 7.551 -47.406 -17.375 1 95.25 178 MET B C 1
ATOM 3285 O O . MET B 1 178 ? 6.609 -46.844 -17.953 1 95.25 178 MET B O 1
ATOM 3289 N N . ASP B 1 179 ? 8.664 -46.781 -16.953 1 96.75 179 ASP B N 1
ATOM 3290 C CA . ASP B 1 179 ? 8.883 -45.375 -17.281 1 96.75 179 ASP B CA 1
ATOM 3291 C C . ASP B 1 179 ? 9.641 -45.219 -18.594 1 96.75 179 ASP B C 1
ATOM 3293 O O . ASP B 1 179 ? 10.648 -45.906 -18.812 1 96.75 179 ASP B O 1
ATOM 3297 N N . LEU B 1 180 ? 9.117 -44.438 -19.406 1 96.31 180 LEU B N 1
ATOM 3298 C CA . LEU B 1 180 ? 9.805 -44.125 -20.656 1 96.31 180 LEU B CA 1
ATOM 3299 C C . LEU B 1 180 ? 10.758 -42.969 -20.484 1 96.31 180 LEU B C 1
ATOM 3301 O O . LEU B 1 180 ? 10.656 -42.188 -19.531 1 96.31 180 LEU B O 1
ATOM 3305 N N . ALA B 1 181 ? 11.695 -42.906 -21.453 1 94.88 181 ALA B N 1
ATOM 3306 C CA . ALA B 1 181 ? 12.547 -41.719 -21.484 1 94.88 181 ALA B CA 1
ATOM 3307 C C . ALA B 1 181 ? 11.719 -40.469 -21.766 1 94.88 181 ALA B C 1
ATOM 3309 O O . ALA B 1 181 ? 10.727 -40.5 -22.5 1 94.88 181 ALA B O 1
ATOM 3310 N N . PRO B 1 182 ? 12.102 -39.312 -21.156 1 95.56 182 PRO B N 1
ATOM 3311 C CA . PRO B 1 182 ? 11.391 -38.094 -21.438 1 95.56 182 PRO B CA 1
ATOM 3312 C C . PRO B 1 182 ? 11.32 -37.781 -22.938 1 95.56 182 PRO B C 1
ATOM 3314 O O . PRO B 1 182 ? 12.281 -38.031 -23.672 1 95.56 182 PRO B O 1
ATOM 3317 N N . LEU B 1 183 ? 10.195 -37.25 -23.297 1 96.31 183 LEU B N 1
ATOM 3318 C CA . LEU B 1 183 ? 9.945 -37.031 -24.719 1 96.31 183 LEU B CA 1
ATOM 3319 C C . LEU B 1 183 ? 10.938 -36 -25.281 1 96.31 183 LEU B C 1
ATOM 3321 O O . LEU B 1 183 ? 11.141 -34.938 -24.719 1 96.31 183 LEU B O 1
ATOM 3325 N N . ALA B 1 184 ? 11.562 -36.406 -26.391 1 95.75 184 ALA B N 1
ATOM 3326 C CA . ALA B 1 184 ? 12.492 -35.5 -27.078 1 95.75 184 ALA B CA 1
ATOM 3327 C C . ALA B 1 184 ? 11.742 -34.562 -28.031 1 95.75 184 ALA B C 1
ATOM 3329 O O . ALA B 1 184 ? 10.695 -34.938 -28.562 1 95.75 184 ALA B O 1
ATOM 3330 N N . GLU B 1 185 ? 12.344 -33.438 -28.266 1 95.44 185 GLU B N 1
ATOM 3331 C CA . GLU B 1 185 ? 11.75 -32.406 -29.125 1 95.44 185 GLU B CA 1
ATOM 3332 C C . GLU B 1 185 ? 11.516 -32.938 -30.531 1 95.44 185 GLU B C 1
ATOM 3334 O O . GLU B 1 185 ? 10.523 -32.594 -31.172 1 95.44 185 GLU B O 1
ATOM 3339 N N . GLU B 1 186 ? 12.336 -33.812 -31.016 1 95.12 186 GLU B N 1
ATOM 3340 C CA . GLU B 1 186 ? 12.273 -34.375 -32.375 1 95.12 186 GLU B CA 1
ATOM 3341 C C . GLU B 1 186 ? 11.086 -35.312 -32.531 1 95.12 186 GLU B C 1
ATOM 3343 O O . GLU B 1 186 ? 10.672 -35.594 -33.656 1 95.12 186 GLU B O 1
ATOM 3348 N N . ASN B 1 187 ? 10.578 -35.75 -31.453 1 93.75 187 ASN B N 1
ATOM 3349 C CA . ASN B 1 187 ? 9.516 -36.75 -31.516 1 93.75 187 ASN B CA 1
ATOM 3350 C C . ASN B 1 187 ? 8.141 -36.125 -31.328 1 93.75 187 ASN B C 1
ATOM 3352 O O . ASN B 1 187 ? 7.137 -36.812 -31.234 1 93.75 187 ASN B O 1
ATOM 3356 N N . LEU B 1 188 ? 8.078 -34.781 -31.297 1 95.25 188 LEU B N 1
ATOM 3357 C CA . LEU B 1 188 ? 6.801 -34.094 -31.094 1 95.25 188 LEU B CA 1
ATOM 3358 C C . LEU B 1 188 ? 5.859 -34.344 -32.25 1 95.25 188 LEU B C 1
ATOM 3360 O O . LEU B 1 188 ? 6.281 -34.344 -33.406 1 95.25 188 LEU B O 1
ATOM 3364 N N . GLY B 1 189 ? 4.645 -34.656 -31.922 1 96 189 GLY B N 1
ATOM 3365 C CA . GLY B 1 189 ? 3.627 -34.844 -32.938 1 96 189 GLY B CA 1
ATOM 3366 C C . GLY B 1 189 ? 3.691 -36.219 -33.594 1 96 189 GLY B C 1
ATOM 3367 O O . GLY B 1 189 ? 2.947 -36.5 -34.531 1 96 189 GLY B O 1
ATOM 3368 N N . LYS B 1 190 ? 4.555 -37.062 -33.219 1 97.12 190 LYS B N 1
ATOM 3369 C CA . LYS B 1 190 ? 4.691 -38.406 -33.75 1 97.12 190 LYS B CA 1
ATOM 3370 C C . LYS B 1 190 ? 4.27 -39.438 -32.688 1 97.12 190 LYS B C 1
ATOM 3372 O O . LYS B 1 190 ? 4.328 -39.188 -31.5 1 97.12 190 LYS B O 1
ATOM 3377 N N . PRO B 1 191 ? 3.764 -40.562 -33.219 1 97.44 191 PRO B N 1
ATOM 3378 C CA . PRO B 1 191 ? 3.482 -41.625 -32.281 1 97.44 191 PRO B CA 1
ATOM 3379 C C . PRO B 1 191 ? 4.723 -42.062 -31.5 1 97.44 191 PRO B C 1
ATOM 3381 O O . PRO B 1 191 ? 5.824 -42.094 -32.062 1 97.44 191 PRO B O 1
ATOM 3384 N N . ILE B 1 192 ? 4.543 -42.312 -30.281 1 97.38 192 ILE B N 1
ATOM 3385 C CA . ILE B 1 192 ? 5.625 -42.812 -29.438 1 97.38 192 ILE B CA 1
ATOM 3386 C C . ILE B 1 192 ? 5.688 -44.344 -29.531 1 97.38 192 ILE B C 1
ATOM 3388 O O . ILE B 1 192 ? 4.793 -45.031 -29.031 1 97.38 192 ILE B O 1
ATOM 3392 N N . GLU B 1 193 ? 6.746 -44.781 -30.141 1 95.94 193 GLU B N 1
ATOM 3393 C CA . GLU B 1 193 ? 6.934 -46.219 -30.281 1 95.94 193 GLU B CA 1
ATOM 3394 C C . GLU B 1 193 ? 7.723 -46.812 -29.109 1 95.94 193 GLU B C 1
ATOM 3396 O O . GLU B 1 193 ? 8.703 -46.188 -28.656 1 95.94 193 GLU B O 1
ATOM 3401 N N . LEU B 1 194 ? 7.176 -47.875 -28.578 1 94.94 194 LEU B N 1
ATOM 3402 C CA . LEU B 1 194 ? 7.898 -48.531 -27.484 1 94.94 194 LEU B CA 1
ATOM 3403 C C . LEU B 1 194 ? 7.75 -50.031 -27.562 1 94.94 194 LEU B C 1
ATOM 3405 O O . LEU B 1 194 ? 6.926 -50.562 -28.312 1 94.94 194 LEU B O 1
ATOM 3409 N N . VAL B 1 195 ? 8.68 -50.656 -26.875 1 94.19 195 VAL B N 1
ATOM 3410 C CA . VAL B 1 195 ? 8.633 -52.125 -26.766 1 94.19 195 VAL B CA 1
ATOM 3411 C C . VAL B 1 195 ? 8.539 -52.531 -25.297 1 94.19 195 VAL B C 1
ATOM 3413 O O . VAL B 1 195 ? 9.352 -52.094 -24.484 1 94.19 195 VAL B O 1
ATOM 3416 N N . VAL B 1 196 ? 7.543 -53.281 -24.984 1 92.44 196 VAL B N 1
ATOM 3417 C CA . VAL B 1 196 ? 7.406 -53.812 -23.625 1 92.44 196 VAL B CA 1
ATOM 3418 C C . VAL B 1 196 ? 8.203 -55.094 -23.5 1 92.44 196 VAL B C 1
ATOM 3420 O O . VAL B 1 196 ? 7.918 -56.094 -24.188 1 92.44 196 VAL B O 1
ATOM 3423 N N . PRO B 1 197 ? 9.125 -55.094 -22.656 1 90.56 197 PRO B N 1
ATOM 3424 C CA . PRO B 1 197 ? 9.93 -56.312 -22.5 1 90.56 197 PRO B CA 1
ATOM 3425 C C . PRO B 1 197 ? 9.117 -57.469 -21.969 1 90.56 197 PRO B C 1
ATOM 3427 O O . PRO B 1 197 ? 8.164 -57.281 -21.219 1 90.56 197 PRO B O 1
ATOM 3430 N N . ASP B 1 198 ? 9.578 -58.656 -22.312 1 85.56 198 ASP B N 1
ATOM 3431 C CA . ASP B 1 198 ? 8.906 -59.875 -21.859 1 85.56 198 ASP B CA 1
ATOM 3432 C C . ASP B 1 198 ? 8.961 -60 -20.328 1 85.56 198 ASP B C 1
ATOM 3434 O O . ASP B 1 198 ? 8.023 -60.5 -19.703 1 85.56 198 ASP B O 1
ATOM 3438 N N . THR B 1 199 ? 10.023 -59.531 -19.812 1 85.88 199 THR B N 1
ATOM 3439 C CA . THR B 1 199 ? 10.188 -59.594 -18.359 1 85.88 199 THR B CA 1
ATOM 3440 C C . THR B 1 199 ? 9.07 -58.844 -17.656 1 85.88 199 THR B C 1
ATOM 3442 O O . THR B 1 199 ? 8.562 -59.312 -16.625 1 85.88 199 THR B O 1
ATOM 3445 N N . LEU B 1 200 ? 8.648 -57.719 -18.203 1 88.06 200 LEU B N 1
ATOM 3446 C CA . LEU B 1 200 ? 7.59 -56.906 -17.594 1 88.06 200 LEU B CA 1
ATOM 3447 C C . LEU B 1 200 ? 6.246 -57.625 -17.703 1 88.06 200 LEU B C 1
ATOM 3449 O O . LEU B 1 200 ? 5.453 -57.625 -16.75 1 88.06 200 LEU B O 1
ATOM 3453 N N . ILE B 1 201 ? 6.043 -58.25 -18.828 1 83.44 201 ILE B N 1
ATOM 3454 C CA . ILE B 1 201 ? 4.789 -58.938 -19.078 1 83.44 201 ILE B CA 1
ATOM 3455 C C . ILE B 1 201 ? 4.668 -60.125 -18.141 1 83.44 201 ILE B C 1
ATOM 3457 O O . ILE B 1 201 ? 3.594 -60.406 -17.594 1 83.44 201 ILE B O 1
ATOM 3461 N N . ARG B 1 202 ? 5.762 -60.781 -17.938 1 82.31 202 ARG B N 1
ATOM 3462 C CA . ARG B 1 202 ? 5.7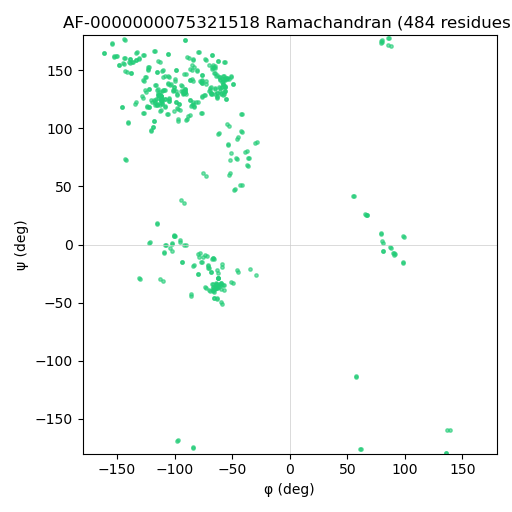81 -61.938 -17.047 1 82.31 202 ARG B CA 1
ATOM 3463 C C . ARG B 1 202 ? 5.523 -61.531 -15.609 1 82.31 202 ARG B C 1
ATOM 3465 O O . ARG B 1 202 ? 4.832 -62.219 -14.867 1 82.31 202 ARG B O 1
ATOM 3472 N N . GLU B 1 203 ? 6.086 -60.469 -15.289 1 81.69 203 GLU B N 1
ATOM 3473 C CA . GLU B 1 203 ? 5.934 -59.969 -13.93 1 81.69 203 GLU B CA 1
ATOM 3474 C C . GLU B 1 203 ? 4.477 -59.625 -13.641 1 81.69 203 GLU B C 1
ATOM 3476 O O . GLU B 1 203 ? 4.008 -59.781 -12.508 1 81.69 203 GLU B O 1
ATOM 3481 N N . ALA B 1 204 ? 3.801 -59.094 -14.625 1 79.19 204 ALA B N 1
ATOM 3482 C CA . ALA B 1 204 ? 2.412 -58.688 -14.453 1 79.19 204 ALA B CA 1
ATOM 3483 C C . ALA B 1 204 ? 1.497 -59.875 -14.234 1 79.19 204 ALA B C 1
ATOM 3485 O O . ALA B 1 204 ? 0.405 -59.75 -13.68 1 79.19 204 ALA B O 1
ATOM 3486 N N . GLY B 1 205 ? 1.961 -61.094 -14.445 1 70.62 205 GLY B N 1
ATOM 3487 C CA . GLY B 1 205 ? 1.235 -62.312 -14.164 1 70.62 205 GLY B CA 1
ATOM 3488 C C . GLY B 1 205 ? 0.318 -62.75 -15.289 1 70.62 205 GLY B C 1
ATOM 3489 O O . GLY B 1 205 ? 0.346 -62.156 -16.375 1 70.62 205 GLY B O 1
ATOM 3490 N N . ASP B 1 206 ? -0.235 -63.969 -15.117 1 64.38 206 ASP B N 1
ATOM 3491 C CA . ASP B 1 206 ? -1.07 -64.625 -16.094 1 64.38 206 ASP B CA 1
ATOM 3492 C C . ASP B 1 206 ? -2.551 -64.375 -15.852 1 64.38 206 ASP B C 1
ATOM 3494 O O . ASP B 1 206 ? -3.354 -65.312 -15.75 1 64.38 206 ASP B O 1
ATOM 3498 N N . GLU B 1 207 ? -2.705 -63.125 -15.445 1 64.56 207 GLU B N 1
ATOM 3499 C CA . GLU B 1 207 ? -4.152 -62.969 -15.312 1 64.56 207 GLU B CA 1
ATOM 3500 C C . GLU B 1 207 ? -4.824 -62.906 -16.672 1 64.56 207 GLU B C 1
ATOM 3502 O O . GLU B 1 207 ? -4.25 -62.375 -17.641 1 64.56 207 GLU B O 1
ATOM 3507 N N . ALA B 1 208 ? -5.902 -63.531 -16.859 1 65.5 208 ALA B N 1
ATOM 3508 C CA . ALA B 1 208 ? -6.645 -63.719 -18.109 1 65.5 208 ALA B CA 1
ATOM 3509 C C . ALA B 1 208 ? -6.832 -62.406 -18.828 1 65.5 208 ALA B C 1
ATOM 3511 O O . ALA B 1 208 ? -6.762 -62.344 -20.062 1 65.5 208 ALA B O 1
ATOM 3512 N N . GLN B 1 209 ? -6.973 -61.312 -18.141 1 82.25 209 GLN B N 1
ATOM 3513 C CA . GLN B 1 209 ? -7.148 -60 -18.781 1 82.25 209 GLN B CA 1
ATOM 3514 C C . GLN B 1 209 ? -6.383 -58.906 -18.047 1 82.25 209 GLN B C 1
ATOM 3516 O O . GLN B 1 209 ? -6.703 -58.594 -16.891 1 82.25 209 GLN B O 1
ATOM 3521 N N . LEU B 1 210 ? -5.309 -58.5 -18.656 1 87.19 210 LEU B N 1
ATOM 3522 C CA . LEU B 1 210 ? -4.508 -57.438 -18.062 1 87.19 210 LEU B CA 1
ATOM 3523 C C . LEU B 1 210 ? -4.801 -56.094 -18.719 1 87.19 210 LEU B C 1
ATOM 3525 O O . LEU B 1 210 ? -4.988 -56.031 -19.938 1 87.19 210 LEU B O 1
ATOM 3529 N N . GLU B 1 211 ? -4.852 -55.031 -17.906 1 91.88 211 GLU B N 1
ATOM 3530 C CA . GLU B 1 211 ? -5.09 -53.688 -18.391 1 91.88 211 GLU B CA 1
ATOM 3531 C C . GLU B 1 211 ? -3.775 -52.969 -18.703 1 91.88 211 GLU B C 1
ATOM 3533 O O . GLU B 1 211 ? -2.822 -53.062 -17.922 1 91.88 211 GLU B O 1
ATOM 3538 N N . VAL B 1 212 ? -3.717 -52.375 -19.891 1 94.31 212 VAL B N 1
ATOM 3539 C CA . VAL B 1 212 ? -2.564 -51.594 -20.281 1 94.31 212 VAL B CA 1
ATOM 3540 C C . VAL B 1 212 ? -2.982 -50.125 -20.453 1 94.31 212 VAL B C 1
ATOM 3542 O O . VAL B 1 212 ? -3.943 -49.812 -21.156 1 94.31 212 VAL B O 1
ATOM 3545 N N . THR B 1 213 ? -2.395 -49.219 -19.703 1 96.56 213 THR B N 1
ATOM 3546 C CA . THR B 1 213 ? -2.668 -47.781 -19.766 1 96.56 213 THR B CA 1
ATOM 3547 C C . THR B 1 213 ? -1.39 -47 -19.547 1 96.56 213 THR B C 1
ATOM 3549 O O . THR B 1 213 ? -0.299 -47.562 -19.469 1 96.56 213 THR B O 1
ATOM 3552 N N . TYR B 1 214 ? -1.441 -45.719 -19.656 1 98 214 TYR B N 1
ATOM 3553 C CA . TYR B 1 214 ? -0.283 -44.844 -19.453 1 98 214 TYR B CA 1
ATOM 3554 C C . TYR B 1 214 ? -0.709 -43.5 -18.922 1 98 214 TYR B C 1
ATOM 3556 O O . TYR B 1 214 ? -1.89 -43.125 -18.984 1 98 214 TYR B O 1
ATOM 3564 N N . CYS B 1 215 ? 0.159 -42.75 -18.375 1 97.69 215 CYS B N 1
ATOM 3565 C CA . CYS B 1 215 ? -0.059 -41.375 -17.969 1 97.69 215 CYS B CA 1
ATOM 3566 C C . CYS B 1 215 ? 1.146 -40.5 -18.312 1 97.69 215 CYS B C 1
ATOM 3568 O O . CYS B 1 215 ? 2.225 -41.031 -18.609 1 97.69 215 CYS B O 1
ATOM 3570 N N . VAL B 1 216 ? 0.919 -39.281 -18.375 1 97.19 216 VAL B N 1
ATOM 3571 C CA . VAL B 1 216 ? 1.949 -38.312 -18.75 1 97.19 216 VAL B CA 1
ATOM 3572 C C . VAL B 1 216 ? 2.082 -37.25 -17.672 1 97.19 216 VAL B C 1
ATOM 3574 O O . VAL B 1 216 ? 1.078 -36.75 -17.172 1 97.19 216 VAL B O 1
ATOM 3577 N N . ILE B 1 217 ? 3.268 -36.938 -17.219 1 95.38 217 ILE B N 1
ATOM 3578 C CA . ILE B 1 217 ? 3.572 -35.781 -16.359 1 95.38 217 ILE B CA 1
ATOM 3579 C C . ILE B 1 217 ? 4.484 -34.812 -17.094 1 95.38 217 ILE B C 1
ATOM 3581 O O . ILE B 1 217 ? 5.562 -35.188 -17.562 1 95.38 217 ILE B O 1
ATOM 3585 N N . ASP B 1 218 ? 4.016 -33.625 -17.25 1 94.5 218 ASP B N 1
ATOM 3586 C CA . ASP B 1 218 ? 4.836 -32.688 -18 1 94.5 218 ASP B CA 1
ATOM 3587 C C . ASP B 1 218 ? 5.887 -32.031 -17.109 1 94.5 218 ASP B C 1
ATOM 3589 O O . ASP B 1 218 ? 6.035 -32.406 -15.945 1 94.5 218 ASP B O 1
ATOM 3593 N N . ARG B 1 219 ? 6.613 -31.047 -17.688 1 91.5 219 ARG B N 1
ATOM 3594 C CA . ARG B 1 219 ? 7.812 -30.5 -17.078 1 91.5 219 ARG B CA 1
ATOM 3595 C C . ARG B 1 219 ? 7.465 -29.703 -15.82 1 91.5 219 ARG B C 1
ATOM 3597 O O . ARG B 1 219 ? 8.289 -29.562 -14.914 1 91.5 219 ARG B O 1
ATOM 3604 N N . VAL B 1 220 ? 6.273 -29.203 -15.688 1 93.31 220 VAL B N 1
ATOM 3605 C CA . VAL B 1 220 ? 5.91 -28.359 -14.547 1 93.31 220 VAL B CA 1
ATOM 3606 C C . VAL B 1 220 ? 5.094 -29.188 -13.547 1 93.31 220 VAL B C 1
ATOM 3608 O O . VAL B 1 220 ? 4.574 -28.641 -12.57 1 93.31 220 VAL B O 1
ATOM 3611 N N . GLY B 1 221 ? 4.906 -30.469 -13.906 1 91.56 221 GLY B N 1
ATOM 3612 C CA . GLY B 1 221 ? 4.285 -31.375 -12.945 1 91.56 221 GLY B CA 1
ATOM 3613 C C . GLY B 1 221 ? 2.807 -31.594 -13.203 1 91.56 221 GLY B C 1
ATOM 3614 O O . GLY B 1 221 ? 2.113 -32.219 -12.398 1 91.56 221 GLY B O 1
ATOM 3615 N N . ASN B 1 222 ? 2.248 -31.109 -14.258 1 93.56 222 ASN B N 1
ATOM 3616 C CA . ASN B 1 222 ? 0.873 -31.453 -14.609 1 93.56 222 ASN B CA 1
ATOM 3617 C C . ASN B 1 222 ? 0.719 -32.938 -14.891 1 93.56 222 ASN B C 1
ATOM 3619 O O . ASN B 1 222 ? 1.462 -33.5 -15.703 1 93.56 222 ASN B O 1
ATOM 3623 N N . ASN B 1 223 ? -0.192 -33.5 -14.312 1 93.44 223 ASN B N 1
ATOM 3624 C CA . ASN B 1 223 ? -0.464 -34.906 -14.461 1 93.44 223 ASN B CA 1
ATOM 3625 C C . ASN B 1 223 ? -1.688 -35.156 -15.336 1 93.44 223 ASN B C 1
ATOM 3627 O O . ASN B 1 223 ? -2.785 -34.688 -15.023 1 93.44 223 ASN B O 1
ATOM 3631 N N . SER B 1 224 ? -1.534 -35.938 -16.344 1 95.25 224 SER B N 1
ATOM 3632 C CA . SER B 1 224 ? -2.598 -36.156 -17.312 1 95.25 224 SER B CA 1
ATOM 3633 C C . SER B 1 224 ? -3.646 -37.125 -16.766 1 95.25 224 SER B C 1
ATOM 3635 O O . SER B 1 224 ? -4.727 -37.281 -17.344 1 95.25 224 SER B O 1
ATOM 3637 N N . ARG B 1 225 ? -3.436 -37.719 -15.664 1 94.62 225 ARG B N 1
ATOM 3638 C CA . ARG B 1 225 ? -4.203 -38.906 -15.258 1 94.62 225 ARG B CA 1
ATOM 3639 C C . ARG B 1 225 ? -4.012 -40.031 -16.234 1 94.62 225 ARG B C 1
ATOM 3641 O O . ARG B 1 225 ? -3.111 -40 -17.078 1 94.62 225 ARG B O 1
ATOM 3648 N N . TRP B 1 226 ? -4.754 -41.188 -16 1 96.12 226 TRP B N 1
ATOM 3649 C CA . TRP B 1 226 ? -4.523 -42.375 -16.797 1 96.12 226 TRP B CA 1
ATOM 3650 C C . TRP B 1 226 ? -5.297 -42.312 -18.109 1 96.12 226 TRP B C 1
ATOM 3652 O O . TRP B 1 226 ? -6.438 -41.844 -18.141 1 96.12 226 TRP B O 1
ATOM 3662 N N . ALA B 1 227 ? -4.645 -42.781 -19.172 1 97.06 227 ALA B N 1
ATOM 3663 C CA . ALA B 1 227 ? -5.352 -43 -20.438 1 97.06 227 ALA B CA 1
ATOM 3664 C C . ALA B 1 227 ? -6.363 -44.125 -20.328 1 97.06 227 ALA B C 1
ATOM 3666 O O . ALA B 1 227 ? -6.25 -45 -19.438 1 97.06 227 ALA B O 1
ATOM 3667 N N . PRO B 1 228 ? -7.445 -44 -21.219 1 95.69 228 PRO B N 1
ATOM 3668 C CA . PRO B 1 228 ? -8.305 -45.188 -21.266 1 95.69 228 PRO B CA 1
ATOM 3669 C C . PRO B 1 228 ? -7.516 -46.469 -21.438 1 95.69 228 PRO B C 1
ATOM 3671 O O . PRO B 1 228 ? -6.566 -46.531 -22.234 1 95.69 228 PRO B O 1
ATOM 3674 N N . SER B 1 229 ? -7.887 -47.531 -20.719 1 95.19 229 SER B N 1
ATOM 3675 C CA . SER B 1 229 ? -7.113 -48.75 -20.688 1 95.19 229 SER B CA 1
ATOM 3676 C C . SER B 1 229 ? -7.484 -49.688 -21.844 1 95.19 229 SER B C 1
ATOM 3678 O O . SER B 1 229 ? -8.602 -49.625 -22.359 1 95.19 229 SER B O 1
ATOM 3680 N N . ARG B 1 230 ? -6.523 -50.438 -22.234 1 93.31 230 ARG B N 1
ATOM 3681 C CA . ARG B 1 230 ? -6.723 -51.562 -23.156 1 93.31 230 ARG B CA 1
ATOM 3682 C C . ARG B 1 230 ? -6.527 -52.875 -22.453 1 93.31 230 ARG B C 1
ATOM 3684 O O . ARG B 1 230 ? -5.543 -53.062 -21.734 1 93.31 230 ARG B O 1
ATOM 3691 N N . GLU B 1 231 ? -7.504 -53.75 -22.719 1 90.94 231 GLU B N 1
ATOM 3692 C CA . GLU B 1 231 ? -7.383 -55.062 -22.125 1 90.94 231 GLU B CA 1
ATOM 3693 C C . GLU B 1 231 ? -6.637 -56.031 -23.047 1 90.94 231 GLU B C 1
ATOM 3695 O O . GLU B 1 231 ? -6.902 -56.062 -24.25 1 90.94 231 GLU B O 1
ATOM 3700 N N . VAL B 1 232 ? -5.715 -56.75 -22.484 1 89.06 232 VAL B N 1
ATOM 3701 C CA . VAL B 1 232 ? -4.961 -57.719 -23.266 1 89.06 232 VAL B CA 1
ATOM 3702 C C . VAL B 1 232 ? -5.004 -59.062 -22.547 1 89.06 232 VAL B C 1
ATOM 3704 O O . VAL B 1 232 ? -4.73 -59.156 -21.359 1 89.06 232 VAL B O 1
ATOM 3707 N N . SER B 1 233 ? -5.402 -60.062 -23.328 1 86.69 233 SER B N 1
ATOM 3708 C CA . SER B 1 233 ? -5.363 -61.438 -22.797 1 86.69 233 SER B CA 1
ATOM 3709 C C . SER B 1 233 ? -3.955 -62.031 -22.891 1 86.69 233 SER B C 1
ATOM 3711 O O . SER B 1 233 ? -3.344 -62.031 -23.953 1 86.69 233 SER B O 1
ATOM 3713 N N . VAL B 1 234 ? -3.455 -62.438 -21.719 1 83.75 234 VAL B N 1
ATOM 3714 C CA . VAL B 1 234 ? -2.102 -62.969 -21.688 1 83.75 234 VAL B CA 1
ATOM 3715 C C . VAL B 1 234 ? -2.141 -64.438 -21.25 1 83.75 234 VAL B C 1
ATOM 3717 O O . VAL B 1 234 ? -2.783 -64.812 -20.25 1 83.75 234 VAL B O 1
ATOM 3720 N N . SER B 1 235 ? -1.627 -65.375 -22 1 77.81 235 SER B N 1
ATOM 3721 C CA . SER B 1 235 ? -1.549 -66.75 -21.656 1 77.81 235 SER B CA 1
ATOM 3722 C C . SER B 1 235 ? -0.101 -67.25 -21.484 1 77.81 235 SER B C 1
ATOM 3724 O O . SER B 1 235 ? 0.767 -66.875 -22.281 1 77.81 235 SER B O 1
ATOM 3726 N N . THR B 1 236 ? 0.157 -67.875 -20.281 1 67 236 THR B N 1
ATOM 3727 C CA . THR B 1 236 ? 1.471 -68.438 -20.047 1 67 236 THR B CA 1
ATOM 3728 C C . THR B 1 236 ? 1.461 -69.938 -20.391 1 67 236 THR B C 1
ATOM 3730 O O . THR B 1 236 ? 2.424 -70.688 -20.109 1 67 236 THR B O 1
ATOM 3733 N N . LEU B 1 237 ? 0.456 -70.688 -20.875 1 57.25 237 LEU B N 1
ATOM 3734 C CA . LEU B 1 237 ? 0.262 -72.125 -20.906 1 57.25 237 LEU B CA 1
ATOM 3735 C C . LEU B 1 237 ? 1.459 -72.812 -21.547 1 57.25 237 LEU B C 1
ATOM 3737 O O . LEU B 1 237 ? 1.809 -72.5 -22.688 1 57.25 237 LEU B O 1
ATOM 3741 N N . GLU B 1 238 ? 2.582 -73.188 -20.844 1 49.94 238 GLU B N 1
ATOM 3742 C CA . GLU B 1 238 ? 3.355 -74.375 -21.203 1 49.94 238 GLU B CA 1
ATOM 3743 C C . GLU B 1 238 ? 2.443 -75.562 -21.469 1 49.94 238 GLU B C 1
ATOM 3745 O O . GLU B 1 238 ? 2.922 -76.688 -21.766 1 49.94 238 GLU B O 1
ATOM 3750 N N . ASN B 1 239 ? 1.162 -75.75 -21.031 1 45.16 239 ASN B N 1
ATOM 3751 C CA . ASN B 1 239 ? 0.599 -77.062 -20.859 1 45.16 239 ASN B CA 1
ATOM 3752 C C . ASN B 1 239 ? 0.255 -77.688 -22.203 1 45.16 239 ASN B C 1
ATOM 3754 O O . ASN B 1 239 ? -0.813 -77.438 -22.766 1 45.16 239 ASN B O 1
ATOM 3758 N N . ARG B 1 240 ? 1.196 -77.938 -23.125 1 44.72 240 ARG B N 1
ATOM 3759 C CA . ARG B 1 240 ? 0.89 -78.938 -24.172 1 44.72 240 ARG B CA 1
ATOM 3760 C C . ARG B 1 240 ? 0.423 -80.25 -23.562 1 44.72 240 ARG B C 1
ATOM 3762 O O . ARG B 1 240 ? 1.09 -80.812 -22.688 1 44.72 240 ARG B O 1
ATOM 3769 N N . PRO B 1 241 ? -0.839 -80.562 -23.547 1 42.25 241 PRO B N 1
ATOM 3770 C CA . PRO B 1 241 ? -1.038 -82 -23.266 1 42.25 241 PRO B CA 1
ATOM 3771 C C . PRO B 1 241 ? -0.097 -82.875 -24.078 1 42.25 241 PRO B C 1
ATOM 3773 O O . PRO B 1 241 ? 0.059 -82.688 -25.281 1 42.25 241 PRO B O 1
ATOM 3776 N N . ARG B 1 242 ? 1.142 -83.25 -23.531 1 39.12 242 ARG B N 1
ATOM 3777 C CA . ARG B 1 242 ? 1.88 -84.375 -24.141 1 39.12 242 ARG B CA 1
ATOM 3778 C C . ARG B 1 242 ? 0.966 -85.562 -24.391 1 39.12 242 ARG B C 1
ATOM 3780 O O . ARG B 1 242 ? 0.428 -86.125 -23.453 1 39.12 242 ARG B O 1
ATOM 3787 N N . TYR B 1 243 ? 0.145 -85.438 -25.406 1 33.59 243 TYR B N 1
ATOM 3788 C CA . TYR B 1 243 ? -0.37 -86.75 -25.812 1 33.59 243 TYR B CA 1
ATOM 3789 C C . TYR B 1 243 ? 0.766 -87.75 -26.031 1 33.59 243 TYR B C 1
ATOM 3791 O O . TYR B 1 243 ? 1.631 -87.562 -26.891 1 33.59 243 TYR B O 1
ATOM 3799 N N . ASP B 1 244 ? 1.437 -88.25 -24.891 1 26.62 244 ASP B N 1
ATOM 3800 C CA . ASP B 1 244 ? 1.851 -89.625 -25.016 1 26.62 244 ASP B CA 1
ATOM 3801 C C . ASP B 1 244 ? 0.654 -90.562 -25.312 1 26.62 244 ASP B C 1
ATOM 3803 O O . ASP B 1 244 ? -0.423 -90.375 -24.734 1 26.62 244 ASP B O 1
#

Organism: Pseudomonas syringae (NCBI:txid317)

Solvent-accessible surface area (backbone atoms only — not comparable to full-atom values): 26680 Å² total; per-residue (Å²): 134,82,77,74,69,72,69,73,73,73,75,83,42,73,46,48,44,49,82,72,43,42,101,52,13,34,15,51,76,38,42,70,67,31,50,38,36,37,69,63,55,90,86,60,44,60,65,30,33,40,38,34,28,56,64,87,25,37,50,41,70,46,74,34,44,73,85,46,46,80,37,70,43,75,47,55,48,60,50,90,73,66,58,70,43,76,41,39,32,31,37,36,41,38,37,72,72,37,70,75,40,64,32,39,69,32,79,43,37,30,49,64,66,33,35,24,46,81,57,93,51,86,84,48,68,49,17,83,47,27,62,44,59,44,63,53,67,61,38,69,73,72,27,40,50,56,84,76,50,81,82,36,48,65,34,33,36,60,59,42,47,63,66,52,62,48,25,33,38,36,38,31,39,54,84,32,75,46,75,51,75,54,35,51,71,90,51,63,85,38,64,45,76,47,67,46,50,54,69,52,54,57,69,39,47,66,46,66,67,31,43,32,30,35,35,37,32,39,64,34,62,31,64,26,45,33,25,41,64,35,74,38,36,35,44,66,81,77,77,65,79,74,80,120,135,81,78,76,68,73,69,72,73,73,75,82,42,72,46,48,44,48,81,71,41,43,102,53,14,33,14,51,76,38,42,70,68,30,53,40,36,37,70,62,55,90,87,58,45,60,66,30,34,38,38,35,28,57,65,86,25,37,50,41,71,47,71,33,43,72,85,47,48,82,39,70,43,78,46,55,49,59,48,89,73,66,59,70,44,77,42,41,33,31,39,36,40,37,37,72,71,37,70,76,41,64,33,40,68,30,78,44,37,30,48,65,68,33,35,24,46,81,55,91,52,84,83,50,69,50,18,82,47,27,64,44,61,44,64,54,67,62,38,70,74,72,28,39,51,57,84,75,50,81,82,36,48,64,36,32,37,60,58,43,47,62,66,52,62,47,24,32,37,37,38,32,39,56,82,32,76,46,76,50,76,54,36,50,71,88,51,63,84,38,62,46,76,46,67,45,50,52,68,52,53,58,69,40,46,67,47,66,66,31,44,31,30,36,33,40,32,40,64,35,62,29,65,26,46,32,23,40,66,36,75,38,36,36,42,65,81,77,76,64,79,73,81,121

Secondary structure (DSSP, 8-state):
------------PPPPB-TT-BTTBB-HHHHHTEEEEE---TT--TT-EEEEEETTEEEEEEE--GGGTTS-EEEEE-GGG--SEEEEEEEEEE-TTS--EEPPPEEEEE----TT---SSTT-SB-TTSPPPB--HHHHHH-EEGGG-SS-EEEEE---TT--TT-EEEEEETTEEEEPPPPPGGGTTS-EEEEE-HHHHHHH---SSEEEEEEEE-TT--EEEEPPPEEE-EE---------/------------PPPPB-TT-BTTBB-HHHHHTEEEEE---TT--TT-EEEEEETTEEEEEEE--GGGTTS-EEEEE-GGG--SEEEEEEEEEE-TTS--EEPPPEEEEE----TT---SSTT-SB-TTSPPPB--HHHHHH-EEGGG-SS-EEEEE---TT--TT-EEEEEETTEEEEPPPPPGGGTTS-EEEEE-HHHHHHH---SSEEEEEEEE-TT--EEEEPPPEEE-EE---------

pLDDT: mean 88.47, std 15.5, range [26.36, 98.38]

Sequence (488 aa):
MTDTSSRTKRQKLFPPYVPQAHKHGIGIRAAANLLIHIDPYPEMDEGDLIELFWDGCYVASKLLSASDVGNTLVLRVPESFLQNGTVKTYYRLMKIGGSPIVSASRRLRVKLDMPGGLLINPNDEENQGLAPVSLPETVIRNGLSVSQMTDGLPLSIEPYLNMAPYDEITLRWGDARMDLAPLAEENLGKPIELVVPDTLIREAGDEAQLEVTYCVIDRVGNNSRWAPSREVSVSTLENRPRYDMTDTSSRTKRQKLFPPYVPQAHKHGIGIRAAANLLIHIDPYPEMDEGDLIELFWDGCYVASKLLSASDVGNTLVLRVPESFLQNGTVKTYYRLMKIGGSPIVSASRRLRVKLDMPGGLLINPNDEENQGLAPVSLPETVIRNGLSVSQMTDGLPLSIEPYLNMAPYDEITLRWGDARMDLAPLAEENLGKPIELVVPDTLIREAGDEAQLEVTYCVIDRVGNNSRWAPSREVSVSTLENRPRYD

Nearest PDB structures (foldseek):
  5vg1-assembly2_B  TM=6.224E-01  e=1.345E-02  Jonesia denitrificans DSM 20603
  3frp-assembly1_A  TM=3.616E-01  e=4.633E-03  Naja kaouthia
  4v33-assembly2_B  TM=5.292E-01  e=9.167E-02  Bacillus anthracis
  6tav-assembly1_C  TM=3.231E-01  e=3.907E-02  Homo sapiens
  7von-assembly1_A  TM=2.759E-01  e=2.151E-01  Homo sapiens

Radius of gyration: 43.24 Å; Cα contacts (8 Å, |Δi|>4): 1111; chains: 2; bounding box: 52×165×90 Å